Protein AF-A0A958L3L6-F1 (afdb_monomer)

Radius of gyration: 25.31 Å; Cα contacts (8 Å, |Δi|>4): 907; chains: 1; bounding box: 76×55×63 Å

Structure (mmCIF, N/CA/C/O backbone):
data_AF-A0A958L3L6-F1
#
_entry.id   AF-A0A958L3L6-F1
#
loop_
_atom_site.group_PDB
_atom_site.id
_atom_site.type_symbol
_atom_site.label_atom_id
_atom_site.label_alt_id
_atom_site.label_comp_id
_atom_site.label_asym_id
_atom_site.label_entity_id
_atom_site.label_seq_id
_atom_site.pdbx_PDB_ins_code
_atom_site.Cartn_x
_atom_site.Cartn_y
_atom_site.Cartn_z
_atom_site.occupancy
_atom_site.B_iso_or_equiv
_atom_site.auth_seq_id
_atom_site.auth_comp_id
_atom_site.auth_asym_id
_atom_site.auth_atom_id
_atom_site.pdbx_PDB_model_num
ATOM 1 N N . VAL A 1 1 ? 16.102 -9.884 -28.215 1.00 82.19 1 VAL A N 1
ATOM 2 C CA . VAL A 1 1 ? 17.280 -10.538 -28.840 1.00 82.19 1 VAL A CA 1
ATOM 3 C C . VAL A 1 1 ? 16.905 -11.319 -30.091 1.00 82.19 1 VAL A C 1
ATOM 5 O O . VAL A 1 1 ? 17.291 -10.869 -31.154 1.00 82.19 1 VAL A O 1
ATOM 8 N N . GLY A 1 2 ? 16.102 -12.393 -30.016 1.00 84.69 2 GLY A N 1
ATOM 9 C CA . GLY A 1 2 ? 15.784 -13.228 -31.193 1.00 84.69 2 GLY A CA 1
ATOM 10 C C . GLY A 1 2 ? 15.264 -12.464 -32.420 1.00 84.69 2 GLY A C 1
ATOM 11 O O . GLY A 1 2 ? 15.743 -12.695 -33.524 1.00 84.69 2 GLY A O 1
ATOM 12 N N . PHE A 1 3 ? 14.370 -11.487 -32.224 1.00 86.62 3 PHE A N 1
ATOM 13 C CA . PHE A 1 3 ? 13.906 -10.594 -33.296 1.00 86.62 3 PHE A CA 1
ATOM 14 C C . PHE A 1 3 ? 15.046 -9.792 -33.952 1.00 86.62 3 PHE A C 1
ATOM 16 O O . PHE A 1 3 ? 15.143 -9.749 -35.174 1.00 86.62 3 PHE A O 1
ATOM 23 N N . LEU A 1 4 ? 15.934 -9.192 -33.153 1.00 89.88 4 LEU A N 1
ATOM 24 C CA . LEU A 1 4 ? 17.064 -8.395 -33.651 1.00 89.88 4 LEU A CA 1
ATOM 25 C C . LEU A 1 4 ? 18.091 -9.275 -34.371 1.00 89.88 4 LEU A C 1
ATOM 27 O O . LEU A 1 4 ? 18.570 -8.910 -35.440 1.00 89.88 4 LEU A O 1
ATOM 31 N N . SER A 1 5 ? 18.367 -10.462 -33.821 1.00 84.44 5 SER A N 1
ATOM 32 C CA . SER A 1 5 ? 19.249 -11.456 -34.436 1.00 84.44 5 SER A CA 1
ATOM 33 C C . SER A 1 5 ? 18.706 -11.951 -35.778 1.00 84.44 5 SER A C 1
ATOM 35 O O . SER A 1 5 ? 19.467 -12.041 -36.733 1.00 84.44 5 SER A O 1
ATOM 37 N N . LYS A 1 6 ? 17.395 -12.218 -35.879 1.00 89.50 6 LYS A N 1
ATOM 38 C CA . LYS A 1 6 ? 16.739 -12.646 -37.128 1.00 89.50 6 LYS A CA 1
ATOM 39 C C . LYS A 1 6 ? 16.847 -11.595 -38.240 1.00 89.50 6 LYS A C 1
ATOM 41 O O . LYS A 1 6 ? 16.903 -11.959 -39.407 1.00 89.50 6 LYS A O 1
ATOM 46 N N . ASN A 1 7 ? 16.888 -10.315 -37.875 1.00 91.56 7 ASN A N 1
ATOM 47 C CA . ASN A 1 7 ? 16.989 -9.193 -38.809 1.00 91.56 7 ASN A CA 1
ATOM 48 C C . ASN A 1 7 ? 18.430 -8.672 -38.980 1.00 91.56 7 ASN A C 1
ATOM 50 O O . ASN A 1 7 ? 18.622 -7.590 -39.525 1.00 91.56 7 ASN A O 1
ATOM 54 N N . SER A 1 8 ? 19.445 -9.405 -38.501 1.00 89.50 8 SER A N 1
ATOM 55 C CA . SER A 1 8 ? 20.867 -9.041 -38.633 1.00 89.50 8 SER A CA 1
ATOM 56 C C . SER A 1 8 ? 21.222 -7.635 -38.119 1.00 89.50 8 SER A C 1
ATOM 58 O O . SER A 1 8 ? 22.159 -6.998 -38.602 1.00 89.50 8 SER A O 1
ATOM 60 N N . VAL A 1 9 ? 20.493 -7.143 -37.114 1.00 93.88 9 VAL A N 1
ATOM 61 C CA . VAL A 1 9 ? 20.744 -5.833 -36.500 1.00 93.88 9 VAL A CA 1
ATOM 62 C C . VAL A 1 9 ? 21.887 -5.959 -35.492 1.00 93.88 9 VAL A C 1
ATOM 64 O O . VAL A 1 9 ? 21.896 -6.874 -34.669 1.00 93.88 9 VAL A O 1
ATOM 67 N N . ARG A 1 10 ? 22.851 -5.029 -35.515 1.00 90.12 10 ARG A N 1
ATOM 68 C CA . ARG A 1 10 ? 23.883 -4.937 -34.468 1.00 90.12 10 ARG A CA 1
ATOM 69 C C . ARG A 1 10 ? 23.272 -4.328 -33.209 1.00 90.12 10 ARG A C 1
ATOM 71 O O . ARG A 1 10 ? 22.704 -3.244 -33.270 1.00 90.12 10 ARG A O 1
ATOM 78 N N . PHE A 1 11 ? 23.411 -5.003 -32.073 1.00 93.00 11 PHE A N 1
ATOM 79 C CA . PHE A 1 11 ? 22.899 -4.524 -30.791 1.00 93.00 11 PHE A CA 1
ATOM 80 C C . PHE A 1 11 ? 23.859 -4.867 -29.647 1.00 93.00 11 PHE A C 1
ATOM 82 O O . PHE A 1 11 ? 24.677 -5.784 -29.750 1.00 93.00 11 PHE A O 1
ATOM 89 N N . ALA A 1 12 ? 23.712 -4.137 -28.547 1.00 93.12 12 ALA A N 1
ATOM 90 C CA . ALA A 1 12 ? 24.252 -4.478 -27.239 1.00 93.12 12 ALA A CA 1
ATOM 91 C C . ALA A 1 12 ? 23.092 -4.541 -26.239 1.00 93.12 12 ALA A C 1
ATOM 93 O O . ALA A 1 12 ? 22.041 -3.939 -26.467 1.00 93.12 12 ALA A O 1
ATOM 94 N N . LEU A 1 13 ? 23.261 -5.286 -25.151 1.00 94.62 13 LEU A N 1
ATOM 95 C CA . LEU A 1 13 ? 22.316 -5.258 -24.034 1.00 94.62 13 LEU A CA 1
ATOM 96 C C . LEU A 1 13 ? 22.862 -4.350 -22.942 1.00 94.62 13 LEU A C 1
ATOM 98 O O . LEU A 1 13 ? 24.042 -4.424 -22.634 1.00 94.62 13 LEU A O 1
ATOM 102 N N . MET A 1 14 ? 22.018 -3.532 -22.331 1.00 94.69 14 MET A N 1
ATOM 103 C CA . MET A 1 14 ? 22.397 -2.744 -21.161 1.00 94.69 14 MET A CA 1
ATOM 104 C C . MET A 1 14 ? 21.753 -3.392 -19.941 1.00 94.69 14 MET A C 1
ATOM 106 O O . MET A 1 14 ? 20.528 -3.478 -19.873 1.00 94.69 14 MET A O 1
ATOM 110 N N . HIS A 1 15 ? 22.567 -3.895 -19.008 1.00 94.19 15 HIS A N 1
ATOM 111 C CA . HIS A 1 15 ? 22.068 -4.208 -17.671 1.00 94.19 15 HIS A CA 1
ATOM 112 C C . HIS A 1 15 ? 21.703 -2.893 -17.003 1.00 94.19 15 HIS A C 1
ATOM 114 O O . HIS A 1 15 ? 22.513 -1.968 -16.971 1.00 94.19 15 HIS A O 1
ATOM 120 N N . CYS A 1 16 ? 20.479 -2.807 -16.522 1.00 90.25 16 CYS A N 1
ATOM 121 C CA . CYS A 1 16 ? 19.920 -1.589 -15.989 1.00 90.25 16 CYS A CA 1
ATOM 122 C C . CYS A 1 16 ? 18.905 -1.985 -14.930 1.00 90.25 16 CYS A C 1
ATOM 124 O O . CYS A 1 16 ? 18.010 -2.785 -15.205 1.00 90.25 16 CYS A O 1
ATOM 126 N N . VAL A 1 17 ? 19.064 -1.438 -13.731 1.00 84.88 17 VAL A N 1
ATOM 127 C CA . VAL A 1 17 ? 18.043 -1.520 -12.693 1.00 84.88 17 VAL A CA 1
ATOM 128 C C . VAL A 1 17 ? 17.290 -0.200 -12.753 1.00 84.88 17 VAL A C 1
ATOM 130 O O . VAL A 1 17 ? 17.857 0.862 -12.494 1.00 84.88 17 VAL A O 1
ATOM 133 N N . SER A 1 18 ? 16.025 -0.252 -13.167 1.00 81.56 18 SER A N 1
ATOM 134 C CA . SER A 1 18 ? 15.177 0.933 -13.333 1.00 81.56 18 SER A CA 1
ATOM 135 C C . SER A 1 18 ? 14.680 1.437 -11.971 1.00 81.56 18 SER A C 1
ATOM 137 O O . SER A 1 18 ? 13.478 1.462 -11.731 1.00 81.56 18 SER A O 1
ATOM 139 N N . CYS A 1 19 ? 15.602 1.795 -11.077 1.00 73.75 19 CYS A N 1
ATOM 140 C CA . CYS A 1 19 ? 15.379 2.368 -9.748 1.00 73.75 19 CYS A CA 1
ATOM 141 C C . CYS A 1 19 ? 16.264 3.615 -9.628 1.00 73.75 19 CYS A C 1
ATOM 143 O O . CYS A 1 19 ? 17.444 3.546 -9.956 1.00 73.75 19 CYS A O 1
ATOM 145 N N . TYR A 1 20 ? 15.719 4.757 -9.211 1.00 79.62 20 TYR A N 1
ATOM 146 C CA . TYR A 1 20 ? 16.422 6.046 -9.263 1.00 79.62 20 TYR A CA 1
ATOM 147 C C . TYR A 1 20 ? 16.414 6.707 -7.873 1.00 79.62 20 TYR A C 1
ATOM 149 O O . TYR A 1 20 ? 15.478 7.443 -7.564 1.00 79.62 20 TYR A O 1
ATOM 157 N N . PRO A 1 21 ? 17.435 6.493 -7.021 1.00 78.69 21 PRO A N 1
ATOM 158 C CA . PRO A 1 21 ? 18.674 5.753 -7.271 1.00 78.69 21 PRO A CA 1
ATOM 159 C C . PRO A 1 21 ? 18.591 4.249 -6.980 1.00 78.69 21 PRO A C 1
ATOM 161 O O . PRO A 1 21 ? 17.786 3.799 -6.171 1.00 78.69 21 PRO A O 1
ATOM 164 N N . VAL A 1 22 ? 19.485 3.474 -7.596 1.00 79.75 22 VAL A N 1
ATOM 165 C CA . VAL A 1 22 ? 19.734 2.066 -7.233 1.00 79.75 22 VAL A CA 1
ATOM 166 C C . VAL A 1 22 ? 20.637 2.020 -6.001 1.00 79.75 22 VAL A C 1
ATOM 168 O O . VAL A 1 22 ? 21.711 2.631 -6.024 1.00 79.75 22 VAL A O 1
ATOM 171 N N . ASP A 1 23 ? 20.253 1.274 -4.960 1.00 75.12 23 ASP A N 1
ATOM 172 C CA . ASP A 1 23 ? 21.186 0.957 -3.874 1.00 75.12 23 ASP A CA 1
ATOM 173 C C . ASP A 1 23 ? 22.253 -0.052 -4.329 1.00 75.12 23 ASP A C 1
ATOM 175 O O . ASP A 1 23 ? 22.015 -0.941 -5.147 1.00 75.12 23 ASP A O 1
ATOM 179 N N . THR A 1 24 ? 23.452 0.074 -3.770 1.00 76.62 24 THR A N 1
ATOM 180 C CA . THR A 1 24 ? 24.611 -0.756 -4.106 1.00 76.62 24 THR A CA 1
ATOM 181 C C . THR A 1 24 ? 24.358 -2.258 -3.977 1.00 76.62 24 THR A C 1
ATOM 183 O O . THR A 1 24 ? 24.882 -3.017 -4.797 1.00 76.62 24 THR A O 1
ATOM 186 N N . GLN A 1 25 ? 23.544 -2.693 -3.008 1.00 72.12 25 GLN A N 1
ATOM 187 C CA . GLN A 1 25 ? 23.227 -4.110 -2.799 1.00 72.12 25 GLN A CA 1
ATOM 188 C C . GLN A 1 25 ? 22.263 -4.649 -3.868 1.00 72.12 25 GLN A C 1
ATOM 190 O O . GLN A 1 25 ? 22.385 -5.800 -4.289 1.00 72.12 25 GLN A O 1
ATOM 195 N N . ASN A 1 26 ? 21.406 -3.774 -4.400 1.00 76.75 26 ASN A N 1
ATOM 196 C CA . ASN A 1 26 ? 20.335 -4.088 -5.349 1.00 76.75 26 ASN A CA 1
ATOM 197 C C . ASN A 1 26 ? 20.718 -3.798 -6.812 1.00 76.75 26 ASN A C 1
ATOM 199 O O . ASN A 1 26 ? 19.888 -3.827 -7.717 1.00 76.75 26 ASN A O 1
ATOM 203 N N . ALA A 1 27 ? 21.997 -3.532 -7.093 1.00 81.88 27 ALA A N 1
ATOM 204 C CA . ALA A 1 27 ? 22.466 -3.289 -8.458 1.00 81.88 27 ALA A CA 1
ATOM 205 C C . ALA A 1 27 ? 22.568 -4.559 -9.315 1.00 81.88 27 ALA A C 1
ATOM 207 O O . ALA A 1 27 ? 22.691 -4.465 -10.540 1.00 81.88 27 ALA A O 1
ATOM 208 N N . HIS A 1 28 ? 22.548 -5.741 -8.686 1.00 85.75 28 HIS A N 1
ATOM 209 C CA . HIS A 1 28 ? 22.609 -7.060 -9.328 1.00 85.75 28 HIS A CA 1
ATOM 210 C C . HIS A 1 28 ? 23.638 -7.143 -10.475 1.00 85.75 28 HIS A C 1
ATOM 212 O O . HIS A 1 28 ? 23.368 -7.697 -11.542 1.00 85.75 28 HIS A O 1
ATOM 218 N N . LEU A 1 29 ? 24.837 -6.569 -10.293 1.00 87.31 29 LEU A N 1
ATOM 219 C CA . LEU A 1 29 ? 25.811 -6.379 -11.383 1.00 87.31 29 LEU A CA 1
ATOM 220 C C . LEU A 1 29 ? 26.326 -7.689 -12.006 1.00 87.31 29 LEU A C 1
ATOM 222 O O . LEU A 1 29 ? 26.818 -7.690 -13.135 1.00 87.31 29 LEU A O 1
ATOM 226 N N . GLU A 1 30 ? 26.176 -8.824 -11.322 1.00 87.00 30 GLU A N 1
ATOM 227 C CA . GLU A 1 30 ? 26.451 -10.150 -11.892 1.00 87.00 30 GLU A CA 1
ATOM 228 C C . GLU A 1 30 ? 25.575 -10.460 -13.124 1.00 87.00 30 GLU A C 1
ATOM 230 O O . GLU A 1 30 ? 25.982 -11.241 -13.994 1.00 87.00 30 GLU A O 1
ATOM 235 N N . ASN A 1 31 ? 24.428 -9.786 -13.285 1.00 88.94 31 ASN A N 1
ATOM 236 C CA . ASN A 1 31 ? 23.593 -9.892 -14.481 1.00 88.94 31 ASN A CA 1
ATOM 237 C C . ASN A 1 31 ? 24.322 -9.459 -15.758 1.00 88.94 31 ASN A C 1
ATOM 239 O O . ASN A 1 31 ? 24.046 -10.014 -16.823 1.00 88.94 31 ASN A O 1
ATOM 243 N N . VAL A 1 32 ? 25.339 -8.595 -15.669 1.00 91.88 32 VAL A N 1
ATOM 244 C CA . VAL A 1 32 ? 26.228 -8.287 -16.802 1.00 91.88 32 VAL A CA 1
ATOM 245 C C . VAL A 1 32 ? 26.862 -9.570 -17.359 1.00 91.88 32 VAL A C 1
ATOM 247 O O . VAL A 1 32 ? 26.826 -9.813 -18.569 1.00 91.88 32 VAL A O 1
ATOM 250 N N . LYS A 1 33 ? 27.376 -10.451 -16.487 1.00 87.75 33 LYS A N 1
ATOM 251 C CA . LYS A 1 33 ? 27.947 -11.745 -16.899 1.00 87.75 33 LYS A CA 1
ATOM 252 C C . LYS A 1 33 ? 26.870 -12.697 -17.404 1.00 87.75 33 LYS A C 1
ATOM 254 O O . LYS A 1 33 ? 27.101 -13.410 -18.384 1.00 87.75 33 LYS A O 1
ATOM 259 N N . HIS A 1 34 ? 25.714 -12.734 -16.741 1.00 88.75 34 HIS A N 1
ATOM 260 C CA . HIS A 1 34 ? 24.626 -13.635 -17.115 1.00 88.75 34 HIS A CA 1
ATOM 261 C C . HIS A 1 34 ? 24.084 -13.323 -18.514 1.00 88.75 34 HIS A C 1
ATOM 263 O O . HIS A 1 34 ? 23.976 -14.223 -19.349 1.00 88.75 34 HIS A O 1
ATOM 269 N N . LEU A 1 35 ? 23.805 -12.049 -18.795 1.00 92.31 35 LEU A N 1
ATOM 270 C CA . LEU A 1 35 ? 23.336 -11.583 -20.096 1.00 92.31 35 LEU A CA 1
ATOM 271 C C . LEU A 1 35 ? 24.365 -11.878 -21.190 1.00 92.31 35 LEU A C 1
ATOM 273 O O . LEU A 1 35 ? 23.997 -12.399 -22.246 1.00 92.31 35 LEU A O 1
ATOM 277 N N . ALA A 1 36 ? 25.651 -11.638 -20.913 1.00 89.56 36 ALA A N 1
ATOM 278 C CA . ALA A 1 36 ? 26.727 -11.919 -21.858 1.00 89.56 36 ALA A CA 1
ATOM 279 C C . ALA A 1 36 ? 26.818 -13.421 -22.174 1.00 89.56 36 ALA A C 1
ATOM 281 O O . ALA A 1 36 ? 26.922 -13.808 -23.337 1.00 89.56 36 ALA A O 1
ATOM 282 N N . ALA A 1 37 ? 26.714 -14.285 -21.159 1.00 89.38 37 ALA A N 1
ATOM 283 C CA . ALA A 1 37 ? 26.746 -15.735 -21.338 1.00 89.38 37 ALA A CA 1
ATOM 284 C C . ALA A 1 37 ? 25.506 -16.268 -22.077 1.00 89.38 37 ALA A C 1
ATOM 286 O O . ALA A 1 37 ? 25.630 -17.126 -22.954 1.00 89.38 37 ALA A O 1
ATOM 287 N N . ARG A 1 38 ? 24.316 -15.760 -21.735 1.00 91.00 38 ARG A N 1
ATOM 288 C CA . ARG A 1 38 ? 23.034 -16.212 -22.288 1.00 91.00 38 ARG A CA 1
ATOM 289 C C . ARG A 1 38 ? 22.850 -15.798 -23.744 1.00 91.00 38 ARG A C 1
ATOM 291 O O . ARG A 1 38 ? 22.409 -16.612 -24.549 1.00 91.00 38 ARG A O 1
ATOM 298 N N . TYR A 1 39 ? 23.155 -14.545 -24.070 1.00 90.00 39 TYR A N 1
ATOM 299 C CA . TYR A 1 39 ? 22.851 -13.967 -25.381 1.00 90.00 39 TYR A CA 1
ATOM 300 C C . TYR A 1 39 ? 24.071 -13.827 -26.292 1.00 90.00 39 TYR A C 1
ATOM 302 O O . TYR A 1 39 ? 23.899 -13.519 -27.469 1.00 90.00 39 TYR A O 1
ATOM 310 N N . ARG A 1 40 ? 25.282 -14.095 -25.777 1.00 88.12 40 ARG A N 1
ATOM 311 C CA . ARG A 1 40 ? 26.550 -14.064 -26.529 1.00 88.12 40 ARG A CA 1
ATOM 312 C C . ARG A 1 40 ? 26.743 -12.765 -27.323 1.00 88.12 40 ARG A C 1
ATOM 314 O O . ARG A 1 40 ? 27.243 -12.784 -28.444 1.00 88.12 40 ARG A O 1
ATOM 321 N N . CYS A 1 41 ? 26.339 -11.640 -26.741 1.00 89.25 41 CYS A N 1
ATOM 322 C CA . CYS A 1 41 ? 26.445 -10.309 -27.333 1.00 89.25 41 CYS A CA 1
ATOM 323 C C . CYS A 1 41 ? 27.169 -9.348 -26.375 1.00 89.25 41 CYS A C 1
ATOM 325 O O . CYS A 1 41 ? 27.294 -9.662 -25.188 1.00 89.25 41 CYS A O 1
ATOM 327 N N . PRO A 1 42 ? 27.630 -8.177 -26.857 1.00 92.81 42 PRO A N 1
ATOM 328 C CA . PRO A 1 42 ? 28.144 -7.125 -25.989 1.00 92.81 42 PRO A CA 1
ATOM 329 C C . PRO A 1 42 ? 27.105 -6.735 -24.934 1.00 92.81 42 PRO A C 1
ATOM 331 O O . PRO A 1 42 ? 25.917 -6.592 -25.249 1.00 92.81 42 PRO A O 1
ATOM 334 N N . VAL A 1 43 ? 27.555 -6.579 -23.691 1.00 95.06 43 VAL A N 1
ATOM 335 C CA . VAL A 1 43 ? 26.716 -6.142 -22.575 1.00 95.06 43 VAL A CA 1
ATOM 336 C C . VAL A 1 43 ? 27.359 -4.936 -21.913 1.00 95.06 43 VAL A C 1
ATOM 338 O O . VAL A 1 43 ? 28.552 -4.955 -21.624 1.00 95.06 43 VAL A O 1
ATOM 341 N N . GLY A 1 44 ? 26.584 -3.884 -21.698 1.00 94.00 44 GLY A N 1
ATOM 342 C CA . GLY A 1 44 ? 26.957 -2.717 -20.919 1.00 94.00 44 GLY A CA 1
ATOM 343 C C . GLY A 1 44 ? 26.177 -2.611 -19.618 1.00 94.00 44 GLY A C 1
ATOM 344 O O . GLY A 1 44 ? 25.367 -3.476 -19.284 1.00 94.00 44 GLY A O 1
ATOM 345 N N . TYR A 1 45 ? 26.426 -1.530 -18.897 1.00 94.88 45 TYR A N 1
ATOM 346 C CA . TYR A 1 45 ? 25.713 -1.150 -17.689 1.00 94.88 45 TYR A CA 1
ATOM 347 C C . TYR A 1 45 ? 25.193 0.276 -17.844 1.00 94.88 45 TYR A C 1
ATOM 349 O O . TYR A 1 45 ? 25.969 1.181 -18.154 1.00 94.88 45 TYR A O 1
ATOM 357 N N . SER A 1 46 ? 23.887 0.450 -17.663 1.00 93.31 46 SER A N 1
ATOM 358 C CA . SER A 1 46 ? 23.253 1.758 -17.523 1.00 93.31 46 SER A CA 1
ATOM 359 C C . SER A 1 46 ? 22.888 1.942 -16.057 1.00 93.31 46 SER A C 1
ATOM 361 O O . SER A 1 46 ? 22.043 1.225 -15.517 1.00 93.31 46 SER A O 1
ATOM 363 N N . GLY A 1 47 ? 23.640 2.818 -15.392 1.00 87.88 47 GLY A N 1
ATOM 364 C CA . GLY A 1 47 ? 23.613 2.943 -13.943 1.00 87.88 47 GLY A CA 1
ATOM 365 C C . GLY A 1 47 ? 22.799 4.135 -13.475 1.00 87.88 47 GLY A C 1
ATOM 366 O O . GLY A 1 47 ? 23.135 5.277 -13.784 1.00 87.88 47 GLY A O 1
ATOM 367 N N . HIS A 1 48 ? 21.835 3.891 -12.597 1.00 87.75 48 HIS A N 1
ATOM 368 C CA . HIS A 1 48 ? 21.073 4.939 -11.907 1.00 87.75 48 HIS A CA 1
ATOM 369 C C . HIS A 1 48 ? 21.486 5.092 -10.434 1.00 87.75 48 HIS A C 1
ATOM 371 O O . HIS A 1 48 ? 20.833 5.772 -9.656 1.00 87.75 48 HIS A O 1
ATOM 377 N N . ASP A 1 49 ? 22.588 4.457 -10.036 1.00 87.12 49 ASP A N 1
ATOM 378 C CA . ASP A 1 49 ? 23.213 4.604 -8.721 1.00 87.12 49 ASP A CA 1
ATOM 379 C C . ASP A 1 49 ? 23.858 5.984 -8.508 1.00 87.12 49 ASP A C 1
ATOM 381 O O . ASP A 1 49 ? 24.246 6.662 -9.463 1.00 87.12 49 ASP A O 1
ATOM 385 N N . ILE A 1 50 ? 24.031 6.385 -7.249 1.00 83.94 50 ILE A N 1
ATOM 386 C CA . ILE A 1 50 ? 24.776 7.602 -6.911 1.00 83.94 50 ILE A CA 1
ATOM 387 C C . ILE A 1 50 ? 26.281 7.324 -7.008 1.00 83.94 50 ILE A C 1
ATOM 389 O O . ILE A 1 50 ? 26.808 6.407 -6.380 1.00 83.94 50 ILE A O 1
ATOM 393 N N . GLY A 1 51 ? 26.993 8.182 -7.741 1.00 84.81 51 GLY A N 1
ATOM 394 C CA . GLY A 1 51 ? 28.447 8.114 -7.863 1.00 84.81 51 GLY A CA 1
ATOM 395 C C . GLY A 1 51 ? 28.927 7.174 -8.973 1.00 84.81 51 GLY A C 1
ATOM 396 O O . GLY A 1 51 ? 28.263 6.979 -9.989 1.00 84.81 51 GLY A O 1
ATOM 397 N N . THR A 1 52 ? 30.157 6.674 -8.835 1.00 86.31 52 THR A N 1
ATOM 398 C CA . THR A 1 52 ? 30.906 6.038 -9.939 1.00 86.31 52 THR A CA 1
ATOM 399 C C . THR A 1 52 ? 31.284 4.580 -9.679 1.00 86.31 52 THR A C 1
ATOM 401 O O . THR A 1 52 ? 31.700 3.874 -10.600 1.00 86.31 52 THR A O 1
ATOM 404 N N . SER A 1 53 ? 31.142 4.118 -8.437 1.00 85.06 53 SER A N 1
ATOM 405 C CA . SER A 1 53 ? 31.652 2.829 -7.970 1.00 85.06 53 SER A CA 1
ATOM 406 C C . SER A 1 53 ? 31.047 1.647 -8.723 1.00 85.06 53 SER A C 1
ATOM 408 O O . SER A 1 53 ? 31.787 0.778 -9.183 1.00 85.06 53 SER A O 1
ATOM 410 N N . LEU A 1 54 ? 29.725 1.626 -8.919 1.00 89.38 54 LEU A N 1
ATOM 411 C CA . LEU A 1 54 ? 29.064 0.502 -9.586 1.00 89.38 54 LEU A CA 1
ATOM 412 C C . LEU A 1 54 ? 29.413 0.431 -11.070 1.00 89.38 54 LEU A C 1
ATOM 414 O O . LEU A 1 54 ? 29.617 -0.664 -11.585 1.00 89.38 54 LEU A O 1
ATOM 418 N N . SER A 1 55 ? 29.610 1.571 -11.735 1.00 90.50 55 SER A N 1
ATOM 419 C CA . SER A 1 55 ? 30.127 1.604 -13.107 1.00 90.50 55 SER A CA 1
ATOM 420 C C . SER A 1 55 ? 31.505 0.946 -13.221 1.00 90.50 55 SER A C 1
ATOM 422 O O . SER A 1 55 ? 31.756 0.192 -14.160 1.00 90.50 55 SER A O 1
ATOM 424 N N . LEU A 1 56 ? 32.399 1.178 -12.254 1.00 83.69 56 LEU A N 1
ATOM 425 C CA . LEU A 1 56 ? 33.725 0.550 -12.230 1.00 83.69 56 LEU A CA 1
ATOM 426 C C . LEU A 1 56 ? 33.638 -0.957 -11.967 1.00 83.69 56 LEU A C 1
ATOM 428 O O . LEU A 1 56 ? 34.304 -1.746 -12.644 1.00 83.69 56 LEU A O 1
ATOM 432 N N . VAL A 1 57 ? 32.782 -1.366 -11.026 1.00 84.94 57 VAL A N 1
ATOM 433 C CA . VAL A 1 57 ? 32.522 -2.784 -10.752 1.00 84.94 57 VAL A CA 1
ATOM 434 C C . VAL A 1 57 ? 31.933 -3.463 -11.991 1.00 84.94 57 VAL A C 1
ATOM 436 O O . VAL A 1 57 ? 32.436 -4.509 -12.397 1.00 84.94 57 VAL A O 1
ATOM 439 N N . ALA A 1 58 ? 30.957 -2.855 -12.664 1.00 89.50 58 ALA A N 1
ATOM 440 C CA . ALA A 1 58 ? 30.344 -3.394 -13.874 1.00 89.50 58 ALA A CA 1
ATOM 441 C C . ALA A 1 58 ? 31.375 -3.654 -14.983 1.00 89.50 58 ALA A C 1
ATOM 443 O O . ALA A 1 58 ? 31.370 -4.730 -15.589 1.00 89.50 58 ALA A O 1
ATOM 444 N N . VAL A 1 59 ? 32.310 -2.722 -15.211 1.00 85.12 59 VAL A N 1
ATOM 445 C CA . VAL A 1 59 ? 33.405 -2.934 -16.174 1.00 85.12 59 VAL A CA 1
ATOM 446 C C . VAL A 1 59 ? 34.295 -4.103 -15.756 1.00 85.12 59 VAL A C 1
ATOM 448 O O . VAL A 1 59 ? 34.606 -4.950 -16.595 1.00 85.12 59 VAL A O 1
ATOM 451 N N . SER A 1 60 ? 34.631 -4.232 -14.468 1.00 76.81 60 SER A N 1
ATOM 452 C CA . SER A 1 60 ? 35.419 -5.376 -13.976 1.00 76.81 60 SER A CA 1
ATOM 453 C C . SER A 1 60 ? 34.729 -6.732 -14.217 1.00 76.81 60 SER A C 1
ATOM 455 O O . SER A 1 60 ? 35.392 -7.742 -14.471 1.00 76.81 60 SER A O 1
ATOM 457 N N . LEU A 1 61 ? 33.391 -6.746 -14.231 1.00 84.19 61 LEU A N 1
ATOM 458 C CA . LEU A 1 61 ? 32.564 -7.922 -14.509 1.00 84.19 61 LEU A CA 1
ATOM 459 C C . LEU A 1 61 ? 32.393 -8.195 -16.015 1.00 84.19 61 LEU A C 1
ATOM 461 O O . LEU A 1 61 ? 31.919 -9.268 -16.391 1.00 84.19 61 LEU A O 1
ATOM 465 N N . GLY A 1 62 ? 32.855 -7.285 -16.876 1.00 83.75 62 GLY A N 1
ATOM 466 C CA . GLY A 1 62 ? 32.867 -7.431 -18.330 1.00 83.75 62 GLY A CA 1
ATOM 467 C C . GLY A 1 62 ? 31.934 -6.487 -19.084 1.00 83.75 62 GLY A C 1
ATOM 468 O O . GLY A 1 62 ? 31.740 -6.706 -20.279 1.00 83.75 62 GLY A O 1
ATOM 469 N N . ALA A 1 63 ? 31.368 -5.464 -18.431 1.00 90.06 63 ALA A N 1
ATOM 470 C CA . ALA A 1 63 ? 30.598 -4.441 -19.131 1.00 90.06 63 ALA A CA 1
ATOM 471 C C . ALA A 1 63 ? 31.496 -3.689 -20.125 1.00 90.06 63 ALA A C 1
ATOM 473 O O . ALA A 1 63 ? 32.557 -3.182 -19.760 1.00 90.06 63 ALA A O 1
ATOM 474 N N . CYS A 1 64 ? 31.074 -3.607 -21.386 1.00 88.00 64 CYS A N 1
ATOM 475 C CA . CYS A 1 64 ? 31.825 -2.937 -22.451 1.00 88.00 64 CYS A CA 1
ATOM 476 C C . CYS A 1 64 ? 31.293 -1.540 -22.800 1.00 88.00 64 CYS A C 1
ATOM 478 O O . CYS A 1 64 ? 31.934 -0.816 -23.558 1.00 88.00 64 CYS A O 1
ATOM 480 N N . ILE A 1 65 ? 30.126 -1.172 -22.268 1.00 93.25 65 ILE A N 1
ATOM 481 C CA . ILE A 1 65 ? 29.490 0.141 -22.423 1.00 93.25 65 ILE A CA 1
ATOM 482 C C . ILE A 1 65 ? 29.057 0.586 -21.027 1.00 93.25 65 ILE A C 1
ATOM 484 O O . ILE A 1 65 ? 28.487 -0.217 -20.292 1.00 93.25 65 ILE A O 1
ATOM 488 N N . ILE A 1 66 ? 29.335 1.836 -20.664 1.00 93.31 66 ILE A N 1
ATOM 489 C CA . ILE A 1 66 ? 28.833 2.461 -19.438 1.00 93.31 66 ILE A CA 1
ATOM 490 C C . ILE A 1 66 ? 27.983 3.656 -19.843 1.00 93.31 66 ILE A C 1
ATOM 492 O O . ILE A 1 66 ? 28.459 4.533 -20.563 1.00 93.31 66 ILE A O 1
ATOM 496 N N . GLU A 1 67 ? 26.748 3.677 -19.366 1.00 94.06 67 GLU A N 1
ATOM 497 C CA . GLU A 1 67 ? 25.815 4.788 -19.500 1.00 94.06 67 GLU A CA 1
ATOM 498 C C . GLU A 1 67 ? 25.515 5.350 -18.107 1.00 94.06 67 GLU A C 1
ATOM 500 O O . GLU A 1 67 ? 25.337 4.602 -17.140 1.00 94.06 67 GLU A O 1
ATOM 505 N N . LYS A 1 68 ? 25.545 6.680 -17.992 1.00 92.38 68 LYS A N 1
ATOM 506 C CA . LYS A 1 68 ? 25.377 7.388 -16.726 1.00 92.38 68 LYS A CA 1
ATOM 507 C C . LYS A 1 68 ? 24.730 8.742 -16.972 1.00 92.38 68 LYS A C 1
ATOM 509 O O . LYS A 1 68 ? 25.118 9.434 -17.913 1.00 92.38 68 LYS A O 1
ATOM 514 N N . HIS A 1 69 ? 23.794 9.124 -16.110 1.00 90.81 69 HIS A N 1
ATOM 515 C CA . HIS A 1 69 ? 23.193 10.451 -16.173 1.00 90.81 69 HIS A CA 1
ATOM 516 C C . HIS A 1 69 ? 24.218 11.522 -15.777 1.00 90.81 69 HIS A C 1
ATOM 518 O O . HIS A 1 69 ? 25.047 11.320 -14.882 1.00 90.81 69 HIS A O 1
ATOM 524 N N . PHE A 1 70 ? 24.162 12.657 -16.466 1.00 91.06 70 PHE A N 1
ATOM 525 C CA . PHE A 1 70 ? 25.070 13.788 -16.317 1.00 91.06 70 PHE A CA 1
ATOM 526 C C . PHE A 1 70 ? 24.254 15.060 -16.118 1.00 91.06 70 PHE A C 1
ATOM 528 O O . PHE A 1 70 ? 23.295 15.297 -16.850 1.00 91.06 70 PHE A O 1
ATOM 535 N N . THR A 1 71 ? 24.658 15.894 -15.166 1.00 92.69 71 THR A N 1
ATOM 536 C CA . THR A 1 71 ? 24.032 17.193 -14.920 1.00 92.69 71 THR A CA 1
ATOM 537 C C . THR A 1 71 ? 25.080 18.265 -14.653 1.00 92.69 71 THR A C 1
ATOM 539 O O . THR A 1 71 ? 26.170 17.970 -14.171 1.00 92.69 71 THR A O 1
ATOM 542 N N . LEU A 1 72 ? 24.741 19.521 -14.943 1.00 90.94 72 LEU A N 1
ATOM 543 C CA . LEU A 1 72 ? 25.539 20.682 -14.538 1.00 90.94 72 LEU A CA 1
ATOM 544 C C . LEU A 1 72 ? 25.227 21.107 -13.099 1.00 90.94 72 LEU A C 1
ATOM 546 O O . LEU A 1 72 ? 26.104 21.615 -12.408 1.00 90.94 72 LEU A O 1
ATOM 550 N N . ASP A 1 73 ? 24.000 20.852 -12.648 1.00 86.69 73 ASP A N 1
ATOM 551 C CA . ASP A 1 73 ? 23.533 21.139 -11.299 1.00 86.69 73 ASP A CA 1
ATOM 552 C C . ASP A 1 73 ? 22.475 20.098 -10.887 1.00 86.69 73 ASP A C 1
ATOM 554 O O . ASP A 1 73 ? 21.595 19.730 -11.666 1.00 86.69 73 ASP A O 1
ATOM 558 N N . ARG A 1 74 ? 22.585 19.567 -9.667 1.00 83.25 74 ARG A N 1
ATOM 559 C CA . ARG A 1 74 ? 21.655 18.567 -9.118 1.00 83.25 74 ARG A CA 1
ATOM 560 C C . ARG A 1 74 ? 20.348 19.178 -8.605 1.00 83.25 74 ARG A C 1
ATOM 562 O O . ARG A 1 74 ? 19.423 18.428 -8.308 1.00 83.25 74 ARG A O 1
ATOM 569 N N . SER A 1 75 ? 20.294 20.504 -8.465 1.00 84.69 75 SER A N 1
ATOM 570 C CA . SER A 1 75 ? 19.114 21.253 -8.021 1.00 84.69 75 SER A CA 1
ATOM 571 C C . SER A 1 75 ? 18.121 21.564 -9.147 1.00 84.69 75 SER A C 1
ATOM 573 O O . SER A 1 75 ? 17.023 22.045 -8.876 1.00 84.69 75 SER A O 1
ATOM 575 N N . MET A 1 76 ? 18.493 21.277 -10.398 1.00 81.31 76 MET A N 1
ATOM 576 C CA . MET A 1 76 ? 17.645 21.494 -11.568 1.00 81.31 76 MET A CA 1
ATOM 577 C C . MET A 1 76 ? 16.392 20.610 -11.546 1.00 81.31 76 MET A C 1
ATOM 579 O O . MET A 1 76 ? 16.373 19.531 -10.951 1.00 81.31 76 MET A O 1
ATOM 583 N N . GLU A 1 77 ? 15.348 21.089 -12.218 1.00 73.00 77 GLU A N 1
ATOM 584 C CA . GLU A 1 77 ? 14.055 20.416 -12.313 1.00 73.00 77 GLU A CA 1
ATOM 585 C C . GLU A 1 77 ? 14.173 19.063 -13.025 1.00 73.00 77 GLU A C 1
ATOM 587 O O . GLU A 1 77 ? 14.701 18.974 -14.130 1.00 73.00 77 GLU A O 1
ATOM 592 N N . GLY A 1 78 ? 13.650 18.012 -12.392 1.00 70.94 78 GLY A N 1
ATOM 593 C CA . GLY A 1 78 ? 13.617 16.655 -12.933 1.00 70.94 78 GLY A CA 1
ATOM 594 C C . GLY A 1 78 ? 14.270 15.622 -12.002 1.00 70.94 78 GLY A C 1
ATOM 595 O O . GLY A 1 78 ? 15.279 15.903 -11.348 1.00 70.94 78 GLY A O 1
ATOM 596 N N . PRO A 1 79 ? 13.714 14.399 -11.916 1.00 65.38 79 PRO A N 1
ATOM 597 C CA . PRO A 1 79 ? 14.173 13.377 -10.970 1.00 65.38 79 PRO A CA 1
ATOM 598 C C . PRO A 1 79 ? 15.620 12.926 -11.234 1.00 65.38 79 PRO A C 1
ATOM 600 O O . PRO A 1 79 ? 16.373 12.675 -10.290 1.00 65.38 79 PRO A O 1
ATOM 603 N N . ASP A 1 80 ? 16.036 12.922 -12.500 1.00 77.44 80 ASP A N 1
ATOM 604 C CA . ASP A 1 80 ? 17.344 12.436 -12.943 1.00 77.44 80 ASP A CA 1
ATOM 605 C C . ASP A 1 80 ? 18.505 13.325 -12.481 1.00 77.44 80 ASP A C 1
ATOM 607 O O . ASP A 1 80 ? 19.615 12.832 -12.256 1.00 77.44 80 ASP A O 1
ATOM 611 N N . HIS A 1 81 ? 18.278 14.629 -12.282 1.00 83.44 81 HIS A N 1
ATOM 612 C CA . HIS A 1 81 ? 19.336 15.563 -11.882 1.00 83.44 81 HIS A CA 1
ATOM 613 C C . HIS A 1 81 ? 19.918 15.210 -10.510 1.00 83.44 81 HIS A C 1
ATOM 615 O O . HIS A 1 81 ? 21.129 15.305 -10.310 1.00 83.44 81 HIS A O 1
ATOM 621 N N . ARG A 1 82 ? 19.091 14.709 -9.585 1.00 78.62 82 ARG A N 1
ATOM 622 C CA . ARG A 1 82 ? 19.517 14.356 -8.220 1.00 78.62 82 ARG A CA 1
ATOM 623 C C . ARG A 1 82 ? 20.466 13.155 -8.171 1.00 78.62 82 ARG A C 1
ATOM 625 O O . ARG A 1 82 ? 21.314 13.096 -7.280 1.00 78.62 82 ARG A O 1
ATOM 632 N N . VAL A 1 83 ? 20.346 12.229 -9.124 1.00 79.69 83 VAL A N 1
ATOM 633 C CA . VAL A 1 83 ? 21.156 10.996 -9.212 1.00 79.69 83 VAL A CA 1
ATOM 634 C C . VAL A 1 83 ? 22.282 11.085 -10.250 1.00 79.69 83 VAL A C 1
ATOM 636 O O . VAL A 1 83 ? 23.145 10.211 -10.318 1.00 79.69 83 VAL A O 1
ATOM 639 N N . SER A 1 84 ? 22.307 12.162 -11.035 1.00 88.69 84 SER A N 1
ATOM 640 C CA . SER A 1 84 ? 23.307 12.419 -12.070 1.00 88.69 84 SER A CA 1
ATOM 641 C C . SER A 1 84 ? 24.697 12.737 -11.514 1.00 88.69 84 SER A C 1
ATOM 643 O O . SER A 1 84 ? 24.860 13.258 -10.403 1.00 88.69 84 SER A O 1
ATOM 645 N N . LEU A 1 85 ? 25.718 12.476 -12.331 1.00 91.31 85 LEU A N 1
ATOM 646 C CA . LEU A 1 85 ? 27.086 12.928 -12.093 1.00 91.31 85 LEU A CA 1
ATOM 647 C C . LEU A 1 85 ? 27.271 14.385 -12.517 1.00 91.31 85 LEU A C 1
ATOM 649 O O . LEU A 1 85 ? 26.799 14.795 -13.575 1.00 91.31 85 LEU A O 1
ATOM 653 N N . LEU A 1 86 ? 28.024 15.131 -11.716 1.00 91.94 86 LEU A N 1
ATOM 654 C CA . LEU A 1 86 ? 28.537 16.454 -12.055 1.00 91.94 86 LEU A CA 1
ATOM 655 C C . LEU A 1 86 ? 29.766 16.349 -12.979 1.00 91.94 86 LEU A C 1
ATOM 657 O O . LEU A 1 86 ? 30.398 15.285 -13.040 1.00 91.94 86 LEU A O 1
ATOM 661 N N . PRO A 1 87 ? 30.176 17.443 -13.656 1.00 90.44 87 PRO A N 1
ATOM 662 C CA . PRO A 1 87 ? 31.296 17.428 -14.599 1.00 90.44 87 PRO A CA 1
ATOM 663 C C . PRO A 1 87 ? 32.584 16.803 -14.055 1.00 90.44 87 PRO A C 1
ATOM 665 O O . PRO A 1 87 ? 33.181 15.943 -14.705 1.00 90.44 87 PRO A O 1
ATOM 668 N N . GLU A 1 88 ? 32.980 17.159 -12.834 1.00 84.69 88 GLU A N 1
ATOM 669 C CA . GLU A 1 88 ? 34.191 16.625 -12.203 1.00 84.69 88 GLU A CA 1
ATOM 670 C C . GLU A 1 88 ? 34.082 15.138 -11.841 1.00 84.69 88 GLU A C 1
ATOM 672 O O . GLU A 1 88 ? 35.065 14.399 -11.901 1.00 84.69 88 GLU A O 1
ATOM 677 N N . GLU A 1 89 ? 32.897 14.681 -11.436 1.00 86.69 89 GLU A N 1
ATOM 678 C CA . GLU A 1 89 ? 32.653 13.279 -11.085 1.00 86.69 89 GLU A CA 1
ATOM 679 C C . GLU A 1 89 ? 32.627 12.410 -12.346 1.00 86.69 89 GLU A C 1
ATOM 681 O O . GLU A 1 89 ? 33.182 11.309 -12.359 1.00 86.69 89 GLU A O 1
ATOM 686 N N . PHE A 1 90 ? 32.054 12.927 -13.436 1.00 90.06 90 PHE A N 1
ATOM 687 C CA . PHE A 1 90 ? 32.079 12.274 -14.740 1.00 90.06 90 PHE A CA 1
ATOM 688 C C . PHE A 1 90 ? 33.501 12.224 -15.315 1.00 90.06 90 PHE A C 1
ATOM 690 O O . PHE A 1 90 ? 33.924 11.189 -15.834 1.00 90.06 90 PHE A O 1
ATOM 697 N N . GLN A 1 91 ? 34.286 13.298 -15.162 1.00 82.19 91 GLN A N 1
ATOM 698 C CA . GLN A 1 91 ? 35.705 13.310 -15.528 1.00 82.19 91 GLN A CA 1
ATOM 699 C C . GLN A 1 91 ? 36.493 12.260 -14.734 1.00 82.19 91 GLN A C 1
ATOM 701 O O . GLN A 1 91 ? 37.287 11.519 -15.321 1.00 82.19 91 GLN A O 1
ATOM 706 N N . ARG A 1 92 ? 36.244 12.147 -13.422 1.00 81.00 92 ARG A N 1
ATOM 707 C CA . ARG A 1 92 ? 36.830 11.104 -12.568 1.00 81.00 92 ARG A CA 1
ATOM 708 C C . ARG A 1 92 ? 36.449 9.705 -13.049 1.00 81.00 92 ARG A C 1
ATOM 710 O O . ARG A 1 92 ? 37.341 8.881 -13.233 1.00 81.00 92 ARG A O 1
ATOM 717 N N . LEU A 1 93 ? 35.169 9.450 -13.336 1.00 85.94 93 LEU A N 1
ATOM 718 C CA . LEU A 1 93 ? 34.715 8.175 -13.902 1.00 85.94 93 LEU A CA 1
ATOM 719 C C . LEU A 1 93 ? 35.448 7.856 -15.211 1.00 85.94 93 LEU A C 1
ATOM 721 O O . LEU A 1 93 ? 36.009 6.771 -15.356 1.00 85.94 93 LEU A O 1
ATOM 725 N N . ALA A 1 94 ? 35.498 8.805 -16.147 1.00 82.62 94 ALA A N 1
ATOM 726 C CA . ALA A 1 94 ? 36.167 8.623 -17.430 1.00 82.62 94 ALA A CA 1
ATOM 727 C C . ALA A 1 94 ? 37.669 8.328 -17.268 1.00 82.62 94 ALA A C 1
ATOM 729 O O . ALA A 1 94 ? 38.196 7.444 -17.949 1.00 82.62 94 ALA A O 1
ATOM 730 N N . ALA A 1 95 ? 38.357 9.022 -16.356 1.00 73.00 95 ALA A N 1
ATOM 731 C CA . ALA A 1 95 ? 39.759 8.763 -16.039 1.00 73.00 95 ALA A CA 1
ATOM 732 C C . ALA A 1 95 ? 39.953 7.356 -15.451 1.00 73.00 95 ALA A C 1
ATOM 734 O O . ALA A 1 95 ? 40.780 6.592 -15.950 1.00 73.00 95 ALA A O 1
ATOM 735 N N . SER A 1 96 ? 39.141 6.968 -14.462 1.00 75.44 96 SER A N 1
ATOM 736 C CA . SER A 1 96 ? 39.187 5.638 -13.844 1.00 75.44 96 SER A CA 1
ATOM 737 C C . SER A 1 96 ? 38.924 4.512 -14.852 1.00 75.44 96 SER A C 1
ATOM 739 O O . SER A 1 96 ? 39.629 3.503 -14.839 1.00 75.44 96 SER A O 1
ATOM 741 N N . LEU A 1 97 ? 37.977 4.694 -15.778 1.00 77.94 97 LEU A N 1
ATOM 742 C CA . LEU A 1 97 ? 37.687 3.731 -16.847 1.00 77.94 97 LEU A CA 1
ATOM 743 C C . LEU A 1 97 ? 38.850 3.589 -17.845 1.00 77.94 97 LEU A C 1
ATOM 745 O O . LEU A 1 97 ? 39.162 2.476 -18.278 1.00 77.94 97 LEU A O 1
ATOM 749 N N . ARG A 1 98 ? 39.534 4.690 -18.190 1.00 71.00 98 ARG A N 1
ATOM 750 C CA . ARG A 1 98 ? 40.725 4.662 -19.062 1.00 71.00 98 ARG A CA 1
ATOM 751 C C . ARG A 1 98 ? 41.902 3.952 -18.394 1.00 71.00 98 ARG A C 1
ATOM 753 O O . ARG A 1 98 ? 42.546 3.125 -19.037 1.00 71.00 98 ARG A O 1
ATOM 760 N N . THR A 1 99 ? 42.131 4.205 -17.107 1.00 60.62 99 THR A N 1
ATOM 761 C CA . THR A 1 99 ? 43.154 3.509 -16.312 1.00 60.62 99 THR A CA 1
ATOM 762 C C . THR A 1 99 ? 42.850 2.014 -16.195 1.00 60.62 99 THR A C 1
ATOM 764 O O . THR A 1 99 ? 43.744 1.186 -16.359 1.00 60.62 99 THR A O 1
ATOM 767 N N . HIS A 1 100 ? 41.581 1.639 -15.995 1.00 61.19 100 HIS A N 1
ATOM 768 C CA . HIS A 1 100 ? 41.167 0.234 -15.966 1.00 61.19 100 HIS A CA 1
ATOM 769 C C . HIS A 1 100 ? 41.445 -0.485 -17.297 1.00 61.19 100 HIS A C 1
ATOM 771 O O . HIS A 1 100 ? 41.949 -1.608 -17.299 1.00 61.19 100 HIS A O 1
ATOM 777 N N . LYS A 1 101 ? 41.193 0.178 -18.436 1.00 56.38 101 LYS A N 1
ATOM 778 C CA . LYS A 1 101 ? 41.492 -0.357 -19.776 1.00 56.38 101 LYS A CA 1
ATOM 779 C C . LYS A 1 101 ? 42.995 -0.586 -20.008 1.00 56.38 101 LYS A C 1
ATOM 781 O O . LYS A 1 101 ? 43.349 -1.515 -20.729 1.00 56.38 101 LYS A O 1
ATOM 786 N N . ALA A 1 102 ? 43.865 0.224 -19.401 1.00 49.31 102 ALA A N 1
ATOM 787 C CA . ALA A 1 102 ? 45.322 0.095 -19.515 1.00 49.31 102 ALA A CA 1
ATOM 788 C C . ALA A 1 102 ? 45.908 -1.044 -18.655 1.00 49.31 102 ALA A C 1
ATOM 790 O O . ALA A 1 102 ? 46.883 -1.674 -19.053 1.00 49.31 102 ALA A O 1
ATOM 791 N N . ASN A 1 103 ? 45.288 -1.356 -17.512 1.00 48.44 103 ASN A N 1
ATOM 792 C CA . ASN A 1 103 ? 45.820 -2.289 -16.505 1.00 48.44 103 ASN A CA 1
ATOM 793 C C . ASN A 1 103 ? 45.218 -3.705 -16.581 1.00 48.44 103 ASN A C 1
ATOM 795 O O . ASN A 1 103 ? 45.217 -4.433 -15.589 1.00 48.44 103 ASN A O 1
ATOM 799 N N . GLY A 1 104 ? 44.671 -4.083 -17.740 1.00 49.66 104 GLY A N 1
ATOM 800 C CA . GLY A 1 104 ? 43.776 -5.225 -17.937 1.00 49.66 104 GLY A CA 1
ATOM 801 C C . GLY A 1 104 ? 44.142 -6.508 -17.184 1.00 49.66 104 GLY A C 1
ATOM 802 O O . GLY A 1 104 ? 44.915 -7.322 -17.677 1.00 49.66 104 GLY A O 1
ATOM 803 N N . LYS A 1 105 ? 43.490 -6.737 -16.038 1.00 40.25 105 LYS A N 1
ATOM 804 C CA . LYS A 1 105 ? 43.282 -8.052 -15.418 1.00 40.25 105 LYS A CA 1
ATOM 805 C C . LYS A 1 105 ? 41.983 -8.021 -14.611 1.00 40.25 105 LYS A C 1
ATOM 807 O O . LYS A 1 105 ? 41.795 -7.182 -13.736 1.00 40.25 105 LYS A O 1
ATOM 812 N N . ARG A 1 106 ? 41.084 -8.956 -14.938 1.00 43.16 106 ARG A N 1
ATOM 813 C CA . ARG A 1 106 ? 39.831 -9.239 -14.223 1.00 43.16 106 ARG A CA 1
ATOM 814 C C . ARG A 1 106 ? 40.118 -9.474 -12.737 1.00 43.16 106 ARG A C 1
ATOM 816 O O . ARG A 1 106 ? 40.727 -10.485 -12.392 1.00 43.16 106 ARG A O 1
ATOM 823 N N . LEU A 1 107 ? 39.646 -8.571 -11.882 1.00 37.22 107 LEU A N 1
ATOM 824 C CA . LEU A 1 107 ? 39.405 -8.869 -10.475 1.00 37.22 107 LEU A CA 1
ATOM 825 C C . LEU A 1 107 ? 38.074 -9.633 -10.380 1.00 37.22 107 LEU A C 1
ATOM 827 O O . LEU A 1 107 ? 37.143 -9.331 -11.117 1.00 37.22 107 LEU A O 1
ATOM 831 N N . PHE A 1 108 ? 38.000 -10.602 -9.471 1.00 36.41 108 PHE A N 1
ATOM 832 C CA . PHE A 1 108 ? 36.823 -11.401 -9.086 1.00 36.41 108 PHE A CA 1
ATOM 833 C C . PHE A 1 108 ? 36.614 -12.746 -9.810 1.00 36.41 108 PHE A C 1
ATOM 835 O O . PHE A 1 108 ? 36.280 -12.855 -10.994 1.00 36.41 108 PHE A O 1
ATOM 842 N N . SER A 1 109 ? 36.820 -13.803 -9.016 1.00 29.95 109 SER A N 1
ATOM 843 C CA . SER A 1 109 ? 36.589 -15.212 -9.316 1.00 29.95 109 SER A CA 1
ATOM 844 C C . SER A 1 109 ? 35.106 -15.582 -9.189 1.00 29.95 109 SER A C 1
ATOM 846 O O . SER A 1 109 ? 34.328 -14.958 -8.474 1.00 29.95 109 SER A O 1
ATOM 848 N N . LYS A 1 110 ? 34.709 -16.609 -9.945 1.00 30.62 110 LYS A N 1
ATOM 849 C CA . LYS A 1 110 ? 33.330 -17.085 -10.104 1.00 30.62 110 LYS A CA 1
ATOM 850 C C . LYS A 1 110 ? 32.818 -17.833 -8.862 1.00 30.62 110 LYS A C 1
ATOM 852 O O . LYS A 1 110 ? 33.457 -18.791 -8.433 1.00 30.62 110 LYS A O 1
ATOM 857 N N . LYS A 1 111 ? 31.584 -17.540 -8.439 1.00 28.73 111 LYS A N 1
ATOM 858 C CA . LYS A 1 111 ? 30.638 -18.531 -7.886 1.00 28.73 111 LYS A CA 1
ATOM 859 C C . LYS A 1 111 ? 29.264 -18.359 -8.562 1.00 28.73 111 LYS A C 1
ATOM 861 O O . LYS A 1 111 ? 28.927 -17.230 -8.904 1.00 28.73 111 LYS A O 1
ATOM 866 N N . PRO A 1 112 ? 28.490 -19.433 -8.820 1.00 35.66 112 PRO A N 1
ATOM 867 C CA . PRO A 1 112 ? 27.191 -19.330 -9.488 1.00 35.66 112 PRO A 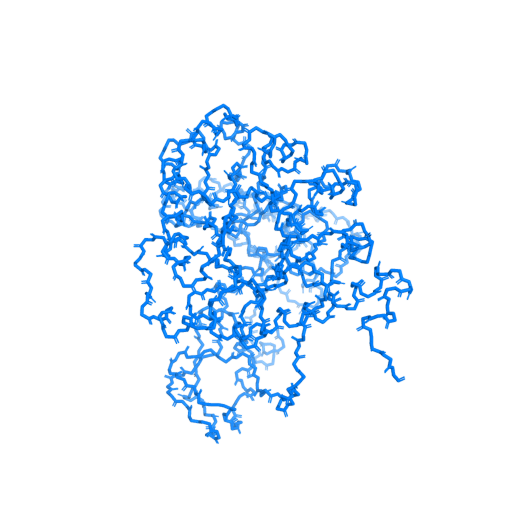CA 1
ATOM 868 C C . PRO A 1 112 ? 25.998 -19.371 -8.511 1.00 35.66 112 PRO A C 1
ATOM 870 O O . PRO A 1 112 ? 26.110 -20.011 -7.465 1.00 35.66 112 PRO A O 1
ATOM 873 N N . ARG A 1 113 ? 24.846 -18.835 -8.981 1.00 33.53 113 ARG A N 1
ATOM 874 C CA . ARG A 1 113 ? 23.412 -18.965 -8.551 1.00 33.53 113 ARG A CA 1
ATOM 875 C C . ARG A 1 113 ? 22.817 -17.614 -8.089 1.00 33.53 113 ARG A C 1
ATOM 877 O O . ARG A 1 113 ? 23.554 -16.854 -7.493 1.00 33.53 113 ARG A O 1
ATOM 884 N N . ARG A 1 114 ? 21.548 -17.230 -8.329 1.00 32.31 114 ARG A N 1
ATOM 885 C CA . ARG A 1 114 ? 20.258 -17.914 -8.637 1.00 32.31 114 ARG A CA 1
ATOM 886 C C . ARG A 1 114 ? 19.410 -17.049 -9.616 1.00 32.31 114 ARG A C 1
ATOM 888 O O . ARG A 1 114 ? 19.839 -15.982 -10.019 1.00 32.31 114 ARG A O 1
ATOM 895 N N . LYS A 1 115 ? 18.243 -17.544 -10.051 1.00 36.00 115 LYS A N 1
ATOM 896 C CA . LYS A 1 115 ? 17.303 -16.891 -10.992 1.00 36.00 115 LYS A CA 1
ATOM 897 C C . LYS A 1 115 ? 16.504 -15.810 -10.231 1.00 36.00 115 LYS A C 1
ATOM 899 O O . LYS A 1 115 ? 15.777 -16.186 -9.319 1.00 36.00 115 LYS A O 1
ATOM 904 N N . GLU A 1 116 ? 16.664 -14.527 -10.557 1.00 44.56 116 GLU A N 1
ATOM 905 C CA . GLU A 1 116 ? 16.035 -13.399 -9.833 1.00 44.56 116 GLU A CA 1
ATOM 906 C C . GLU A 1 116 ? 14.696 -12.962 -10.464 1.00 44.56 116 GLU A C 1
ATOM 908 O O . GLU A 1 116 ? 14.510 -13.063 -11.683 1.00 44.56 116 GLU A O 1
ATOM 913 N N . ALA A 1 117 ? 13.760 -12.519 -9.616 1.00 47.09 117 ALA A N 1
ATOM 914 C CA . ALA A 1 117 ? 12.510 -11.844 -9.979 1.00 47.09 117 ALA A CA 1
ATOM 915 C C . ALA A 1 117 ? 12.738 -10.320 -10.093 1.00 47.09 117 ALA A C 1
ATOM 917 O O . ALA A 1 117 ? 13.751 -9.820 -9.616 1.00 47.09 117 ALA A O 1
ATOM 918 N N . LEU A 1 118 ? 11.832 -9.590 -10.759 1.00 46.31 118 LEU A N 1
ATOM 919 C CA . LEU A 1 118 ? 11.925 -8.126 -10.908 1.00 46.31 118 LEU A CA 1
ATOM 920 C C . LEU A 1 118 ? 11.674 -7.438 -9.558 1.00 46.31 118 LEU A C 1
ATOM 922 O O . LEU A 1 118 ? 10.654 -7.741 -8.937 1.00 46.31 118 LEU A O 1
ATOM 926 N N . LEU A 1 119 ? 12.528 -6.482 -9.175 1.00 48.81 119 LEU A N 1
ATOM 927 C CA . LEU A 1 119 ? 12.348 -5.647 -7.977 1.00 48.81 119 LEU A CA 1
ATOM 928 C C . LEU A 1 119 ? 11.045 -4.838 -8.062 1.00 48.81 119 LEU A C 1
ATOM 930 O O . LEU A 1 119 ? 10.656 -4.392 -9.144 1.00 48.81 119 LEU A O 1
ATOM 934 N N . GLN A 1 120 ? 10.389 -4.584 -6.932 1.00 48.41 120 GLN A N 1
ATOM 935 C CA . GLN A 1 120 ? 9.109 -3.869 -6.891 1.00 48.41 120 GLN A CA 1
ATOM 936 C C . GLN A 1 120 ? 9.199 -2.438 -7.452 1.00 48.41 120 GLN A C 1
ATOM 938 O O . GLN A 1 120 ? 8.375 -2.049 -8.282 1.00 48.41 120 GLN A O 1
ATOM 943 N N . GLY A 1 121 ? 10.264 -1.691 -7.137 1.00 45.12 121 GLY A N 1
ATOM 944 C CA . GLY A 1 121 ? 10.545 -0.393 -7.768 1.00 45.12 121 GLY A CA 1
ATOM 945 C C . GLY A 1 121 ? 10.716 -0.474 -9.294 1.00 45.12 121 GLY A C 1
ATOM 946 O O . GLY A 1 121 ? 10.257 0.406 -10.028 1.00 45.12 121 GLY A O 1
ATOM 947 N N . GLU A 1 122 ? 11.294 -1.570 -9.802 1.00 48.22 122 GLU A N 1
ATOM 948 C CA . GLU A 1 122 ? 11.376 -1.832 -11.243 1.00 48.22 122 GLU A CA 1
ATOM 949 C C . GLU A 1 122 ? 9.986 -2.111 -11.827 1.00 48.22 122 GLU A C 1
ATOM 951 O O . GLU A 1 122 ? 9.705 -1.667 -12.936 1.00 48.22 122 GLU A O 1
ATOM 956 N N . GLN A 1 123 ? 9.092 -2.792 -11.099 1.00 57.56 123 GLN A N 1
ATOM 957 C CA . GLN A 1 123 ? 7.707 -3.027 -11.522 1.00 57.56 123 GLN A CA 1
ATOM 958 C C . GLN A 1 123 ? 6.885 -1.727 -11.578 1.00 57.56 123 GLN A C 1
ATOM 960 O O . GLN A 1 123 ? 6.182 -1.511 -12.568 1.00 57.56 123 GLN A O 1
ATOM 965 N N . LEU A 1 124 ? 7.035 -0.835 -10.590 1.00 55.09 124 LEU A N 1
ATOM 966 C CA . LEU A 1 124 ? 6.407 0.495 -10.563 1.00 55.09 124 LEU A CA 1
ATOM 967 C C . LEU A 1 124 ? 6.858 1.352 -11.757 1.00 55.09 124 LEU A C 1
ATOM 969 O O . LEU A 1 124 ? 6.041 1.833 -12.547 1.00 55.09 124 LEU A O 1
ATOM 973 N N . ASN A 1 125 ? 8.171 1.469 -11.966 1.00 50.22 125 ASN A N 1
ATOM 974 C CA . ASN A 1 125 ? 8.728 2.253 -13.071 1.00 50.22 125 ASN A CA 1
ATOM 975 C C . ASN A 1 125 ? 8.421 1.623 -14.433 1.00 50.22 125 ASN A C 1
ATOM 977 O O . ASN A 1 125 ? 8.093 2.308 -15.403 1.00 50.22 125 ASN A O 1
ATOM 981 N N . LYS A 1 126 ? 8.432 0.292 -14.512 1.00 55.81 126 LYS A N 1
ATOM 982 C CA . LYS A 1 126 ? 8.003 -0.448 -15.695 1.00 55.81 126 LYS A CA 1
ATOM 983 C C . LYS A 1 126 ? 6.582 -0.079 -16.111 1.00 55.81 126 LYS A C 1
ATOM 985 O O . LYS A 1 126 ? 6.333 0.004 -17.309 1.00 55.81 126 LYS A O 1
ATOM 990 N N . GLN A 1 127 ? 5.664 0.149 -15.180 1.00 56.62 127 GLN A N 1
ATOM 991 C CA . GLN A 1 127 ? 4.306 0.562 -15.522 1.00 56.62 127 GLN A CA 1
ATOM 992 C C . GLN A 1 127 ? 4.230 2.009 -15.983 1.00 56.62 127 GLN A C 1
ATOM 994 O O . GLN A 1 127 ? 3.515 2.289 -16.934 1.00 56.62 127 GLN A O 1
ATOM 999 N N . LEU A 1 128 ? 4.991 2.923 -15.392 1.00 52.72 128 LEU A N 1
ATOM 1000 C CA . LEU A 1 128 ? 5.000 4.316 -15.842 1.00 52.72 128 LEU A CA 1
ATOM 1001 C C . LEU A 1 128 ? 5.590 4.458 -17.256 1.00 52.72 128 LEU A C 1
ATOM 1003 O O . LEU A 1 128 ? 5.052 5.191 -18.086 1.00 52.72 128 LEU A O 1
ATOM 1007 N N . PHE A 1 129 ? 6.658 3.712 -17.557 1.00 47.94 129 PHE A N 1
ATOM 1008 C CA . PHE A 1 129 ? 7.446 3.915 -18.777 1.00 47.94 129 PHE A CA 1
ATOM 1009 C C . PHE A 1 129 ? 7.197 2.902 -19.900 1.00 47.94 129 PHE A C 1
ATOM 1011 O O . PHE A 1 129 ? 7.528 3.188 -21.056 1.00 47.94 129 PHE A O 1
ATOM 1018 N N . ARG A 1 130 ? 6.634 1.712 -19.629 1.00 63.62 130 ARG A N 1
ATOM 1019 C CA . ARG A 1 130 ? 6.269 0.792 -20.722 1.00 63.62 130 ARG A CA 1
ATOM 1020 C C . ARG A 1 130 ? 5.034 1.290 -21.458 1.00 63.62 130 ARG A C 1
ATOM 1022 O O . ARG A 1 130 ? 4.228 2.051 -20.942 1.00 63.62 130 ARG A O 1
ATOM 1029 N N . LYS A 1 131 ? 4.891 0.821 -22.694 1.00 70.19 131 LYS A N 1
ATOM 1030 C CA . LYS A 1 131 ? 3.732 1.108 -23.533 1.00 70.19 131 LYS A CA 1
ATOM 1031 C C . LYS A 1 131 ? 2.747 -0.058 -23.491 1.00 70.19 131 LYS A C 1
ATOM 1033 O O . LYS A 1 131 ? 3.156 -1.206 -23.706 1.00 70.19 131 LYS A O 1
ATOM 1038 N N . SER A 1 132 ? 1.482 0.259 -23.260 1.00 82.31 132 SER A N 1
ATOM 1039 C CA . SER A 1 132 ? 0.343 -0.638 -23.448 1.00 82.31 132 SER A CA 1
ATOM 1040 C C . SER A 1 132 ? -0.234 -0.481 -24.846 1.00 82.31 132 SER A C 1
ATOM 1042 O O . SER A 1 132 ? -0.102 0.578 -25.465 1.00 82.31 132 SER A O 1
ATOM 1044 N N . VAL A 1 133 ? -0.898 -1.528 -25.327 1.00 83.94 133 VAL A N 1
ATOM 1045 C CA . VAL A 1 133 ? -1.771 -1.439 -26.497 1.00 83.94 133 VAL A CA 1
ATOM 1046 C C . VAL A 1 133 ? -3.058 -0.714 -26.106 1.00 83.94 133 VAL A C 1
ATOM 1048 O O . VAL A 1 133 ? -3.734 -1.118 -25.161 1.00 83.94 133 VAL A O 1
ATOM 1051 N N . VAL A 1 134 ? -3.395 0.346 -26.833 1.00 88.81 134 VAL A N 1
ATOM 1052 C CA . VAL A 1 134 ? -4.634 1.115 -26.662 1.00 88.81 134 VAL A CA 1
ATOM 1053 C C . VAL A 1 134 ? -5.362 1.254 -27.995 1.00 88.81 134 VAL A C 1
ATOM 1055 O O . VAL A 1 134 ? -4.736 1.172 -29.056 1.00 88.81 134 VAL A O 1
ATOM 1058 N N . ALA A 1 135 ? -6.672 1.479 -27.951 1.00 88.69 135 ALA A N 1
ATOM 1059 C CA . ALA A 1 135 ? -7.470 1.719 -29.147 1.00 88.69 135 ALA A CA 1
ATOM 1060 C C . ALA A 1 135 ? -7.117 3.082 -29.767 1.00 88.69 135 ALA A C 1
ATOM 1062 O O . ALA A 1 135 ? -7.187 4.122 -29.111 1.00 88.69 135 ALA A O 1
ATOM 1063 N N . ALA A 1 136 ? -6.735 3.093 -31.042 1.00 88.94 136 ALA A N 1
ATOM 1064 C CA . ALA A 1 136 ? -6.440 4.320 -31.781 1.00 88.94 136 ALA A CA 1
ATOM 1065 C C . ALA A 1 136 ? -7.709 5.124 -32.119 1.00 88.94 136 ALA A C 1
ATOM 1067 O O . ALA A 1 136 ? -7.655 6.336 -32.315 1.00 88.94 136 ALA A O 1
ATOM 1068 N N . ARG A 1 137 ? -8.854 4.440 -32.176 1.00 87.25 137 ARG A N 1
ATOM 1069 C CA . ARG A 1 137 ? -10.193 4.963 -32.473 1.00 87.25 137 ARG A CA 1
ATOM 1070 C C . ARG A 1 137 ? -11.247 4.060 -31.819 1.00 87.25 137 ARG A C 1
ATOM 1072 O O . ARG A 1 137 ? -10.876 2.986 -31.349 1.00 87.25 137 ARG A O 1
ATOM 1079 N N . PRO A 1 138 ? -12.540 4.423 -31.820 1.00 91.25 138 PRO A N 1
ATOM 1080 C CA . PRO A 1 138 ? -13.575 3.540 -31.298 1.00 91.25 138 PRO A CA 1
ATOM 1081 C C . PRO A 1 138 ? -13.664 2.241 -32.112 1.00 91.25 138 PRO A C 1
ATOM 1083 O O . PRO A 1 138 ? -13.699 2.292 -33.344 1.00 91.25 138 PRO A O 1
ATOM 1086 N N . ILE A 1 139 ? -13.726 1.094 -31.432 1.00 90.19 139 ILE A N 1
ATOM 1087 C CA . ILE A 1 139 ? -13.840 -0.244 -32.038 1.00 90.19 139 ILE A CA 1
ATOM 1088 C C . ILE A 1 139 ? -15.107 -0.891 -31.491 1.00 90.19 139 ILE A C 1
ATOM 1090 O O . ILE A 1 139 ? -15.287 -0.950 -30.276 1.00 90.19 139 ILE A O 1
ATOM 1094 N N . ARG A 1 140 ? -15.991 -1.375 -32.365 1.00 88.31 140 ARG A N 1
ATOM 1095 C CA . ARG A 1 140 ? -17.238 -2.023 -31.930 1.00 88.31 140 ARG A CA 1
ATOM 1096 C C . ARG A 1 140 ? -17.022 -3.496 -31.607 1.00 88.31 140 ARG A C 1
ATOM 1098 O O . ARG A 1 140 ? -16.221 -4.158 -32.261 1.00 88.31 140 ARG A O 1
ATOM 1105 N N . MET A 1 141 ? -17.790 -4.034 -30.666 1.00 86.44 141 MET A N 1
ATOM 1106 C CA . MET A 1 141 ? -17.827 -5.461 -30.368 1.00 86.44 141 MET A CA 1
ATOM 1107 C C . MET A 1 141 ? -18.047 -6.272 -31.654 1.00 86.44 141 MET A C 1
ATOM 1109 O O . MET A 1 141 ? -18.909 -5.957 -32.475 1.00 86.44 141 MET A O 1
ATOM 1113 N N . GLY A 1 142 ? -17.244 -7.319 -31.840 1.00 81.69 142 GLY A N 1
ATOM 1114 C CA . GLY A 1 142 ? -17.257 -8.175 -33.025 1.00 81.69 142 GLY A CA 1
ATOM 1115 C C . GLY A 1 142 ? -16.526 -7.609 -34.248 1.00 81.69 142 GLY A C 1
ATOM 1116 O O . GLY A 1 142 ? -16.307 -8.356 -35.200 1.00 81.69 142 GLY A O 1
ATOM 1117 N N . GLN A 1 143 ? -16.104 -6.338 -34.245 1.00 88.00 143 GLN A N 1
ATOM 1118 C CA . GLN A 1 143 ? -15.291 -5.764 -35.322 1.00 88.00 143 GLN A CA 1
ATOM 1119 C C . GLN A 1 143 ? -13.916 -6.438 -35.367 1.00 88.00 143 GLN A C 1
ATOM 1121 O O . GLN A 1 143 ? -13.277 -6.619 -34.333 1.00 88.00 143 GLN A O 1
ATOM 1126 N N . ILE A 1 144 ? -13.442 -6.780 -36.566 1.00 89.19 144 ILE A N 1
ATOM 1127 C CA . ILE A 1 144 ? -12.090 -7.311 -36.753 1.00 89.19 144 ILE A CA 1
ATOM 1128 C C . ILE A 1 144 ? -11.071 -6.192 -36.535 1.00 89.19 144 ILE A C 1
ATOM 1130 O O . ILE A 1 144 ? -11.122 -5.170 -37.219 1.00 89.19 144 ILE A O 1
ATOM 1134 N N . ILE A 1 145 ? -10.151 -6.402 -35.596 1.00 87.94 145 ILE A N 1
ATOM 1135 C CA . ILE A 1 145 ? -9.138 -5.418 -35.213 1.00 87.94 145 ILE A CA 1
ATOM 1136 C C . ILE A 1 145 ? -8.037 -5.362 -36.283 1.00 87.94 145 ILE A C 1
ATOM 1138 O O . ILE A 1 145 ? -7.342 -6.352 -36.545 1.00 87.94 145 ILE A O 1
ATOM 1142 N N . GLY A 1 146 ? -7.877 -4.191 -36.902 1.00 86.31 146 GLY A N 1
ATOM 1143 C CA . GLY A 1 146 ? -6.825 -3.887 -37.870 1.00 86.31 146 GLY A CA 1
ATOM 1144 C C . GLY A 1 146 ? -5.589 -3.224 -37.251 1.00 86.31 146 GLY A C 1
ATOM 1145 O O . GLY A 1 146 ? -5.554 -2.888 -36.068 1.00 86.31 146 GLY A O 1
ATOM 1146 N N . GLN A 1 147 ? -4.555 -2.999 -38.070 1.00 86.31 147 GLN A N 1
ATOM 1147 C CA . GLN A 1 147 ? -3.341 -2.284 -37.639 1.00 86.31 147 GLN A CA 1
ATOM 1148 C C . GLN A 1 147 ? -3.626 -0.847 -37.211 1.00 86.31 147 GLN A C 1
ATOM 1150 O O . GLN A 1 147 ? -3.158 -0.415 -36.162 1.00 86.31 147 GLN A O 1
ATOM 1155 N N . ASP A 1 148 ? -4.452 -0.147 -37.983 1.00 88.56 148 ASP A N 1
ATOM 1156 C CA . ASP A 1 148 ? -4.793 1.254 -37.742 1.00 88.56 148 ASP A CA 1
ATOM 1157 C C . ASP A 1 148 ? -5.807 1.444 -36.599 1.00 88.56 148 ASP A C 1
ATOM 1159 O O . ASP A 1 148 ? -6.234 2.566 -36.332 1.00 88.56 148 ASP A O 1
ATOM 1163 N N . ASP A 1 149 ? -6.262 0.360 -35.969 1.00 87.50 149 ASP A N 1
ATOM 1164 C CA . ASP A 1 149 ? -7.169 0.403 -34.821 1.00 87.50 149 ASP A CA 1
ATOM 1165 C C . ASP A 1 149 ? -6.409 0.404 -33.490 1.00 87.50 149 ASP A C 1
ATOM 1167 O O . ASP A 1 149 ? -6.998 0.697 -32.451 1.00 87.50 149 ASP A O 1
ATOM 1171 N N . LEU A 1 150 ? -5.102 0.120 -33.505 1.00 89.69 150 LEU A N 1
ATOM 1172 C CA . LEU A 1 150 ? -4.272 -0.015 -32.311 1.00 89.69 150 LEU A CA 1
ATOM 1173 C C . LEU A 1 150 ? -3.111 0.981 -32.318 1.00 89.69 150 LEU A C 1
ATOM 1175 O O . LEU A 1 150 ? -2.466 1.218 -33.335 1.00 89.69 150 LEU A O 1
ATOM 1179 N N . MET A 1 151 ? -2.776 1.511 -31.146 1.00 88.38 151 MET A N 1
ATOM 1180 C CA . MET A 1 151 ? -1.557 2.291 -30.934 1.00 88.38 151 MET A CA 1
ATOM 1181 C C . MET A 1 151 ? -0.901 1.943 -29.594 1.00 88.38 151 MET A C 1
ATOM 1183 O O . MET A 1 151 ? -1.486 1.271 -28.748 1.00 88.38 151 MET A O 1
ATOM 1187 N N . LEU A 1 152 ? 0.348 2.376 -29.405 1.00 83.81 152 LEU A N 1
ATOM 1188 C CA . LEU A 1 152 ? 1.117 2.126 -28.186 1.00 83.81 152 LEU A CA 1
ATOM 1189 C C . LEU A 1 152 ? 1.270 3.410 -27.372 1.00 83.81 152 LEU A C 1
ATOM 1191 O O . LEU A 1 152 ? 1.970 4.328 -27.805 1.00 83.81 152 LEU A O 1
ATOM 1195 N N . ARG A 1 153 ? 0.691 3.450 -26.169 1.00 76.31 153 ARG A N 1
ATOM 1196 C CA . ARG A 1 153 ? 0.800 4.590 -25.241 1.00 76.31 153 ARG A CA 1
ATOM 1197 C C . ARG A 1 153 ? 1.241 4.147 -23.849 1.00 76.31 153 ARG A C 1
ATOM 1199 O O . ARG A 1 153 ? 1.021 3.007 -23.457 1.00 76.31 153 ARG A O 1
ATOM 1206 N N . CYS A 1 154 ? 1.888 5.050 -23.118 1.00 55.31 154 CYS A N 1
ATOM 1207 C CA . CYS A 1 154 ? 2.096 4.898 -21.678 1.00 55.31 154 CYS A CA 1
ATOM 1208 C C . CYS A 1 154 ? 0.801 5.275 -20.930 1.00 55.31 154 CYS A C 1
ATOM 1210 O O . CYS A 1 154 ? 0.060 6.120 -21.443 1.00 55.31 154 CYS A O 1
ATOM 1212 N N . PRO A 1 155 ? 0.537 4.716 -19.736 1.00 56.62 155 PRO A N 1
ATOM 1213 C CA . PRO A 1 155 ? 1.367 3.761 -18.995 1.00 56.62 155 PRO A CA 1
ATOM 1214 C C . PRO A 1 155 ? 1.234 2.313 -19.505 1.00 56.62 155 PRO A C 1
ATOM 1216 O O . PRO A 1 155 ? 0.306 1.955 -20.226 1.00 56.62 155 PRO A O 1
ATOM 1219 N N . GLY A 1 156 ? 2.182 1.466 -19.123 1.00 61.69 156 GLY A N 1
ATOM 1220 C CA . GLY A 1 156 ? 2.328 0.046 -19.439 1.00 61.69 156 GLY A CA 1
ATOM 1221 C C . GLY A 1 156 ? 1.505 -0.877 -18.540 1.00 61.69 156 GLY A C 1
ATOM 1222 O O . GLY A 1 156 ? 2.009 -1.925 -18.142 1.00 61.69 156 GLY A O 1
ATOM 1223 N N . THR A 1 157 ? 0.300 -0.454 -18.157 1.00 65.94 157 THR A N 1
ATOM 1224 C CA . THR A 1 157 ? -0.627 -1.173 -17.264 1.00 65.94 157 THR A CA 1
ATOM 1225 C C . THR A 1 157 ? -1.483 -2.224 -17.974 1.00 65.94 157 THR A C 1
ATOM 1227 O O . THR A 1 157 ? -2.097 -3.056 -17.315 1.00 65.94 157 THR A O 1
ATOM 1230 N N . GLY A 1 158 ? -1.530 -2.199 -19.305 1.00 66.81 158 GLY A N 1
ATOM 1231 C CA . GLY A 1 158 ? -2.263 -3.147 -20.134 1.00 66.81 158 GLY A CA 1
ATOM 1232 C C . GLY A 1 158 ? -1.367 -4.120 -20.889 1.00 66.81 158 GLY A C 1
ATOM 1233 O O . GLY A 1 158 ? -0.196 -4.349 -20.571 1.00 66.81 158 GLY A O 1
ATOM 1234 N N . LEU A 1 159 ? -1.936 -4.692 -21.942 1.00 78.69 159 LEU A N 1
ATOM 1235 C CA . LEU A 1 159 ? -1.296 -5.643 -22.824 1.00 78.69 159 LEU A CA 1
ATOM 1236 C C . LEU A 1 159 ? -0.010 -5.037 -23.391 1.00 78.69 159 LEU A C 1
ATOM 1238 O O . LEU A 1 159 ? -0.005 -3.952 -23.975 1.00 78.69 159 LEU A O 1
ATOM 1242 N N . SER A 1 160 ? 1.099 -5.759 -23.231 1.00 73.12 160 SER A N 1
ATOM 1243 C CA . SER A 1 160 ? 2.390 -5.320 -23.752 1.00 73.12 160 SER A CA 1
ATOM 1244 C C . SER A 1 160 ? 2.324 -5.131 -25.265 1.00 73.12 160 SER A C 1
ATOM 1246 O O . SER A 1 160 ? 1.804 -5.989 -25.976 1.00 73.12 160 SER A O 1
ATOM 1248 N N . GLY A 1 161 ? 2.983 -4.091 -25.782 1.00 67.69 161 GLY A N 1
ATOM 1249 C CA . GLY A 1 161 ? 3.148 -3.921 -27.229 1.00 67.69 161 GLY A CA 1
ATOM 1250 C C . GLY A 1 161 ? 3.808 -5.106 -27.954 1.00 67.69 161 GLY A C 1
ATOM 1251 O O . GLY A 1 161 ? 3.696 -5.212 -29.168 1.00 67.69 161 GLY A O 1
ATOM 1252 N N . GLN A 1 162 ? 4.442 -6.044 -27.239 1.00 73.62 162 GLN A N 1
ATOM 1253 C CA . GLN A 1 162 ? 4.929 -7.302 -27.824 1.00 73.62 162 GLN A CA 1
ATOM 1254 C C . GLN A 1 162 ? 3.799 -8.256 -28.250 1.00 73.62 162 GLN A C 1
ATOM 1256 O O . GLN A 1 162 ? 4.005 -9.089 -29.129 1.00 73.62 162 GLN A O 1
ATOM 1261 N N . ALA A 1 163 ? 2.618 -8.137 -27.644 1.00 67.56 163 ALA A N 1
ATOM 1262 C CA . ALA A 1 163 ? 1.430 -8.920 -27.969 1.00 67.56 163 ALA A CA 1
ATOM 1263 C C . ALA A 1 163 ? 0.496 -8.215 -28.970 1.00 67.56 163 ALA A C 1
ATOM 1265 O O . ALA A 1 163 ? -0.499 -8.799 -29.381 1.00 67.56 163 ALA A O 1
ATOM 1266 N N . LEU A 1 164 ? 0.847 -7.007 -29.429 1.00 77.69 164 LEU A N 1
ATOM 1267 C CA . LEU A 1 164 ? 0.085 -6.224 -30.410 1.00 77.69 164 LEU A CA 1
ATOM 1268 C C . LEU A 1 164 ? -0.221 -7.019 -31.692 1.00 77.69 164 LEU A C 1
ATOM 1270 O O . LEU A 1 164 ? -1.339 -6.981 -32.189 1.00 77.69 164 LEU A O 1
ATOM 1274 N N . GLY A 1 165 ? 0.734 -7.826 -32.169 1.00 73.38 165 GLY A N 1
ATOM 1275 C CA . GLY A 1 165 ? 0.540 -8.682 -33.344 1.00 73.38 165 GLY A CA 1
ATOM 1276 C C . GLY A 1 165 ? -0.508 -9.788 -33.175 1.00 73.38 165 GLY A C 1
ATOM 1277 O O . GLY A 1 165 ? -0.993 -10.306 -34.173 1.00 73.38 165 GLY A O 1
ATOM 1278 N N . GLN A 1 166 ? -0.855 -10.151 -31.938 1.00 78.88 166 GLN A N 1
ATOM 1279 C CA . GLN A 1 166 ? -1.831 -11.205 -31.639 1.00 78.88 166 GLN A CA 1
ATOM 1280 C C . GLN A 1 166 ? -3.276 -10.689 -31.657 1.00 78.88 166 GLN A C 1
ATOM 1282 O O . GLN A 1 166 ? -4.199 -11.492 -31.716 1.00 78.88 166 GLN A O 1
ATOM 1287 N N . LEU A 1 167 ? -3.471 -9.367 -31.609 1.00 79.81 167 LEU A N 1
ATOM 1288 C CA . LEU A 1 167 ? -4.785 -8.734 -31.730 1.00 79.81 167 LEU A CA 1
ATOM 1289 C C . LEU A 1 167 ? -5.199 -8.529 -33.193 1.00 79.81 167 LEU A C 1
ATOM 1291 O O . LEU A 1 167 ? -6.373 -8.344 -33.483 1.00 79.81 167 LEU A O 1
ATOM 1295 N N . PHE A 1 168 ? -4.257 -8.555 -34.137 1.00 83.38 168 PHE A N 1
ATOM 1296 C CA . PHE A 1 168 ? -4.597 -8.350 -35.540 1.00 83.38 168 PHE A CA 1
ATOM 1297 C C . PHE A 1 168 ? -5.413 -9.511 -36.090 1.00 83.38 168 PHE A C 1
ATOM 1299 O O . PHE A 1 168 ? -5.005 -10.669 -36.017 1.00 83.38 168 PHE A O 1
ATOM 1306 N N . GLY A 1 169 ? -6.557 -9.181 -36.686 1.00 78.69 169 GLY A N 1
ATOM 1307 C CA . GLY A 1 169 ? -7.463 -10.171 -37.252 1.00 78.69 169 GLY A CA 1
ATOM 1308 C C . GLY A 1 169 ? -8.369 -10.854 -36.225 1.00 78.69 169 GLY A C 1
ATOM 1309 O O . GLY A 1 169 ? -9.156 -11.712 -36.622 1.00 78.69 169 GLY A O 1
ATOM 1310 N N . THR A 1 170 ? -8.305 -10.490 -34.937 1.00 82.19 170 THR A N 1
ATOM 1311 C CA . THR A 1 170 ? -9.251 -10.996 -33.933 1.00 82.19 170 THR A CA 1
ATOM 1312 C C . THR A 1 170 ? -10.496 -10.102 -33.859 1.00 82.19 170 THR A C 1
ATOM 1314 O O . THR A 1 170 ? -10.399 -8.887 -34.063 1.00 82.19 170 THR A O 1
ATOM 1317 N N . PRO A 1 171 ? -11.692 -10.670 -33.610 1.00 82.12 171 PRO A N 1
ATOM 1318 C CA . PRO A 1 171 ? -12.884 -9.875 -33.343 1.00 82.12 171 PRO A CA 1
ATOM 1319 C C . PRO A 1 171 ? -12.792 -9.223 -31.958 1.00 82.12 171 PRO A C 1
ATOM 1321 O O . PRO A 1 171 ? -12.428 -9.871 -30.975 1.00 82.12 171 PRO A O 1
ATOM 1324 N N . ALA A 1 172 ? -13.161 -7.948 -31.864 1.00 82.19 172 ALA A N 1
ATOM 1325 C CA . ALA A 1 172 ? -13.181 -7.207 -30.612 1.00 82.19 172 ALA A CA 1
ATOM 1326 C C . ALA A 1 172 ? -14.167 -7.830 -29.611 1.00 82.19 172 ALA A C 1
ATOM 1328 O O . ALA A 1 172 ? -15.331 -8.081 -29.927 1.00 82.19 172 ALA A O 1
ATOM 1329 N N . ALA A 1 173 ? -13.711 -8.061 -28.380 1.00 77.25 173 ALA A N 1
ATOM 1330 C CA . ALA A 1 173 ? -14.500 -8.756 -27.363 1.00 77.25 173 ALA A CA 1
ATOM 1331 C C . ALA A 1 173 ? -15.591 -7.894 -26.704 1.00 77.25 173 ALA A C 1
ATOM 1333 O O . ALA A 1 173 ? -16.513 -8.422 -26.082 1.00 77.25 173 ALA A O 1
ATOM 1334 N N . LYS A 1 174 ? -15.469 -6.573 -26.824 1.00 81.25 174 LYS A N 1
ATOM 1335 C CA . LYS A 1 174 ? -16.419 -5.561 -26.362 1.00 81.25 174 LYS A CA 1
ATOM 1336 C C . LYS A 1 174 ? -16.249 -4.295 -27.202 1.00 81.25 174 LYS A C 1
ATOM 1338 O O . LYS A 1 174 ? -15.347 -4.234 -28.038 1.00 81.25 174 LYS A O 1
ATOM 1343 N N . ASP A 1 175 ? -17.093 -3.301 -26.959 1.00 82.31 175 ASP A N 1
ATOM 1344 C CA . ASP A 1 175 ? -16.856 -1.953 -27.466 1.00 82.31 175 ASP A CA 1
ATOM 1345 C C . ASP A 1 175 ? -15.652 -1.332 -26.742 1.00 82.31 175 ASP A C 1
ATOM 1347 O O . ASP A 1 175 ? -15.543 -1.428 -25.516 1.00 82.31 175 ASP A O 1
ATOM 1351 N N . TYR A 1 176 ? -14.759 -0.707 -27.505 1.00 84.75 176 TYR A N 1
ATOM 1352 C CA . TYR A 1 176 ? -13.620 0.055 -27.001 1.00 84.75 176 TYR A CA 1
ATOM 1353 C C . TYR A 1 176 ? -13.758 1.516 -27.415 1.00 84.75 176 TYR A C 1
ATOM 1355 O O . TYR A 1 176 ? -14.008 1.819 -28.585 1.00 84.75 176 TYR A O 1
ATOM 1363 N N . SER A 1 177 ? -13.557 2.421 -26.465 1.00 85.00 177 SER A N 1
ATOM 1364 C CA . SER A 1 177 ? -13.440 3.857 -26.721 1.00 85.00 177 SER A CA 1
ATOM 1365 C C . SER A 1 177 ? -12.025 4.218 -27.177 1.00 85.00 177 SER A C 1
ATOM 1367 O O . SER A 1 177 ? -11.071 3.488 -26.917 1.00 85.00 177 SER A O 1
ATOM 1369 N N . THR A 1 178 ? -11.861 5.362 -27.843 1.00 86.44 178 THR A N 1
ATOM 1370 C CA . THR A 1 178 ? -10.530 5.889 -28.188 1.00 86.44 178 THR A CA 1
ATOM 1371 C C . THR A 1 178 ? -9.657 6.002 -26.934 1.00 86.44 178 THR A C 1
ATOM 1373 O O . THR A 1 178 ? -10.129 6.466 -25.901 1.00 86.44 178 THR A O 1
ATOM 1376 N N . GLU A 1 179 ? -8.394 5.583 -27.031 1.00 83.06 179 GLU A N 1
ATOM 1377 C CA . GLU A 1 179 ? -7.411 5.500 -25.935 1.00 83.06 179 GLU A CA 1
ATOM 1378 C C . GLU A 1 179 ? -7.712 4.474 -24.835 1.00 83.06 179 GLU A C 1
ATOM 1380 O O . GLU A 1 179 ? -6.939 4.353 -23.882 1.00 83.06 179 GLU A O 1
ATOM 1385 N N . GLU A 1 180 ? -8.768 3.673 -24.976 1.00 82.06 180 GLU A N 1
ATOM 1386 C CA . GLU A 1 180 ? -9.044 2.597 -24.034 1.00 82.06 180 GLU A CA 1
ATOM 1387 C C . GLU A 1 180 ? -7.967 1.503 -24.114 1.00 82.06 180 GLU A C 1
ATOM 1389 O O . GLU A 1 180 ? -7.552 1.078 -25.197 1.00 82.06 180 GLU A O 1
ATOM 1394 N N . ILE A 1 181 ? -7.495 1.058 -22.947 1.00 82.88 181 ILE A N 1
ATOM 1395 C CA . ILE A 1 181 ? -6.398 0.097 -22.812 1.00 82.88 181 ILE A CA 1
ATOM 1396 C C . ILE A 1 181 ? -6.907 -1.330 -23.051 1.00 82.88 181 ILE A C 1
ATOM 1398 O O . ILE A 1 181 ? -7.883 -1.773 -22.444 1.00 82.88 181 ILE A O 1
ATOM 1402 N N . PHE A 1 182 ? -6.199 -2.089 -23.890 1.00 80.00 182 PHE A N 1
ATOM 1403 C CA . PHE A 1 182 ? -6.396 -3.532 -24.007 1.00 80.00 182 PHE A CA 1
ATOM 1404 C C . PHE A 1 182 ? -5.665 -4.230 -22.867 1.00 80.00 182 PHE A C 1
ATOM 1406 O O . PHE A 1 182 ? -4.462 -4.045 -22.727 1.00 80.00 182 PHE A O 1
ATOM 1413 N N . PHE A 1 183 ? -6.352 -5.054 -22.077 1.00 76.44 183 PHE A N 1
ATOM 1414 C CA . PHE A 1 183 ? -5.727 -5.827 -20.993 1.00 76.44 183 PHE A CA 1
ATOM 1415 C C . PHE A 1 183 ? -5.421 -7.279 -21.395 1.00 76.44 183 PHE A C 1
ATOM 1417 O O . PHE A 1 183 ? -4.435 -7.846 -20.931 1.00 76.44 183 PHE A O 1
ATOM 1424 N N . GLU A 1 184 ? -6.206 -7.861 -22.308 1.00 71.25 184 GLU A N 1
ATOM 1425 C CA . GLU A 1 184 ? -6.106 -9.265 -22.728 1.00 71.25 184 GLU A CA 1
ATOM 1426 C C . GLU A 1 184 ? -6.332 -9.421 -24.242 1.00 71.25 184 GLU A C 1
ATOM 1428 O O . GLU A 1 184 ? -6.924 -8.556 -24.886 1.00 71.25 184 GLU A O 1
ATOM 1433 N N . ILE A 1 185 ? -5.844 -10.530 -24.811 1.00 59.75 185 ILE A N 1
ATOM 1434 C CA . ILE A 1 185 ? -5.869 -10.819 -26.262 1.00 59.75 185 ILE A CA 1
ATOM 1435 C C . ILE A 1 185 ? -7.224 -11.400 -26.700 1.00 59.75 185 ILE A C 1
ATOM 1437 O O . ILE A 1 185 ? -7.640 -11.238 -27.843 1.00 59.75 185 ILE A O 1
ATOM 1441 N N . ALA A 1 186 ? -7.935 -12.021 -25.764 1.00 55.25 186 ALA A N 1
ATOM 1442 C CA . ALA A 1 186 ? -9.348 -12.354 -25.826 1.00 55.25 186 ALA A CA 1
ATOM 1443 C C . ALA A 1 186 ? -9.768 -12.702 -24.391 1.00 55.25 186 ALA A C 1
ATOM 1445 O O . ALA A 1 186 ? -9.106 -13.550 -23.786 1.00 55.25 186 ALA A O 1
ATOM 1446 N N . PRO A 1 187 ? -10.831 -12.108 -23.825 1.00 43.28 187 PRO A N 1
ATOM 1447 C CA . PRO A 1 187 ? -11.378 -12.638 -22.595 1.00 43.28 187 PRO A CA 1
ATOM 1448 C C . PRO A 1 187 ? -11.872 -14.038 -22.930 1.00 43.28 187 PRO A C 1
ATOM 1450 O O . PRO A 1 187 ? -12.690 -14.233 -23.835 1.00 43.28 187 PRO A O 1
ATOM 1453 N N . THR A 1 188 ? -11.361 -15.035 -22.219 1.00 35.91 188 THR A N 1
ATOM 1454 C CA . THR A 1 188 ? -12.038 -16.325 -22.209 1.00 35.91 188 THR A CA 1
ATOM 1455 C C . THR A 1 188 ? -13.407 -16.033 -21.605 1.00 35.91 188 THR A C 1
ATOM 1457 O O . THR A 1 188 ? -13.518 -15.728 -20.420 1.00 35.91 188 THR A O 1
ATOM 1460 N N . LEU A 1 189 ? -14.447 -16.018 -22.441 1.00 37.00 189 LEU A N 1
ATOM 1461 C CA . LEU A 1 189 ? -15.843 -15.929 -22.027 1.00 37.00 189 LEU A CA 1
ATOM 1462 C C . LEU A 1 189 ? -16.220 -17.248 -21.342 1.00 37.00 189 LEU A C 1
ATOM 1464 O O . LEU A 1 189 ? -16.988 -18.053 -21.848 1.00 37.00 189 LEU A O 1
ATOM 1468 N N . ALA A 1 190 ? -15.658 -17.449 -20.160 1.00 31.27 190 ALA A N 1
ATOM 1469 C CA . ALA A 1 190 ? -16.278 -18.182 -19.083 1.00 31.27 190 ALA A CA 1
ATOM 1470 C C . ALA A 1 190 ? -16.498 -17.153 -17.971 1.00 31.27 190 ALA A C 1
ATOM 1472 O O . ALA A 1 190 ? -15.805 -17.125 -16.960 1.00 31.27 190 ALA A O 1
ATOM 1473 N N . ARG A 1 191 ? -17.469 -16.254 -18.183 1.00 38.91 191 ARG A N 1
ATOM 1474 C CA . ARG A 1 191 ? -18.172 -15.644 -17.053 1.00 38.91 191 ARG A CA 1
ATOM 1475 C C . ARG A 1 191 ? -18.958 -16.777 -16.395 1.00 38.91 191 ARG A C 1
ATOM 1477 O O . ARG A 1 191 ? -20.144 -16.934 -16.673 1.00 38.91 191 ARG A O 1
ATOM 1484 N N . SER A 1 192 ? -18.311 -17.577 -15.550 1.00 34.19 192 SER A N 1
ATOM 1485 C CA . SER A 1 192 ? -19.061 -18.158 -14.449 1.00 34.19 192 SER A CA 1
ATOM 1486 C C . SER A 1 192 ? -19.493 -16.965 -13.599 1.00 34.19 192 SER A C 1
ATOM 1488 O O . SER A 1 192 ? -18.675 -16.245 -13.030 1.00 34.19 192 SER A O 1
ATOM 1490 N N . ARG A 1 193 ? -20.798 -16.684 -13.594 1.00 40.28 193 ARG A N 1
ATOM 1491 C CA . ARG A 1 193 ? -21.435 -15.918 -12.520 1.00 40.28 193 ARG A CA 1
ATOM 1492 C C . ARG A 1 193 ? -21.455 -16.806 -11.273 1.00 40.28 193 ARG A C 1
ATOM 1494 O O . ARG A 1 193 ? -22.521 -17.163 -10.792 1.00 40.28 193 ARG A O 1
ATOM 1501 N N . GLU A 1 194 ? -20.293 -17.246 -10.813 1.00 44.62 194 GLU A N 1
ATOM 1502 C CA . GLU A 1 194 ? -20.195 -17.612 -9.410 1.00 44.62 194 GLU A CA 1
ATOM 1503 C C . GLU A 1 194 ? -20.174 -16.272 -8.685 1.00 44.62 194 GLU A C 1
ATOM 1505 O O . GLU A 1 194 ? -19.292 -15.443 -8.919 1.00 44.62 194 GLU A O 1
ATOM 1510 N N . GLU A 1 195 ? -21.235 -15.999 -7.930 1.00 48.62 195 GLU A N 1
ATOM 1511 C CA . GLU A 1 195 ? -21.227 -14.916 -6.958 1.00 48.62 195 GLU A CA 1
ATOM 1512 C C . GLU A 1 195 ? -20.052 -15.204 -6.021 1.00 48.62 195 GLU A C 1
ATOM 1514 O O . GLU A 1 195 ? -20.092 -16.140 -5.227 1.00 48.62 195 GLU A O 1
ATOM 1519 N N . GLU A 1 196 ? -18.948 -14.477 -6.185 1.00 55.62 196 GLU A N 1
ATOM 1520 C CA . GLU A 1 196 ? -17.812 -14.591 -5.279 1.00 55.62 196 GLU A CA 1
ATOM 1521 C C . GLU A 1 196 ? -18.214 -13.931 -3.967 1.00 55.62 196 GLU A C 1
ATOM 1523 O O . GLU A 1 196 ? -18.198 -12.710 -3.819 1.00 55.62 196 GLU A O 1
ATOM 1528 N N . THR A 1 197 ? -18.663 -14.764 -3.036 1.00 59.25 197 THR A N 1
ATOM 1529 C CA . THR A 1 197 ? -19.149 -14.337 -1.732 1.00 59.25 197 THR A CA 1
ATOM 1530 C C . THR A 1 197 ? -17.987 -14.097 -0.781 1.00 59.25 197 THR A C 1
ATOM 1532 O O . THR A 1 197 ? -17.070 -14.913 -0.674 1.00 59.25 197 THR A O 1
ATOM 1535 N N . PHE A 1 198 ? -18.058 -13.003 -0.028 1.00 70.69 198 PHE A N 1
ATOM 1536 C CA . PHE A 1 198 ? -17.207 -12.798 1.139 1.00 70.69 198 PHE A CA 1
ATOM 1537 C C . PHE A 1 198 ? -17.446 -13.909 2.169 1.00 70.69 198 PHE A C 1
ATOM 1539 O O . PHE A 1 198 ? -18.592 -14.237 2.474 1.00 70.69 198 PHE A O 1
ATOM 1546 N N . PHE A 1 199 ? -16.372 -14.465 2.729 1.00 74.50 199 PHE A N 1
ATOM 1547 C CA . PHE A 1 199 ? -16.466 -15.400 3.849 1.00 74.50 199 PHE A CA 1
ATOM 1548 C C . PHE A 1 199 ? -16.859 -14.664 5.140 1.00 74.50 199 PHE A C 1
ATOM 1550 O O . PHE A 1 199 ? -16.563 -13.478 5.312 1.00 74.50 199 PHE A O 1
ATOM 1557 N N . GLU A 1 200 ? -17.539 -15.361 6.056 1.00 78.38 200 GLU A N 1
ATOM 1558 C CA . GLU A 1 200 ? -18.046 -14.778 7.304 1.00 78.38 200 GLU A CA 1
ATOM 1559 C C . GLU A 1 200 ? -16.940 -14.560 8.349 1.00 78.38 200 GLU A C 1
ATOM 1561 O O . GLU A 1 200 ? -16.825 -15.262 9.349 1.00 78.38 200 GLU A O 1
ATOM 1566 N N . TRP A 1 201 ? -16.125 -13.536 8.127 1.00 82.62 201 TRP A N 1
ATOM 1567 C CA . TRP A 1 201 ? -15.145 -13.017 9.076 1.00 82.62 201 TRP A CA 1
ATOM 1568 C C . TRP A 1 201 ? -15.288 -11.499 9.090 1.00 82.62 201 TRP A C 1
ATOM 1570 O O . TRP A 1 201 ? -15.234 -10.899 8.027 1.00 82.62 201 TRP A O 1
ATOM 1580 N N . GLY A 1 202 ? -15.530 -10.866 10.242 1.00 81.94 202 GLY A N 1
ATOM 1581 C CA . GLY A 1 202 ? -15.727 -9.410 10.339 1.00 81.94 202 GLY A CA 1
ATOM 1582 C C . GLY A 1 202 ? -16.646 -8.784 9.265 1.00 81.94 202 GLY A C 1
ATOM 1583 O O . GLY A 1 202 ? -17.625 -9.375 8.792 1.00 81.94 202 GLY A O 1
ATOM 1584 N N . HIS A 1 203 ? -16.315 -7.554 8.871 1.00 86.88 203 HIS A N 1
ATOM 1585 C CA . HIS A 1 203 ? -16.941 -6.850 7.751 1.00 86.88 203 HIS A CA 1
ATOM 1586 C C . HIS A 1 203 ? -15.970 -6.770 6.566 1.00 86.88 203 HIS A C 1
ATOM 1588 O O . HIS A 1 203 ? -15.082 -5.919 6.553 1.00 86.88 2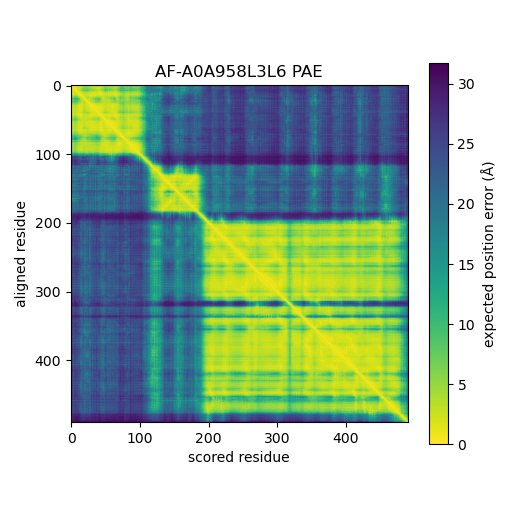03 HIS A O 1
ATOM 1594 N N . GLY A 1 204 ? -16.151 -7.651 5.581 1.00 90.31 204 GLY A N 1
ATOM 1595 C CA . GLY A 1 204 ? -15.340 -7.675 4.362 1.00 90.31 204 GLY A CA 1
ATOM 1596 C C . GLY A 1 204 ? -15.760 -6.641 3.323 1.00 90.31 204 GLY A C 1
ATOM 1597 O O . GLY A 1 204 ? -16.948 -6.334 3.169 1.00 90.31 204 GLY A O 1
ATOM 1598 N N . GLY A 1 205 ? -14.779 -6.109 2.601 1.00 92.19 205 GLY A N 1
ATOM 1599 C CA . GLY A 1 205 ? -14.994 -5.086 1.588 1.00 92.19 205 GLY A CA 1
ATOM 1600 C C . GLY A 1 205 ? -13.954 -5.053 0.481 1.00 92.19 205 GLY A C 1
ATOM 1601 O O . GLY A 1 205 ? -13.176 -5.988 0.308 1.00 92.19 205 GLY A O 1
ATOM 1602 N N . LEU A 1 206 ? -13.949 -3.949 -0.266 1.00 91.12 206 LEU A N 1
ATOM 1603 C CA . LEU A 1 206 ? -13.016 -3.707 -1.365 1.00 91.12 206 LEU A CA 1
ATOM 1604 C C . LEU A 1 206 ? -12.445 -2.293 -1.318 1.00 91.12 206 LEU A C 1
ATOM 1606 O O . LEU A 1 206 ? -13.134 -1.338 -0.949 1.00 91.12 206 LEU A O 1
ATOM 1610 N N . VAL A 1 207 ? -11.207 -2.183 -1.795 1.00 90.88 207 VAL A N 1
ATOM 1611 C CA . VAL A 1 207 ? -10.593 -0.909 -2.165 1.00 90.88 207 VAL A CA 1
ATOM 1612 C C . VAL A 1 207 ? -11.227 -0.397 -3.452 1.00 90.88 207 VAL A C 1
ATOM 1614 O O . VAL A 1 207 ? -11.390 -1.138 -4.430 1.00 90.88 207 VAL A O 1
ATOM 1617 N N . VAL A 1 208 ? -11.577 0.884 -3.451 1.00 92.31 208 VAL A N 1
ATOM 1618 C CA . VAL A 1 208 ? -12.228 1.568 -4.565 1.00 92.31 208 VAL A CA 1
ATOM 1619 C C . VAL A 1 208 ? -11.696 2.983 -4.751 1.00 92.31 208 VAL A C 1
ATOM 1621 O O . VAL A 1 208 ? -11.103 3.598 -3.866 1.00 92.31 208 VAL A O 1
ATOM 1624 N N . ARG A 1 209 ? -11.960 3.526 -5.932 1.00 91.12 209 ARG A N 1
ATOM 1625 C CA . ARG A 1 209 ? -11.813 4.931 -6.299 1.00 91.12 209 ARG A CA 1
ATOM 1626 C C . ARG A 1 209 ? -13.165 5.473 -6.762 1.00 91.12 209 ARG A C 1
ATOM 1628 O O . ARG A 1 209 ? -14.098 4.733 -7.077 1.00 91.12 209 ARG A O 1
ATOM 1635 N N . TYR A 1 210 ? -13.280 6.794 -6.891 1.00 89.44 210 TYR A N 1
ATOM 1636 C CA . TYR A 1 210 ? -14.527 7.433 -7.342 1.00 89.44 210 TYR A CA 1
ATOM 1637 C C . TYR A 1 210 ? -15.026 6.942 -8.709 1.00 89.44 210 TYR A C 1
ATOM 1639 O O . TYR A 1 210 ? -16.229 6.963 -8.982 1.00 89.44 210 TYR A O 1
ATOM 1647 N N . HIS A 1 211 ? -14.130 6.490 -9.586 1.00 83.75 211 HIS A N 1
ATOM 1648 C CA . HIS A 1 211 ? -14.512 6.023 -10.914 1.00 83.75 211 HIS A CA 1
ATOM 1649 C C . HIS A 1 211 ? -14.948 4.551 -10.958 1.00 83.75 211 HIS A C 1
ATOM 1651 O O . HIS A 1 211 ? -15.704 4.222 -11.864 1.00 83.75 211 HIS A O 1
ATOM 1657 N N . ASP A 1 212 ? -14.560 3.701 -9.998 1.00 85.56 212 ASP A N 1
ATOM 1658 C CA . ASP A 1 212 ? -14.760 2.241 -10.077 1.00 85.56 212 ASP A CA 1
ATOM 1659 C C . ASP A 1 212 ? -15.606 1.622 -8.942 1.00 85.56 212 ASP A C 1
ATOM 1661 O O . ASP A 1 212 ? -15.928 0.433 -9.009 1.00 85.56 212 ASP A O 1
ATOM 1665 N N . PHE A 1 213 ? -16.036 2.401 -7.937 1.00 90.00 213 PHE A N 1
ATOM 1666 C CA . PHE A 1 213 ? -16.795 1.860 -6.797 1.00 90.00 213 PHE A CA 1
ATOM 1667 C C . PHE A 1 213 ? -18.111 1.166 -7.193 1.00 90.00 213 PHE A C 1
ATOM 1669 O O . PHE A 1 213 ? -18.552 0.231 -6.532 1.00 90.00 213 PHE A O 1
ATOM 1676 N N . GLU A 1 214 ? -18.739 1.581 -8.295 1.00 89.25 214 GLU A N 1
ATOM 1677 C CA . GLU A 1 214 ? -19.965 0.966 -8.820 1.00 89.25 214 GLU A CA 1
ATOM 1678 C C . GLU A 1 214 ? -19.771 -0.497 -9.242 1.00 89.25 214 GLU A C 1
ATOM 1680 O O . GLU A 1 214 ? -20.678 -1.317 -9.066 1.00 89.25 214 GLU A O 1
ATOM 1685 N N . THR A 1 215 ? -18.578 -0.832 -9.741 1.00 84.75 215 THR A N 1
ATOM 1686 C CA . THR A 1 215 ? -18.180 -2.203 -10.073 1.00 84.75 215 THR A CA 1
ATOM 1687 C C . THR A 1 215 ? -17.997 -3.014 -8.796 1.00 84.75 215 THR A C 1
ATOM 1689 O O . THR A 1 215 ? -18.476 -4.145 -8.718 1.00 84.75 215 THR A O 1
ATOM 1692 N N . ALA A 1 216 ? -17.400 -2.422 -7.758 1.00 85.19 216 ALA A N 1
ATOM 1693 C CA . ALA A 1 216 ? -17.219 -3.076 -6.463 1.00 85.19 216 ALA A CA 1
ATOM 1694 C C . ALA A 1 216 ? -18.555 -3.439 -5.791 1.00 85.19 216 ALA A C 1
ATOM 1696 O O . ALA A 1 216 ? -18.667 -4.491 -5.169 1.00 85.19 216 ALA A O 1
ATOM 1697 N N . LEU A 1 217 ? -19.609 -2.640 -5.988 1.00 86.75 217 LEU A N 1
ATOM 1698 C CA . LEU A 1 217 ? -20.945 -2.954 -5.469 1.00 86.75 217 LEU A CA 1
ATOM 1699 C C . LEU A 1 217 ? -21.555 -4.240 -6.061 1.00 86.75 217 LEU A C 1
ATOM 1701 O O . LEU A 1 217 ? -22.556 -4.726 -5.539 1.00 86.75 217 LEU A O 1
ATOM 1705 N N . SER A 1 218 ? -21.018 -4.777 -7.164 1.00 82.38 218 SER A N 1
ATOM 1706 C CA . SER A 1 218 ? -21.462 -6.071 -7.711 1.00 82.38 218 SER A CA 1
ATOM 1707 C C . SER A 1 218 ? -20.993 -7.276 -6.887 1.00 82.38 218 SER A C 1
ATOM 1709 O O . SER A 1 218 ? -21.570 -8.349 -7.021 1.00 82.38 218 SER A O 1
ATOM 1711 N N . PHE A 1 219 ? -20.012 -7.082 -6.000 1.00 78.69 219 PHE A N 1
ATOM 1712 C CA . PHE A 1 219 ? -19.505 -8.104 -5.080 1.00 78.69 219 PHE A CA 1
ATOM 1713 C C . PHE A 1 219 ? -20.285 -8.158 -3.758 1.00 78.69 219 PHE A C 1
ATOM 1715 O O . PHE A 1 219 ? -19.929 -8.922 -2.869 1.00 78.69 219 PHE A O 1
ATOM 1722 N N . SER A 1 220 ? -21.326 -7.332 -3.599 1.00 85.50 220 SER A N 1
ATOM 1723 C CA . SER A 1 220 ? -22.082 -7.192 -2.344 1.00 85.50 220 SER A CA 1
ATOM 1724 C C . SER A 1 220 ? -21.187 -6.974 -1.102 1.00 85.50 220 SER A C 1
ATOM 1726 O O . SER A 1 220 ? -21.345 -7.678 -0.101 1.00 85.50 220 SER A O 1
ATOM 1728 N N . PRO A 1 221 ? -20.222 -6.030 -1.144 1.00 90.00 221 PRO A N 1
ATOM 1729 C CA . PRO A 1 221 ? -19.316 -5.787 -0.025 1.00 90.00 221 PRO A CA 1
ATOM 1730 C C . PRO A 1 221 ? -20.071 -5.208 1.176 1.00 90.00 221 PRO A C 1
ATOM 1732 O O . PRO A 1 221 ? -21.065 -4.510 1.001 1.00 90.00 221 PRO A O 1
ATOM 1735 N N . ARG A 1 222 ? -19.569 -5.432 2.397 1.00 92.56 222 ARG A N 1
ATOM 1736 C CA . ARG A 1 222 ? -20.054 -4.746 3.614 1.00 92.56 222 ARG A CA 1
ATOM 1737 C C . ARG A 1 222 ? -19.323 -3.426 3.864 1.00 92.56 222 ARG A C 1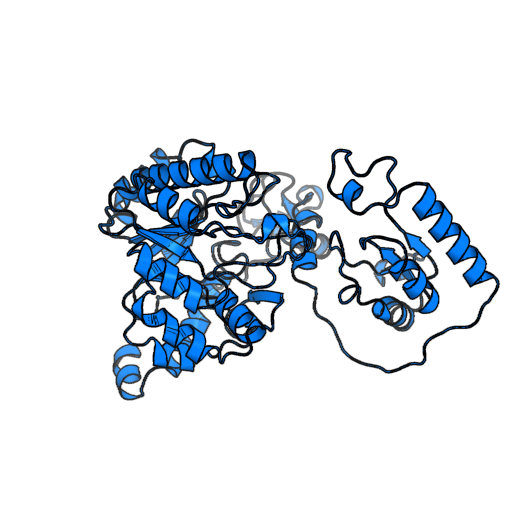
ATOM 1739 O O . ARG A 1 222 ? -19.818 -2.584 4.609 1.00 92.56 222 ARG A O 1
ATOM 1746 N N . VAL A 1 223 ? -18.141 -3.266 3.270 1.00 95.19 223 VAL A N 1
ATOM 1747 C CA . VAL A 1 223 ? -17.249 -2.116 3.453 1.00 95.19 223 VAL A CA 1
ATOM 1748 C C . VAL A 1 223 ? -16.755 -1.632 2.094 1.00 95.19 223 VAL A C 1
ATOM 1750 O O . VAL A 1 223 ? -16.397 -2.442 1.238 1.00 95.19 223 VAL A O 1
ATOM 1753 N N . LEU A 1 224 ? -16.694 -0.319 1.901 1.00 96.38 224 LEU A N 1
ATOM 1754 C CA . LEU A 1 224 ? -15.951 0.284 0.798 1.00 96.38 224 LEU A CA 1
ATOM 1755 C C . LEU A 1 224 ? -14.871 1.192 1.367 1.00 96.38 224 LEU A C 1
ATOM 1757 O O . LEU A 1 224 ? -15.170 2.073 2.177 1.00 96.38 224 LEU A O 1
ATOM 1761 N N . GLU A 1 225 ? -13.635 0.979 0.922 1.00 97.44 225 GLU A N 1
ATOM 1762 C CA . GLU A 1 225 ? -12.515 1.844 1.266 1.00 97.44 225 GLU A CA 1
ATOM 1763 C C . GLU A 1 225 ? -12.098 2.705 0.077 1.00 97.44 225 GLU A C 1
ATOM 1765 O O . GLU A 1 225 ? -11.622 2.194 -0.938 1.00 97.44 225 GLU A O 1
ATOM 1770 N N . PHE A 1 226 ? -12.273 4.022 0.196 1.00 96.19 226 PHE A N 1
ATOM 1771 C CA . PHE A 1 226 ? -11.879 4.966 -0.847 1.00 96.19 226 PHE A CA 1
ATOM 1772 C C . PHE A 1 226 ? -10.416 5.354 -0.703 1.00 96.19 226 PHE A C 1
ATOM 1774 O O . PHE A 1 226 ? -10.050 6.070 0.227 1.00 96.19 226 PHE A O 1
ATOM 1781 N N . HIS A 1 227 ? -9.596 4.934 -1.663 1.00 94.31 227 HIS A N 1
ATOM 1782 C CA . HIS A 1 227 ? -8.196 5.343 -1.755 1.00 94.31 227 HIS A CA 1
ATOM 1783 C C . HIS A 1 227 ? -8.085 6.682 -2.463 1.00 94.31 227 HIS A C 1
ATOM 1785 O O . HIS A 1 227 ? -8.228 6.766 -3.688 1.00 94.31 227 HIS A O 1
ATOM 1791 N N . LEU A 1 228 ? -7.851 7.739 -1.686 1.00 93.06 228 LEU A N 1
ATOM 1792 C CA . LEU A 1 228 ? -7.761 9.087 -2.224 1.00 93.06 228 LEU A CA 1
ATOM 1793 C C . LEU A 1 228 ? -6.391 9.331 -2.844 1.00 93.06 228 LEU A C 1
ATOM 1795 O O . LEU A 1 228 ? -5.345 9.025 -2.274 1.00 93.06 228 LEU A O 1
ATOM 1799 N N . THR A 1 229 ? -6.390 9.951 -4.017 1.00 90.31 229 THR A N 1
ATOM 1800 C CA . THR A 1 229 ? -5.194 10.587 -4.562 1.00 90.31 229 THR A CA 1
ATOM 1801 C C . THR A 1 229 ? -5.101 12.026 -4.075 1.00 90.31 229 THR A C 1
ATOM 1803 O O . THR A 1 229 ? -6.099 12.627 -3.677 1.00 90.31 229 THR A O 1
ATOM 1806 N N . TYR A 1 230 ? -3.918 12.631 -4.184 1.00 88.00 230 TYR A N 1
ATOM 1807 C CA . TYR A 1 230 ? -3.772 14.057 -3.896 1.00 88.00 230 TYR A CA 1
ATOM 1808 C C . TYR A 1 230 ? -4.761 14.917 -4.695 1.00 88.00 230 TYR A C 1
ATOM 1810 O O . TYR A 1 230 ? -5.393 15.820 -4.153 1.00 88.00 230 TYR A O 1
ATOM 1818 N N . ALA A 1 231 ? -4.969 14.578 -5.970 1.00 87.56 231 ALA A N 1
ATOM 1819 C CA . ALA A 1 231 ? -5.894 15.294 -6.839 1.00 87.56 231 ALA A CA 1
ATOM 1820 C C . ALA A 1 231 ? -7.347 15.218 -6.344 1.00 87.56 231 ALA A C 1
ATOM 1822 O O . ALA A 1 231 ? -8.101 16.162 -6.556 1.00 87.56 231 ALA A O 1
ATOM 1823 N N . ASP A 1 232 ? -7.738 14.133 -5.670 1.00 90.50 232 ASP A N 1
ATOM 1824 C CA . ASP A 1 232 ? -9.076 13.995 -5.084 1.00 90.50 232 ASP A CA 1
ATOM 1825 C C . ASP A 1 232 ? -9.265 14.921 -3.876 1.00 90.50 232 ASP A C 1
ATOM 1827 O O . ASP A 1 232 ? -10.378 15.373 -3.618 1.00 90.50 232 ASP A O 1
ATOM 1831 N N . THR A 1 233 ? -8.182 15.256 -3.167 1.00 89.44 233 THR A N 1
ATOM 1832 C CA . THR A 1 233 ? -8.218 16.231 -2.065 1.00 89.44 233 THR A CA 1
ATOM 1833 C C . THR A 1 233 ? -8.315 17.675 -2.566 1.00 89.44 233 THR A C 1
ATOM 1835 O O . THR A 1 233 ? -8.936 18.513 -1.912 1.00 89.44 233 THR A O 1
ATOM 1838 N N . GLU A 1 234 ? -7.783 17.958 -3.759 1.00 87.44 234 GLU A N 1
ATOM 1839 C CA . GLU A 1 234 ? -7.794 19.291 -4.379 1.00 87.44 234 GLU A CA 1
ATOM 1840 C C . GLU A 1 234 ? -9.044 19.576 -5.228 1.00 87.44 234 GLU A C 1
ATOM 1842 O O . GLU A 1 234 ? -9.267 20.716 -5.638 1.00 87.44 234 GLU A O 1
ATOM 1847 N N . ARG A 1 235 ? -9.860 18.557 -5.517 1.00 88.69 235 ARG A N 1
ATOM 1848 C CA . ARG A 1 235 ? -11.050 18.663 -6.373 1.00 88.69 235 ARG A CA 1
ATOM 1849 C C . ARG A 1 235 ? -12.343 18.540 -5.572 1.00 88.69 235 ARG A C 1
ATOM 1851 O O . ARG A 1 235 ? -12.370 18.112 -4.417 1.00 88.69 235 ARG A O 1
ATOM 1858 N N . GLU A 1 236 ? -13.440 18.930 -6.210 1.00 87.94 236 GLU A N 1
ATOM 1859 C CA . GLU A 1 236 ? -14.778 18.649 -5.699 1.00 87.94 236 GLU A CA 1
ATOM 1860 C C . GLU A 1 236 ? -15.147 17.178 -5.914 1.00 87.94 236 GLU A C 1
ATOM 1862 O O . GLU A 1 236 ? -14.803 16.564 -6.927 1.00 87.94 236 GLU A O 1
ATOM 1867 N N . ILE A 1 237 ? -15.870 16.615 -4.946 1.00 90.62 237 ILE A N 1
ATOM 1868 C CA . ILE A 1 237 ? -16.363 15.240 -5.013 1.00 90.62 237 ILE A CA 1
ATOM 1869 C C . ILE A 1 237 ? -17.498 15.180 -6.045 1.00 90.62 237 ILE A C 1
ATOM 1871 O O . ILE A 1 237 ? -18.380 16.042 -6.016 1.00 90.62 237 ILE A O 1
ATOM 1875 N N . PRO A 1 238 ? -17.560 14.153 -6.913 1.00 89.75 238 PRO A N 1
ATOM 1876 C CA . PRO A 1 238 ? -18.660 13.980 -7.859 1.00 89.75 238 PRO A CA 1
ATOM 1877 C C . PRO A 1 238 ? -19.947 13.504 -7.152 1.00 89.75 238 PRO A C 1
ATOM 1879 O O . PRO A 1 238 ? -20.397 12.378 -7.355 1.00 89.75 238 PRO A O 1
ATOM 1882 N N . LEU A 1 239 ? -20.550 14.350 -6.308 1.00 89.50 239 LEU A N 1
ATOM 1883 C CA . LEU A 1 239 ? -21.689 14.011 -5.440 1.00 89.50 239 LEU A CA 1
ATOM 1884 C C . LEU A 1 239 ? -22.905 13.478 -6.209 1.00 89.50 239 LEU A C 1
ATOM 1886 O O . LEU A 1 239 ? -23.571 12.563 -5.734 1.00 89.50 239 LEU A O 1
ATOM 1890 N N . GLU A 1 240 ? -23.158 13.975 -7.423 1.00 90.94 240 GLU A N 1
ATOM 1891 C CA . GLU A 1 240 ? -24.237 13.469 -8.285 1.00 90.94 240 GLU A CA 1
ATOM 1892 C C . GLU A 1 240 ? -24.090 11.975 -8.595 1.00 90.94 240 GLU A C 1
ATOM 1894 O O . GLU A 1 240 ? -25.081 11.260 -8.740 1.00 90.94 240 GLU A O 1
ATOM 1899 N N . LYS A 1 241 ? -22.849 11.485 -8.690 1.00 91.31 241 LYS A N 1
ATOM 1900 C CA . LYS A 1 241 ? -22.577 10.068 -8.914 1.00 91.31 241 LYS A CA 1
ATOM 1901 C C . LYS A 1 241 ? -22.962 9.247 -7.685 1.00 91.31 241 LYS A C 1
ATOM 1903 O O . LYS A 1 241 ? -23.612 8.220 -7.833 1.00 91.31 241 LYS A O 1
ATOM 1908 N N . PHE A 1 242 ? -22.609 9.711 -6.489 1.00 93.50 242 PHE A N 1
ATOM 1909 C CA . PHE A 1 242 ? -22.970 9.048 -5.233 1.00 93.50 242 PHE A CA 1
ATOM 1910 C C . PHE A 1 242 ? -24.483 9.045 -4.998 1.00 93.50 242 PHE A C 1
ATOM 1912 O O . PHE A 1 242 ? -25.028 8.031 -4.572 1.00 93.50 242 PHE A O 1
ATOM 1919 N N . GLU A 1 243 ? -25.174 10.125 -5.371 1.00 93.62 243 GLU A N 1
ATOM 1920 C CA . GLU A 1 243 ? -26.635 10.219 -5.299 1.00 93.62 243 GLU A CA 1
ATOM 1921 C C . GLU A 1 243 ? -27.326 9.098 -6.090 1.00 93.62 243 GLU A C 1
ATOM 1923 O O . GLU A 1 243 ? -28.234 8.447 -5.580 1.00 93.62 243 GLU A O 1
ATOM 1928 N N . ARG A 1 244 ? -26.845 8.796 -7.305 1.00 93.19 244 ARG A N 1
ATOM 1929 C CA . ARG A 1 244 ? -27.402 7.722 -8.153 1.00 93.19 244 ARG A CA 1
ATOM 1930 C C . ARG A 1 244 ? -27.297 6.330 -7.530 1.00 93.19 244 ARG A C 1
ATOM 1932 O O . ARG A 1 244 ? -28.071 5.451 -7.895 1.00 93.19 244 ARG A O 1
ATOM 1939 N N . PHE A 1 245 ? -26.339 6.119 -6.631 1.00 93.31 245 PHE A N 1
ATOM 1940 C CA . PHE A 1 245 ? -26.103 4.837 -5.965 1.00 93.31 245 PHE A CA 1
A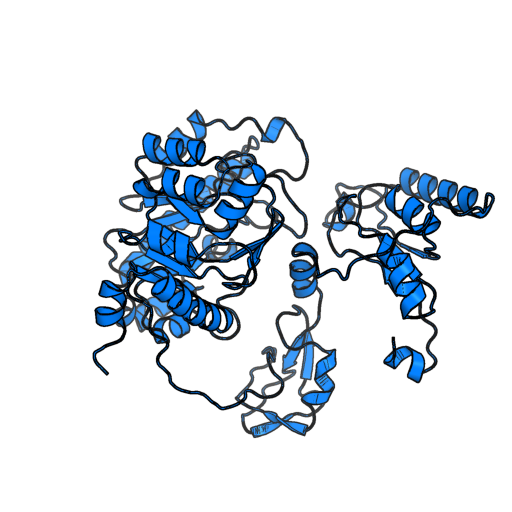TOM 1941 C C . PHE A 1 245 ? -26.480 4.859 -4.479 1.00 93.31 245 PHE A C 1
ATOM 1943 O O . PHE A 1 245 ? -26.197 3.883 -3.788 1.00 93.31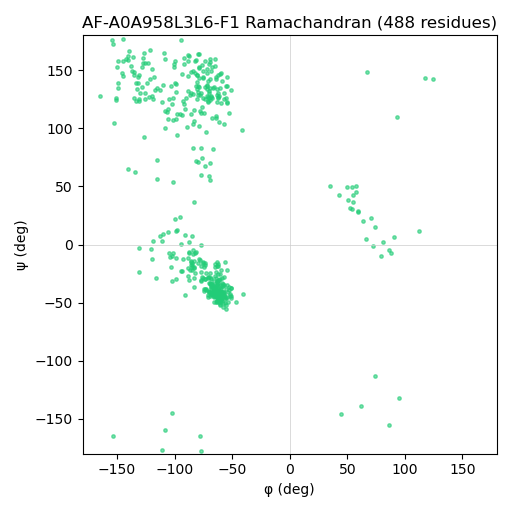 245 PHE A O 1
ATOM 1950 N N . ARG A 1 246 ? -27.140 5.921 -3.990 1.00 92.81 246 ARG A N 1
ATOM 1951 C CA . ARG A 1 246 ? -27.475 6.127 -2.571 1.00 92.81 246 ARG A CA 1
ATOM 1952 C C . ARG A 1 246 ? -28.071 4.881 -1.917 1.00 92.81 246 ARG A C 1
ATOM 1954 O O . ARG A 1 246 ? -27.568 4.450 -0.888 1.00 92.81 246 ARG A O 1
ATOM 1961 N N . ASP A 1 247 ? -29.072 4.265 -2.540 1.00 92.06 247 ASP A N 1
ATOM 1962 C CA . ASP A 1 247 ? -29.758 3.095 -1.973 1.00 92.06 247 ASP A CA 1
ATOM 1963 C C . ASP A 1 247 ? -28.846 1.870 -1.824 1.00 92.06 247 ASP A C 1
ATOM 1965 O O . ASP A 1 247 ? -29.050 1.055 -0.932 1.00 92.06 247 ASP A O 1
ATOM 1969 N N . ARG A 1 248 ? -27.824 1.741 -2.681 1.00 92.19 248 ARG A N 1
ATOM 1970 C CA . ARG A 1 248 ? -26.839 0.647 -2.621 1.00 92.19 248 ARG A CA 1
ATOM 1971 C C . ARG A 1 248 ? -25.673 0.942 -1.680 1.00 92.19 248 ARG A C 1
ATOM 1973 O O . ARG A 1 248 ? -24.981 0.012 -1.286 1.00 92.19 248 ARG A O 1
ATOM 1980 N N . LEU A 1 249 ? -25.418 2.217 -1.387 1.00 94.44 249 LEU A N 1
ATOM 1981 C CA . LEU A 1 249 ? -24.373 2.656 -0.460 1.00 94.44 249 LEU A CA 1
ATOM 1982 C C . LEU A 1 249 ? -24.878 2.696 0.984 1.00 94.44 249 LEU A C 1
ATOM 1984 O O . LEU A 1 249 ? -24.101 2.471 1.909 1.00 94.44 249 LEU A O 1
ATOM 1988 N N . ASN A 1 250 ? -26.171 2.959 1.170 1.00 94.25 250 ASN A N 1
ATOM 1989 C CA . ASN A 1 250 ? -26.807 3.021 2.475 1.00 94.25 250 ASN A CA 1
ATOM 1990 C C . ASN A 1 250 ? -26.621 1.704 3.249 1.00 94.25 250 ASN A C 1
ATOM 1992 O O . ASN A 1 250 ? -26.959 0.627 2.757 1.00 94.25 250 ASN A O 1
ATOM 1996 N N . GLY A 1 251 ? -26.084 1.803 4.466 1.00 90.44 251 GLY A N 1
ATOM 1997 C CA . GLY A 1 251 ? -25.829 0.668 5.351 1.00 90.44 251 GLY A CA 1
ATOM 1998 C C . GLY A 1 251 ? -24.466 -0.000 5.150 1.00 90.44 251 GLY A C 1
ATOM 1999 O O . GLY A 1 251 ? -24.087 -0.845 5.964 1.00 90.44 251 GLY A O 1
ATOM 2000 N N . LEU A 1 252 ? -23.704 0.383 4.119 1.00 95.00 252 LEU A N 1
ATOM 2001 C CA . LEU A 1 252 ? -22.307 -0.025 3.989 1.00 95.00 252 LEU A CA 1
ATOM 2002 C C . LEU A 1 252 ? -21.425 0.759 4.964 1.00 95.00 252 LEU A C 1
ATOM 2004 O O . LEU A 1 252 ? -21.682 1.923 5.271 1.00 95.00 252 LEU A O 1
ATOM 2008 N N . LYS A 1 253 ? -20.340 0.135 5.422 1.00 96.31 253 LYS A N 1
ATOM 2009 C CA . LYS A 1 253 ? -19.311 0.816 6.214 1.00 96.31 253 LYS A CA 1
ATOM 2010 C C . LYS A 1 253 ? -18.389 1.628 5.309 1.00 96.31 253 LYS A C 1
ATOM 2012 O O . LYS A 1 253 ? -17.931 1.127 4.279 1.00 96.31 253 LYS A O 1
ATOM 2017 N N . LEU A 1 254 ? -18.095 2.861 5.717 1.00 97.38 254 LEU A N 1
ATOM 2018 C CA . LEU A 1 254 ? -17.256 3.791 4.964 1.00 97.38 254 LEU A CA 1
ATOM 2019 C C . LEU A 1 254 ? -15.854 3.850 5.562 1.00 97.38 254 LEU A C 1
ATOM 2021 O O . LEU A 1 254 ? -15.672 4.242 6.717 1.00 97.38 254 LEU A O 1
ATOM 2025 N N . ARG A 1 255 ? -14.853 3.510 4.758 1.00 97.62 255 ARG A N 1
ATOM 2026 C CA . ARG A 1 255 ? -13.444 3.737 5.077 1.00 97.62 255 ARG A CA 1
ATOM 2027 C C . ARG A 1 255 ? -12.848 4.677 4.039 1.00 97.62 255 ARG A C 1
ATOM 2029 O O . ARG A 1 255 ? -13.236 4.653 2.870 1.00 97.62 255 ARG A O 1
ATOM 2036 N N . VAL A 1 256 ? -11.938 5.538 4.468 1.00 97.50 256 VAL A N 1
ATOM 2037 C CA . VAL A 1 256 ? -11.240 6.461 3.571 1.00 97.50 256 VAL A CA 1
ATOM 2038 C C . VAL A 1 256 ? -9.754 6.370 3.857 1.00 97.50 256 VAL A C 1
ATOM 2040 O O . VAL A 1 256 ? -9.324 6.592 4.982 1.00 97.50 256 VAL A O 1
ATOM 2043 N N . HIS A 1 257 ? -8.970 6.058 2.837 1.00 96.69 257 HIS A N 1
ATOM 2044 C CA . HIS A 1 257 ? -7.523 6.048 2.934 1.00 96.69 257 HIS A CA 1
ATOM 2045 C C . HIS A 1 257 ? -6.984 7.416 2.526 1.00 96.69 257 HIS A C 1
ATOM 2047 O O . HIS A 1 257 ? -7.224 7.893 1.410 1.00 96.69 257 HIS A O 1
ATOM 2053 N N . CYS A 1 258 ? -6.265 8.062 3.440 1.00 94.88 258 CYS A N 1
ATOM 2054 C CA . CYS A 1 258 ? -5.593 9.327 3.184 1.00 94.88 258 CYS A CA 1
ATOM 2055 C C . CYS A 1 258 ? -4.536 9.146 2.087 1.00 94.88 258 CYS A C 1
ATOM 2057 O O . CYS A 1 258 ? -3.893 8.099 1.989 1.00 94.88 258 CYS A O 1
ATOM 2059 N N . CYS A 1 259 ? -4.340 10.168 1.255 1.00 90.50 259 CYS A N 1
ATOM 2060 C CA . CYS A 1 259 ? -3.337 10.108 0.204 1.00 90.50 259 CYS A CA 1
ATOM 2061 C C . CYS A 1 259 ? -1.917 10.143 0.791 1.00 90.50 259 CYS A C 1
ATOM 2063 O O . CYS A 1 259 ? -1.566 11.041 1.555 1.00 90.50 259 CYS A O 1
ATOM 2065 N N . GLU A 1 260 ? -1.073 9.208 0.365 1.00 87.31 260 GLU A N 1
ATOM 2066 C CA . GLU A 1 260 ? 0.338 9.147 0.778 1.00 87.31 260 GLU A CA 1
ATOM 2067 C C . GLU A 1 260 ? 1.207 10.190 0.066 1.00 87.31 260 GLU A C 1
ATOM 2069 O O . GLU A 1 260 ? 2.221 10.652 0.589 1.00 87.31 260 GLU A O 1
ATOM 2074 N N . TYR A 1 261 ? 0.804 10.569 -1.146 1.00 85.88 261 TYR A N 1
ATOM 2075 C CA . TYR A 1 261 ? 1.512 11.517 -1.997 1.00 85.88 261 TYR A CA 1
ATOM 2076 C C . TYR A 1 261 ? 0.815 12.873 -1.963 1.00 85.88 261 TYR A C 1
ATOM 2078 O O . TYR A 1 261 ? -0.400 12.945 -2.107 1.00 85.88 261 TYR A O 1
ATOM 2086 N N . LEU A 1 262 ? 1.593 13.949 -1.853 1.00 85.31 262 LEU A N 1
ATOM 2087 C CA . LEU A 1 262 ? 1.173 15.352 -1.917 1.00 85.31 262 LEU A CA 1
ATOM 2088 C C . LEU A 1 262 ? 1.796 16.033 -3.146 1.00 85.31 262 LEU A C 1
ATOM 2090 O O . LEU A 1 262 ? 2.556 17.002 -3.046 1.00 85.31 262 LEU A O 1
ATOM 2094 N N . GLY A 1 263 ? 1.541 15.469 -4.326 1.00 81.56 263 GLY A N 1
ATOM 2095 C CA . GLY A 1 263 ? 2.268 15.804 -5.552 1.00 81.56 263 GLY A CA 1
ATOM 2096 C C . GLY A 1 263 ? 3.670 15.190 -5.536 1.00 81.56 263 GLY A C 1
ATOM 2097 O O . GLY A 1 263 ? 3.806 13.973 -5.563 1.00 81.56 263 GLY A O 1
ATOM 2098 N N . GLU A 1 264 ? 4.711 16.021 -5.469 1.00 78.12 264 GLU A N 1
ATOM 2099 C CA . GLU A 1 264 ? 6.121 15.579 -5.461 1.00 78.12 264 GLU A CA 1
ATOM 2100 C C . GLU A 1 264 ? 6.700 15.340 -4.054 1.00 78.12 264 GLU A C 1
ATOM 2102 O O . GLU A 1 264 ? 7.909 15.174 -3.881 1.00 78.12 264 GLU A O 1
ATOM 2107 N N . GLN A 1 265 ? 5.854 15.377 -3.025 1.00 84.38 265 GLN A N 1
ATOM 2108 C CA . GLN A 1 265 ? 6.239 15.204 -1.624 1.00 84.38 265 GLN A CA 1
ATOM 2109 C C . GLN A 1 265 ? 5.418 14.089 -0.987 1.00 84.38 265 GLN A C 1
ATOM 2111 O O . GLN A 1 265 ? 4.317 13.800 -1.448 1.00 84.38 265 GLN A O 1
ATOM 2116 N N . LEU A 1 266 ? 5.942 13.481 0.075 1.00 88.00 266 LEU A N 1
ATOM 2117 C CA . LEU A 1 266 ? 5.163 12.561 0.898 1.00 88.00 266 LEU A CA 1
ATOM 2118 C C . LEU A 1 266 ? 4.320 13.332 1.904 1.00 88.00 266 LEU A C 1
ATOM 2120 O O . LEU A 1 266 ? 4.728 14.385 2.405 1.00 88.00 266 LEU A O 1
ATOM 2124 N N . PHE A 1 267 ? 3.157 12.770 2.199 1.00 90.69 267 PHE A N 1
ATOM 2125 C CA . PHE A 1 267 ? 2.414 13.088 3.398 1.00 90.69 267 PHE A CA 1
ATOM 2126 C C . PHE A 1 267 ? 3.283 12.751 4.612 1.00 90.69 267 PHE A C 1
ATOM 2128 O O . PHE A 1 267 ? 3.751 11.623 4.767 1.00 90.69 267 PHE A O 1
ATOM 2135 N N . ASP A 1 268 ? 3.538 13.747 5.456 1.00 90.94 268 ASP A N 1
ATOM 2136 C CA . ASP A 1 268 ? 4.396 13.584 6.620 1.00 90.94 268 ASP A CA 1
ATOM 2137 C C . ASP A 1 268 ? 4.018 14.559 7.742 1.00 90.94 268 ASP A C 1
ATOM 2139 O O . ASP A 1 268 ? 4.324 15.754 7.691 1.00 90.94 268 ASP A O 1
ATOM 2143 N N . LEU A 1 269 ? 3.349 14.040 8.776 1.00 90.00 269 LEU A N 1
ATOM 2144 C CA . LEU A 1 269 ? 3.006 14.793 9.990 1.00 90.00 269 LEU A CA 1
ATOM 2145 C C . LEU A 1 269 ? 4.169 14.829 10.995 1.00 90.00 269 LEU A C 1
ATOM 2147 O O . LEU A 1 269 ? 4.240 15.709 11.861 1.00 90.00 269 LEU A O 1
ATOM 2151 N N . CYS A 1 270 ? 5.110 13.897 10.869 1.00 88.75 270 CYS A N 1
ATOM 2152 C CA . CYS A 1 270 ? 6.271 13.773 11.744 1.00 88.75 270 CYS A CA 1
ATOM 2153 C C . CYS A 1 270 ? 7.442 14.661 11.300 1.00 88.75 270 CYS A C 1
ATOM 2155 O O . CYS A 1 270 ? 8.358 14.914 12.081 1.00 88.75 270 CYS A O 1
ATOM 2157 N N . THR A 1 271 ? 7.397 15.184 10.076 1.00 85.50 271 THR A N 1
ATOM 2158 C CA . THR A 1 271 ? 8.460 15.998 9.486 1.00 85.50 271 THR A CA 1
ATOM 2159 C C . THR A 1 271 ? 8.866 17.220 10.323 1.00 85.50 271 THR A C 1
ATOM 2161 O O . THR A 1 271 ? 8.041 17.908 10.931 1.00 85.50 271 THR A O 1
ATOM 2164 N N . GLY A 1 272 ? 10.159 17.555 10.311 1.00 81.94 272 GLY A N 1
ATOM 2165 C CA . GLY A 1 272 ? 10.670 18.829 10.835 1.00 81.94 272 GLY A CA 1
ATOM 2166 C C . GLY A 1 272 ? 10.454 20.014 9.882 1.00 81.94 272 GLY A C 1
ATOM 2167 O O . GLY A 1 272 ? 10.602 21.172 10.278 1.00 81.94 272 GLY A O 1
ATOM 2168 N N . TYR A 1 273 ? 10.097 19.754 8.620 1.00 82.75 273 TYR A N 1
ATOM 2169 C CA . TYR A 1 273 ? 9.913 20.791 7.607 1.00 82.75 273 TYR A CA 1
ATOM 2170 C C . TYR A 1 273 ? 8.516 21.406 7.703 1.00 82.75 273 TYR A C 1
ATOM 2172 O O . TYR A 1 273 ? 7.526 20.819 7.272 1.00 82.75 273 TYR A O 1
ATOM 2180 N N . ARG A 1 274 ? 8.444 22.638 8.221 1.00 84.31 274 ARG A N 1
ATOM 2181 C CA . ARG A 1 274 ? 7.183 23.341 8.514 1.00 84.31 274 ARG A CA 1
ATOM 2182 C C . ARG A 1 274 ? 6.184 23.364 7.352 1.00 84.31 274 ARG A C 1
ATOM 2184 O O . ARG A 1 274 ? 4.986 23.262 7.597 1.00 84.31 274 ARG A O 1
ATOM 2191 N N . GLU A 1 275 ? 6.650 23.504 6.114 1.00 86.56 275 GLU A N 1
ATOM 2192 C CA . GLU A 1 275 ? 5.758 23.572 4.950 1.00 86.56 275 GLU A CA 1
ATOM 2193 C C . GLU A 1 275 ? 5.164 22.211 4.564 1.00 86.56 275 GLU A C 1
ATOM 2195 O O . GLU A 1 275 ? 3.966 22.136 4.292 1.00 86.56 275 GLU A O 1
ATOM 2200 N N . VAL A 1 276 ? 5.953 21.131 4.631 1.00 87.69 276 VAL A N 1
ATOM 2201 C CA . VAL A 1 276 ? 5.464 19.755 4.405 1.00 87.69 276 VAL A CA 1
ATOM 2202 C C . VAL A 1 276 ? 4.466 19.373 5.494 1.00 87.69 276 VAL A C 1
ATOM 2204 O O . VAL A 1 276 ? 3.376 18.886 5.199 1.00 87.69 276 VAL A O 1
ATOM 2207 N N . TYR A 1 277 ? 4.793 19.698 6.744 1.00 88.31 277 TYR A N 1
ATOM 2208 C CA . TYR A 1 277 ? 3.923 19.479 7.891 1.00 88.31 277 TYR A CA 1
ATOM 2209 C C . TYR A 1 277 ? 2.568 20.190 7.728 1.00 88.31 277 TYR A C 1
ATOM 2211 O O . TYR A 1 277 ? 1.521 19.548 7.770 1.00 88.31 277 TYR A O 1
ATOM 2219 N N . LYS A 1 278 ? 2.564 21.507 7.458 1.00 90.25 278 LYS A N 1
AT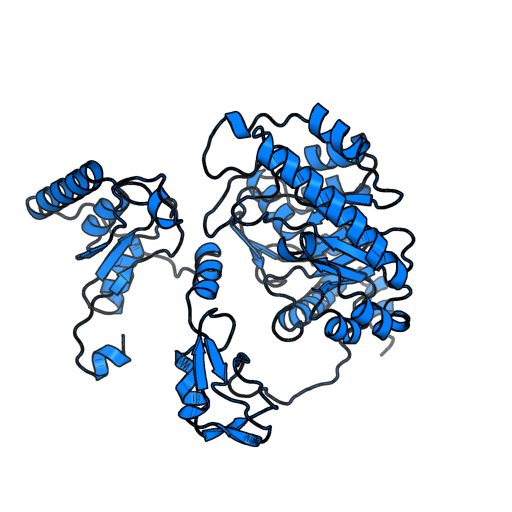OM 2220 C CA . LYS A 1 278 ? 1.321 22.277 7.263 1.00 90.25 278 LYS A CA 1
ATOM 2221 C C . LYS A 1 278 ? 0.483 21.740 6.106 1.00 90.25 278 LYS A C 1
ATOM 2223 O O . LYS A 1 278 ? -0.742 21.770 6.175 1.00 90.25 278 LYS A O 1
ATOM 2228 N N . ARG A 1 279 ? 1.129 21.310 5.019 1.00 91.94 279 ARG A N 1
ATOM 2229 C CA . ARG A 1 279 ? 0.437 20.742 3.858 1.00 91.94 279 ARG A CA 1
ATOM 2230 C C . ARG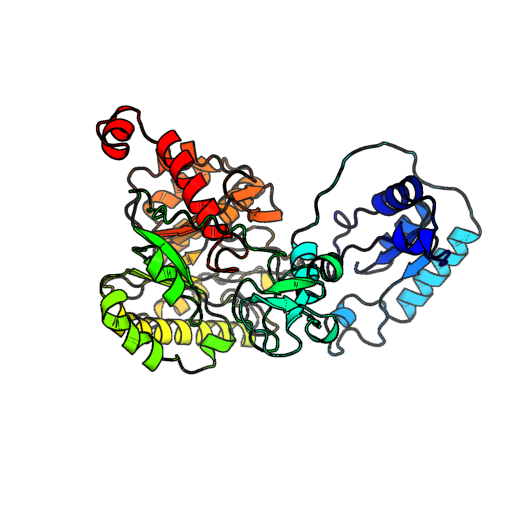 A 1 279 ? -0.199 19.396 4.198 1.00 91.94 279 ARG A C 1
ATOM 2232 O O . ARG A 1 279 ? -1.352 19.186 3.837 1.00 91.94 279 ARG A O 1
ATOM 2239 N N . SER A 1 280 ? 0.514 18.537 4.923 1.00 93.12 280 SER A N 1
ATOM 2240 C CA . SER A 1 280 ? 0.009 17.238 5.383 1.00 93.12 280 SER A CA 1
ATOM 2241 C C . SER A 1 280 ? -1.179 17.414 6.327 1.00 93.12 280 SER A C 1
ATOM 2243 O O . SER A 1 280 ? -2.217 16.796 6.116 1.00 93.12 280 SER A O 1
ATOM 2245 N N . LEU A 1 281 ? -1.090 18.346 7.281 1.00 91.94 281 LEU A N 1
ATOM 2246 C CA . LEU A 1 281 ? -2.191 18.645 8.198 1.00 91.94 281 LEU A CA 1
ATOM 2247 C C . LEU A 1 281 ? -3.446 19.129 7.454 1.00 91.94 281 LEU A C 1
ATOM 2249 O O . LEU A 1 281 ? -4.511 18.546 7.626 1.00 91.94 281 LEU A O 1
ATOM 2253 N N . ARG A 1 282 ? -3.306 20.109 6.546 1.00 92.50 282 ARG A N 1
ATOM 2254 C CA . ARG A 1 282 ? -4.425 20.578 5.705 1.00 92.50 282 ARG A CA 1
ATOM 2255 C C . ARG A 1 282 ? -5.025 19.472 4.845 1.00 92.50 282 ARG A C 1
ATOM 2257 O O . ARG A 1 282 ? -6.225 19.459 4.597 1.00 92.50 282 ARG A O 1
ATOM 2264 N N . THR A 1 283 ? -4.187 18.562 4.358 1.00 94.06 283 THR A N 1
ATOM 2265 C CA . THR A 1 283 ? -4.658 17.429 3.561 1.00 94.06 283 THR A CA 1
ATOM 2266 C C . THR A 1 283 ? -5.495 16.493 4.423 1.00 94.06 283 THR A C 1
ATOM 2268 O O . THR A 1 283 ? -6.582 16.111 4.011 1.00 94.06 283 THR A O 1
ATOM 2271 N N . LEU A 1 284 ? -5.053 16.182 5.643 1.00 94.06 284 LEU A N 1
ATOM 2272 C CA . LEU A 1 284 ? -5.821 15.348 6.565 1.00 94.06 284 LEU A CA 1
ATOM 2273 C C . LEU A 1 284 ? -7.149 16.008 6.977 1.00 94.06 284 LEU A C 1
ATOM 2275 O O . LEU A 1 284 ? -8.180 15.341 6.965 1.00 94.06 284 LEU A O 1
ATOM 2279 N N . GLU A 1 285 ? -7.158 17.318 7.250 1.00 93.69 285 GLU A N 1
ATOM 2280 C CA . GLU A 1 285 ? -8.391 18.098 7.473 1.00 93.69 285 GLU A CA 1
ATOM 2281 C C . GLU A 1 285 ? -9.349 17.977 6.282 1.00 93.69 285 GLU A C 1
ATOM 2283 O O . GLU A 1 285 ? -10.539 17.702 6.443 1.00 93.69 285 GLU A O 1
ATOM 2288 N N . ARG A 1 286 ? -8.819 18.093 5.063 1.00 94.50 286 ARG A N 1
ATOM 2289 C CA . ARG A 1 286 ? -9.606 17.936 3.842 1.00 94.50 286 ARG A CA 1
ATOM 2290 C C . ARG A 1 286 ? -10.157 16.518 3.676 1.00 94.50 286 ARG A C 1
ATOM 2292 O O . ARG A 1 286 ? -11.289 16.352 3.230 1.00 94.50 286 ARG A O 1
ATOM 2299 N N . VAL A 1 287 ? -9.395 15.491 4.044 1.00 95.50 287 VAL A N 1
ATOM 2300 C CA . VAL A 1 287 ? -9.859 14.094 4.023 1.00 95.50 287 VAL A CA 1
ATOM 2301 C C . VAL A 1 287 ? -10.970 13.864 5.055 1.00 95.50 287 VAL A C 1
ATOM 2303 O O . VAL A 1 287 ? -11.934 13.158 4.754 1.00 95.50 287 VAL A O 1
ATOM 2306 N N . ILE A 1 288 ? -10.906 14.507 6.224 1.00 95.12 288 ILE A N 1
ATOM 2307 C CA . ILE A 1 288 ? -11.989 14.509 7.224 1.00 95.12 288 ILE A CA 1
ATOM 2308 C C . ILE A 1 288 ? -13.270 15.111 6.631 1.00 95.12 288 ILE A C 1
ATOM 2310 O O . ILE A 1 288 ? -14.334 14.492 6.695 1.00 95.12 288 ILE A O 1
ATOM 2314 N N . GLU A 1 289 ? -13.174 16.267 5.970 1.00 94.38 289 GLU A N 1
ATOM 2315 C CA . GLU A 1 289 ? -14.317 16.881 5.281 1.00 94.38 289 GLU A CA 1
ATOM 2316 C C . GLU A 1 289 ? -14.901 15.968 4.197 1.00 94.38 289 GLU A C 1
ATOM 2318 O O . GLU A 1 289 ? -16.118 15.782 4.130 1.00 94.38 289 GLU A O 1
ATOM 2323 N N . ILE A 1 290 ? -14.042 15.380 3.358 1.00 95.56 290 ILE A N 1
ATOM 2324 C CA . ILE A 1 290 ? -14.445 14.438 2.308 1.00 95.56 290 ILE A CA 1
ATOM 2325 C C . ILE A 1 290 ? -15.188 13.253 2.921 1.00 95.56 290 ILE A C 1
ATOM 2327 O O . ILE A 1 290 ? -16.260 12.882 2.447 1.00 95.56 290 ILE A O 1
ATOM 2331 N N . THR A 1 291 ? -14.663 12.700 4.012 1.00 96.12 291 THR A N 1
ATOM 2332 C CA . THR A 1 291 ? -15.266 11.564 4.712 1.00 96.12 291 THR A CA 1
ATOM 2333 C C . THR A 1 291 ? -16.658 11.917 5.227 1.00 96.12 291 THR A C 1
ATOM 2335 O O . THR A 1 291 ? -17.597 11.155 5.005 1.00 96.12 291 THR A O 1
ATOM 2338 N N . HIS A 1 292 ? -16.850 13.102 5.814 1.00 94.94 292 HIS A N 1
ATOM 2339 C CA . HIS A 1 292 ? -18.183 13.570 6.202 1.00 94.94 292 HIS A CA 1
ATOM 2340 C C . HIS A 1 292 ? -19.131 13.728 5.007 1.00 94.94 292 HIS A C 1
ATOM 2342 O O . HIS A 1 292 ? -20.300 13.349 5.097 1.00 94.94 292 HIS A O 1
ATOM 2348 N N . GLN A 1 293 ? -18.652 14.269 3.883 1.00 94.81 293 GLN A N 1
ATOM 2349 C CA . GLN A 1 293 ? -19.468 14.437 2.679 1.00 94.81 293 GLN A CA 1
ATOM 2350 C C . GLN A 1 293 ? -19.913 13.090 2.102 1.00 94.81 293 GLN A C 1
ATOM 2352 O O . GLN A 1 293 ? -21.090 12.932 1.775 1.00 94.81 293 GLN A O 1
ATOM 2357 N N . LEU A 1 294 ? -19.004 12.115 2.032 1.00 95.31 294 LEU A N 1
ATOM 2358 C CA . LEU A 1 294 ? -19.308 10.755 1.593 1.00 95.31 294 LEU A CA 1
ATOM 2359 C C . LEU A 1 294 ? -20.249 10.047 2.573 1.00 95.31 294 LEU A C 1
ATOM 2361 O O . LEU A 1 294 ? -21.200 9.395 2.142 1.00 95.31 294 LEU A O 1
ATOM 2365 N N . ASN A 1 295 ? -20.068 10.228 3.885 1.00 95.75 295 ASN A N 1
ATOM 2366 C CA . ASN A 1 295 ? -20.874 9.529 4.887 1.00 95.75 295 ASN A CA 1
ATOM 2367 C C . ASN A 1 295 ? -22.375 9.875 4.825 1.00 95.75 295 ASN A C 1
ATOM 2369 O O . ASN A 1 295 ? -23.206 9.112 5.306 1.00 95.75 295 ASN A O 1
ATOM 2373 N N . ARG A 1 296 ? -22.764 10.969 4.156 1.00 94.75 296 ARG A N 1
ATOM 2374 C CA . ARG A 1 296 ? -24.177 11.309 3.883 1.00 94.75 296 ARG A CA 1
ATOM 2375 C C . ARG A 1 296 ? -24.908 10.282 3.008 1.00 94.75 296 ARG A C 1
ATOM 2377 O O . ARG A 1 296 ? -26.139 10.307 2.959 1.00 94.75 296 ARG A O 1
ATOM 2384 N N . PHE A 1 297 ? -24.167 9.441 2.288 1.00 95.56 297 PHE A N 1
ATOM 2385 C CA . PHE A 1 297 ? -24.704 8.374 1.438 1.00 95.56 297 PHE A CA 1
ATOM 2386 C C . PHE A 1 297 ? -24.601 6.995 2.093 1.00 95.56 297 PHE A C 1
ATOM 2388 O O . PHE A 1 297 ? -25.454 6.151 1.845 1.00 95.56 297 PHE A O 1
ATOM 2395 N N . PHE A 1 298 ? -23.577 6.782 2.923 1.00 96.00 298 PHE A N 1
ATOM 2396 C CA . PHE A 1 298 ? -23.341 5.517 3.624 1.00 96.00 298 PHE A CA 1
ATOM 2397 C C . PHE A 1 298 ? -24.169 5.403 4.904 1.00 96.00 298 PHE A C 1
ATOM 2399 O O . PHE A 1 298 ? -24.669 4.324 5.214 1.00 96.00 298 PHE A O 1
ATOM 2406 N N . LEU A 1 299 ? -24.349 6.528 5.611 1.00 92.88 299 LEU A N 1
ATOM 2407 C CA . LEU A 1 299 ? -24.953 6.594 6.943 1.00 92.88 299 LEU A CA 1
ATOM 2408 C C . LEU A 1 299 ? -24.239 5.667 7.941 1.00 92.88 299 LEU A C 1
ATOM 2410 O O . LEU A 1 299 ? -24.872 5.062 8.803 1.00 92.88 299 LEU A O 1
ATOM 2414 N N . ASP A 1 300 ? -22.913 5.551 7.817 1.00 93.56 300 ASP A N 1
ATOM 2415 C CA . ASP A 1 300 ? -22.102 4.794 8.762 1.00 93.56 300 ASP A CA 1
ATOM 2416 C C . ASP A 1 300 ? -22.022 5.564 10.086 1.00 93.56 300 ASP A C 1
ATOM 2418 O O . ASP A 1 300 ? -21.673 6.746 10.119 1.00 93.56 300 ASP A O 1
ATOM 2422 N N . GLU A 1 301 ? -22.340 4.888 11.185 1.00 91.12 301 GLU A N 1
ATOM 2423 C CA . GLU A 1 301 ? -22.213 5.423 12.543 1.00 91.12 301 GLU A CA 1
ATOM 2424 C C . GLU A 1 301 ? -20.751 5.485 13.009 1.00 91.12 301 GLU A C 1
ATOM 2426 O O . GLU A 1 301 ? -20.437 6.215 13.946 1.00 91.12 301 GLU A O 1
ATOM 2431 N N . SER A 1 302 ? -19.855 4.724 12.368 1.00 92.25 302 SER A N 1
ATOM 2432 C CA . SER A 1 302 ? -18.432 4.652 12.712 1.00 92.25 302 SER A CA 1
ATOM 2433 C C . SER A 1 302 ? -17.522 4.728 11.477 1.00 92.25 302 SER A C 1
ATOM 2435 O O . SER A 1 302 ? -16.792 3.771 11.181 1.00 92.25 302 SER A O 1
ATOM 2437 N N . PRO A 1 303 ? -17.551 5.852 10.732 1.00 95.56 303 PRO A N 1
ATOM 2438 C CA . PRO A 1 303 ? -16.621 6.087 9.635 1.00 95.56 303 PRO A CA 1
ATOM 2439 C C . PRO A 1 303 ? -15.189 6.190 10.170 1.00 95.56 303 PRO A C 1
ATOM 2441 O O . PRO A 1 303 ? -14.942 6.750 11.240 1.00 95.56 303 PRO A O 1
ATOM 2444 N N . MET A 1 304 ? -14.234 5.658 9.412 1.00 96.50 304 MET A N 1
ATOM 2445 C CA . MET A 1 304 ? -12.824 5.645 9.810 1.00 96.50 304 MET A CA 1
ATOM 2446 C C . MET A 1 304 ? -11.949 6.150 8.669 1.00 96.50 304 MET A C 1
ATOM 2448 O O . MET A 1 304 ? -12.239 5.889 7.497 1.00 96.50 304 MET A O 1
ATOM 2452 N N . ILE A 1 305 ? -10.866 6.836 9.023 1.00 97.44 305 ILE A N 1
ATOM 2453 C CA . ILE A 1 305 ? -9.828 7.254 8.081 1.00 97.44 305 ILE A CA 1
ATOM 2454 C C . ILE A 1 305 ? -8.562 6.468 8.379 1.00 97.44 305 ILE A C 1
ATOM 2456 O O . ILE A 1 305 ? -8.051 6.546 9.490 1.00 97.44 305 ILE A O 1
ATOM 2460 N N . VAL A 1 306 ? -8.039 5.753 7.390 1.00 97.06 306 VAL A N 1
ATOM 2461 C CA . VAL A 1 306 ? -6.710 5.138 7.456 1.00 97.06 306 VAL A CA 1
ATOM 2462 C C . VAL A 1 306 ? -5.689 6.155 6.961 1.00 97.06 306 VAL A C 1
ATOM 2464 O O . VAL A 1 306 ? -5.907 6.805 5.936 1.00 97.06 306 VAL A O 1
ATOM 2467 N N . PHE A 1 307 ? -4.591 6.348 7.689 1.00 94.56 307 PHE A N 1
ATOM 2468 C CA . PHE A 1 307 ? -3.525 7.244 7.248 1.00 94.56 307 PHE A CA 1
ATOM 2469 C C . PHE A 1 307 ? -2.136 6.755 7.656 1.00 94.56 307 PHE A C 1
ATOM 2471 O O . PHE A 1 307 ? -1.929 6.213 8.746 1.00 94.56 307 PHE A O 1
ATOM 2478 N N . ASN A 1 308 ? -1.166 7.065 6.797 1.00 90.25 308 ASN A N 1
ATOM 2479 C CA . ASN A 1 308 ? 0.254 6.922 7.089 1.00 90.25 308 ASN A CA 1
ATOM 2480 C C . ASN A 1 308 ? 0.726 8.182 7.810 1.00 90.25 308 ASN A C 1
ATOM 2482 O O . ASN A 1 308 ? 0.487 9.291 7.343 1.00 90.25 308 ASN A O 1
ATOM 2486 N N . CYS A 1 309 ? 1.422 8.052 8.937 1.00 86.69 309 CYS A N 1
ATOM 2487 C CA . CYS A 1 309 ? 1.866 9.216 9.716 1.00 86.69 309 CYS A CA 1
ATOM 2488 C C . CYS A 1 309 ? 3.060 9.970 9.096 1.00 86.69 309 CYS A C 1
ATOM 2490 O O . CYS A 1 309 ? 3.343 11.102 9.498 1.00 86.69 309 CYS A O 1
ATOM 2492 N N . GLY A 1 310 ? 3.754 9.356 8.132 1.00 85.81 310 GLY A N 1
ATOM 2493 C CA . GLY A 1 310 ? 4.994 9.864 7.549 1.00 85.81 310 GLY A CA 1
ATOM 2494 C C . GLY A 1 310 ? 6.235 9.278 8.211 1.00 85.81 310 GLY A C 1
ATOM 2495 O O . GLY A 1 310 ? 6.324 8.065 8.380 1.00 85.81 310 GLY A O 1
ATOM 2496 N N . ALA A 1 311 ? 7.194 10.139 8.570 1.00 87.31 311 ALA A N 1
ATOM 2497 C CA . ALA A 1 311 ? 8.509 9.757 9.097 1.00 87.31 311 ALA A CA 1
ATOM 2498 C C . ALA A 1 311 ? 9.308 8.844 8.146 1.00 87.31 311 ALA A C 1
ATOM 2500 O O . ALA A 1 311 ? 9.892 7.842 8.564 1.00 87.31 311 ALA A O 1
ATOM 2501 N N . MET A 1 312 ? 9.330 9.210 6.861 1.00 85.81 312 MET A N 1
ATOM 2502 C CA . MET A 1 312 ? 10.026 8.482 5.798 1.00 85.81 312 MET A CA 1
ATOM 2503 C C . MET A 1 312 ? 11.194 9.304 5.265 1.00 85.81 312 MET A C 1
ATOM 2505 O O . MET A 1 312 ? 11.034 10.484 4.946 1.00 85.81 312 MET A O 1
ATOM 2509 N N . THR A 1 313 ? 12.368 8.686 5.112 1.00 78.50 313 THR A N 1
ATOM 2510 C CA . THR A 1 313 ? 13.566 9.389 4.628 1.00 78.50 313 THR A CA 1
ATOM 2511 C C . THR A 1 313 ? 14.282 8.636 3.504 1.00 78.50 313 THR A C 1
ATOM 2513 O O . THR A 1 313 ? 14.448 7.421 3.551 1.00 78.50 313 THR A O 1
ATOM 2516 N N . LEU A 1 314 ? 14.744 9.370 2.483 1.00 71.56 314 LEU A N 1
ATOM 2517 C CA . LEU A 1 314 ? 15.597 8.842 1.397 1.00 71.56 314 LEU A CA 1
ATOM 2518 C C . LEU A 1 314 ? 17.061 8.655 1.819 1.00 71.56 314 LEU A C 1
ATOM 2520 O O . LEU A 1 314 ? 17.812 7.925 1.179 1.00 71.56 314 LEU A O 1
ATOM 2524 N N . LYS A 1 315 ? 17.506 9.392 2.840 1.00 61.34 315 LYS A N 1
ATOM 2525 C CA . LYS A 1 315 ? 18.871 9.375 3.382 1.00 61.34 315 LYS A CA 1
ATOM 2526 C C . LYS A 1 315 ? 18.800 9.371 4.905 1.00 61.34 315 LYS A C 1
ATOM 2528 O O . LYS A 1 315 ? 17.785 9.770 5.475 1.00 61.34 315 LYS A O 1
ATOM 2533 N N . GLU A 1 316 ? 19.886 8.985 5.566 1.00 55.59 316 GLU A N 1
ATOM 2534 C CA . GLU A 1 316 ? 20.075 9.170 7.012 1.00 55.59 316 GLU A CA 1
ATOM 2535 C C . GLU A 1 316 ? 20.265 10.665 7.362 1.00 55.59 316 GLU A C 1
ATOM 2537 O O . GLU A 1 316 ? 21.276 11.062 7.936 1.00 55.59 316 GLU A O 1
ATOM 2542 N N . ASP A 1 317 ? 19.329 11.541 6.974 1.00 50.88 317 ASP A N 1
ATOM 2543 C CA . ASP A 1 317 ? 19.307 12.908 7.496 1.00 50.88 317 ASP A CA 1
ATOM 2544 C C . ASP A 1 317 ? 18.684 12.878 8.893 1.00 50.88 317 ASP A C 1
ATOM 2546 O O . ASP A 1 317 ? 17.470 12.793 9.068 1.00 50.88 317 ASP A O 1
ATOM 2550 N N . VAL A 1 318 ? 19.551 12.949 9.901 1.00 49.59 318 VAL A N 1
ATOM 2551 C CA . VAL A 1 318 ? 19.225 12.892 11.334 1.00 49.59 318 VAL A CA 1
ATOM 2552 C C . VAL A 1 318 ? 18.175 13.945 11.738 1.00 49.59 318 VAL A C 1
ATOM 2554 O O . VAL A 1 318 ? 17.456 13.757 12.717 1.00 49.59 318 VAL A O 1
ATOM 2557 N N . ARG A 1 319 ? 18.013 15.034 10.967 1.00 50.44 319 ARG A N 1
ATOM 2558 C CA . ARG A 1 319 ? 16.992 16.069 11.223 1.00 50.44 319 ARG A CA 1
ATOM 2559 C C . ARG A 1 319 ? 15.559 15.641 10.887 1.00 50.44 319 ARG A C 1
ATOM 2561 O O . ARG A 1 319 ? 14.632 16.275 11.382 1.00 50.44 319 ARG A O 1
ATOM 2568 N N . GLN A 1 320 ? 15.365 14.586 10.093 1.00 53.91 320 GLN A N 1
ATOM 2569 C CA . GLN A 1 320 ? 14.050 13.975 9.843 1.00 53.91 320 GLN A CA 1
ATOM 2570 C C . GLN A 1 320 ? 13.678 12.896 10.883 1.00 53.91 320 GLN A C 1
ATOM 2572 O O . GLN A 1 320 ? 12.544 12.434 10.889 1.00 53.91 320 GLN A O 1
ATOM 2577 N N . VAL A 1 321 ? 14.602 12.516 11.777 1.00 55.72 321 VAL A N 1
ATOM 2578 C CA . VAL A 1 321 ? 14.455 11.348 12.674 1.00 55.72 321 VAL A CA 1
ATOM 2579 C C . VAL A 1 321 ? 13.983 11.730 14.090 1.00 55.72 321 VAL A C 1
ATOM 2581 O O . VAL A 1 321 ? 13.581 10.874 14.873 1.00 55.72 321 VAL A O 1
ATOM 2584 N N . ALA A 1 322 ? 13.974 13.019 14.445 1.00 64.62 322 ALA A N 1
ATOM 2585 C CA . ALA A 1 322 ? 13.467 13.476 15.741 1.00 64.62 322 ALA A CA 1
ATOM 2586 C C . ALA A 1 322 ? 11.938 13.653 15.702 1.00 64.62 322 ALA A C 1
ATOM 2588 O O . ALA A 1 322 ? 11.432 14.757 15.495 1.00 64.62 322 ALA A O 1
ATOM 2589 N N . ILE A 1 323 ? 11.205 12.554 15.885 1.00 80.06 323 ILE A N 1
ATOM 2590 C CA . ILE A 1 323 ? 9.737 12.549 15.914 1.00 80.06 323 ILE A CA 1
ATOM 2591 C C . ILE A 1 323 ? 9.254 13.293 17.165 1.00 80.06 323 ILE A C 1
ATOM 2593 O O . ILE A 1 323 ? 9.366 12.802 18.291 1.00 80.06 323 ILE A O 1
ATOM 2597 N N . ASP A 1 324 ? 8.682 14.480 16.969 1.00 86.25 324 ASP A N 1
ATOM 2598 C CA . ASP A 1 324 ? 8.029 15.241 18.034 1.00 86.25 324 ASP A CA 1
ATOM 2599 C C . ASP A 1 324 ? 6.649 14.639 18.336 1.00 86.25 324 ASP A C 1
ATOM 2601 O O . ASP A 1 324 ? 5.613 15.085 17.834 1.00 86.25 324 ASP A O 1
ATOM 2605 N N . ARG A 1 325 ? 6.648 13.585 19.159 1.00 88.56 325 ARG A N 1
ATOM 2606 C CA . ARG A 1 325 ? 5.437 12.867 19.579 1.00 88.56 325 ARG A CA 1
ATOM 2607 C C . ARG A 1 325 ? 4.427 13.780 20.281 1.00 88.56 325 ARG A C 1
ATOM 2609 O O . ARG A 1 325 ? 3.225 13.596 20.116 1.00 88.56 325 ARG A O 1
ATOM 2616 N N . ALA A 1 326 ? 4.898 14.782 21.027 1.00 86.88 326 ALA A N 1
ATOM 2617 C CA . ALA A 1 326 ? 4.028 15.713 21.737 1.00 86.88 326 ALA A CA 1
ATOM 2618 C C . ALA A 1 326 ? 3.297 16.651 20.770 1.00 86.88 326 ALA A C 1
ATOM 2620 O O . ALA A 1 326 ? 2.110 16.915 20.950 1.00 86.88 326 ALA A O 1
ATOM 2621 N N . ARG A 1 327 ? 3.984 17.153 19.736 1.00 88.38 327 ARG A N 1
ATOM 2622 C CA . ARG A 1 327 ? 3.343 17.904 18.650 1.00 88.38 327 ARG A CA 1
ATOM 2623 C C . ARG A 1 327 ? 2.357 17.024 17.889 1.00 88.38 327 ARG A C 1
ATOM 2625 O O . ARG A 1 327 ? 1.204 17.412 17.766 1.00 88.38 327 ARG A O 1
ATOM 2632 N N . PHE A 1 328 ? 2.781 15.828 17.482 1.00 88.69 328 PHE A N 1
ATOM 2633 C CA . PHE A 1 328 ? 1.940 14.882 16.749 1.00 88.69 328 PHE A CA 1
ATOM 2634 C C . PHE A 1 328 ? 0.611 14.592 17.468 1.00 88.69 328 PHE A C 1
ATOM 2636 O O . PHE A 1 328 ? -0.450 14.735 16.867 1.00 88.69 328 PHE A O 1
ATOM 2643 N N . LEU A 1 329 ? 0.643 14.267 18.768 1.00 88.12 329 LEU A N 1
ATOM 2644 C CA . LEU A 1 329 ? -0.578 14.031 19.551 1.00 88.12 329 LEU A CA 1
ATOM 2645 C C . LEU A 1 329 ? -1.461 15.277 19.656 1.00 88.12 329 LEU A C 1
ATOM 2647 O O . LEU A 1 329 ? -2.672 15.193 19.467 1.00 88.12 329 LEU A O 1
ATOM 2651 N N . ARG A 1 330 ? -0.855 16.434 19.943 1.00 87.88 330 ARG A N 1
ATOM 2652 C CA . ARG A 1 330 ? -1.577 17.703 20.083 1.00 87.88 330 ARG A CA 1
ATOM 2653 C C . ARG A 1 330 ? -2.333 18.052 18.804 1.00 87.88 330 ARG A C 1
ATOM 2655 O O . ARG A 1 330 ? -3.485 18.460 18.867 1.00 87.88 330 ARG A O 1
ATOM 2662 N N . ASP A 1 331 ? -1.697 17.864 17.654 1.00 84.75 331 ASP A N 1
ATOM 2663 C CA . ASP A 1 331 ? -2.298 18.173 16.360 1.00 84.75 331 ASP A CA 1
ATOM 2664 C C . ASP A 1 331 ? -3.485 17.260 16.074 1.00 84.75 331 ASP A C 1
ATOM 2666 O O . ASP A 1 331 ? -4.554 17.747 15.717 1.00 84.75 331 ASP A O 1
ATOM 2670 N N . LEU A 1 332 ? -3.337 15.954 16.312 1.00 86.62 332 LEU A N 1
ATOM 2671 C CA . LEU A 1 332 ? -4.435 15.005 16.143 1.00 86.62 332 LEU A CA 1
ATOM 2672 C C . LEU A 1 332 ? -5.613 15.289 17.083 1.00 86.62 332 LEU A C 1
ATOM 2674 O O . LEU A 1 332 ? -6.756 15.135 16.672 1.00 86.62 332 LEU A O 1
ATOM 2678 N N . GLN A 1 333 ? -5.354 15.745 18.312 1.00 82.75 333 GLN A N 1
ATOM 2679 C CA . GLN A 1 333 ? -6.402 16.163 19.253 1.00 82.75 333 GLN A CA 1
ATOM 2680 C C . GLN A 1 333 ? -7.102 17.464 18.833 1.00 82.75 333 GLN A C 1
ATOM 2682 O O . GLN A 1 333 ? -8.257 17.684 19.193 1.00 82.75 333 GLN A O 1
ATOM 2687 N N . HIS A 1 334 ? -6.412 18.342 18.102 1.00 80.62 334 HIS A N 1
ATOM 2688 C CA . HIS A 1 334 ? -6.985 19.586 17.586 1.00 80.62 334 HIS A CA 1
ATOM 2689 C C . HIS A 1 334 ? -7.754 19.403 16.275 1.00 80.62 334 HIS A C 1
ATOM 2691 O O . HIS A 1 334 ? -8.573 20.262 15.939 1.00 80.62 334 HIS A O 1
ATOM 2697 N N . LEU A 1 335 ? -7.524 18.306 15.545 1.00 83.19 335 LEU A N 1
ATOM 2698 C CA . LEU A 1 335 ? -8.301 17.980 14.357 1.00 83.19 335 LEU A CA 1
ATOM 2699 C C . LEU A 1 335 ? -9.763 17.757 14.734 1.00 83.19 335 LEU A C 1
ATOM 2701 O O . LEU A 1 335 ? -10.108 16.937 15.582 1.00 83.19 335 LEU A O 1
ATOM 2705 N N . SER A 1 336 ? -10.644 18.489 14.062 1.00 66.50 336 SER A N 1
ATOM 2706 C CA . SER A 1 336 ? -12.079 18.424 14.302 1.00 66.50 336 SER A CA 1
ATOM 2707 C C . SER A 1 336 ? -12.695 17.225 13.581 1.00 66.50 336 SER A C 1
ATOM 2709 O O . SER A 1 336 ? -13.370 17.361 12.564 1.00 66.50 336 SER A O 1
ATOM 2711 N N . ASN A 1 337 ? -12.422 16.027 14.091 1.00 71.12 337 ASN A N 1
ATOM 2712 C CA . ASN A 1 337 ? -12.809 14.765 13.462 1.00 71.12 337 ASN A CA 1
ATOM 2713 C C . ASN A 1 337 ? -14.269 14.344 13.728 1.00 71.12 337 ASN A C 1
ATOM 2715 O O . ASN A 1 337 ? -14.713 13.381 13.121 1.00 71.12 337 ASN A O 1
ATOM 2719 N N . HIS A 1 338 ? -15.019 15.050 14.590 1.00 70.94 338 HIS A N 1
ATOM 2720 C CA . HIS A 1 338 ? -16.480 14.938 14.796 1.00 70.94 338 HIS A CA 1
ATOM 2721 C C . HIS A 1 338 ? -17.074 13.516 14.659 1.00 70.94 338 HIS A C 1
ATOM 2723 O O . HIS A 1 338 ? -18.063 13.310 13.954 1.00 70.94 338 HIS A O 1
ATOM 2729 N N . GLY A 1 339 ? -16.485 12.527 15.339 1.00 81.00 339 GLY A N 1
ATOM 2730 C CA . GLY A 1 339 ? -16.972 11.139 15.326 1.00 81.00 339 GLY A CA 1
ATOM 2731 C C . GLY A 1 339 ? -16.386 10.239 14.230 1.00 81.00 339 GLY A C 1
ATOM 2732 O O . GLY A 1 339 ? -16.813 9.096 14.106 1.00 81.00 339 GLY A O 1
ATOM 2733 N N . ILE A 1 340 ? -15.408 10.719 13.460 1.00 92.19 340 ILE A N 1
ATOM 2734 C CA . ILE A 1 340 ? -14.555 9.910 12.585 1.00 92.19 340 ILE A CA 1
ATOM 2735 C C . ILE A 1 340 ? -13.322 9.463 13.374 1.00 92.19 340 ILE A C 1
ATOM 2737 O O . ILE A 1 340 ? -12.584 10.285 13.920 1.00 92.19 340 ILE A O 1
ATOM 2741 N N . GLU A 1 341 ? -13.070 8.159 13.388 1.00 93.38 341 GLU A N 1
ATOM 2742 C CA . GLU A 1 341 ? -11.884 7.581 14.021 1.00 93.38 341 GLU A CA 1
ATOM 2743 C C . GLU A 1 341 ? -10.684 7.637 13.058 1.00 93.38 341 GLU A C 1
ATOM 2745 O O . GLU A 1 341 ? -10.788 7.230 11.897 1.00 93.38 341 GLU A O 1
ATOM 2750 N N . LEU A 1 342 ? -9.541 8.152 13.523 1.00 95.25 342 LEU A N 1
ATOM 2751 C CA . LEU A 1 342 ? -8.305 8.201 12.735 1.00 95.25 342 LEU A CA 1
ATOM 2752 C C . LEU A 1 342 ? -7.467 6.963 13.049 1.00 95.25 342 LEU A C 1
ATOM 2754 O O . LEU A 1 342 ? -6.957 6.829 14.153 1.00 95.25 342 LEU A O 1
ATOM 2758 N N . LEU A 1 343 ? -7.321 6.060 12.089 1.00 96.19 343 LEU A N 1
ATOM 2759 C CA . LEU A 1 343 ? -6.554 4.833 12.232 1.00 96.19 343 LEU A CA 1
ATOM 2760 C C . LEU A 1 343 ? -5.146 5.037 11.689 1.00 96.19 343 LEU A C 1
ATOM 2762 O O . LEU A 1 343 ? -4.952 5.163 10.478 1.00 96.19 343 LEU A O 1
ATOM 2766 N N . ALA A 1 344 ? -4.155 5.020 12.576 1.00 95.44 344 ALA A N 1
ATOM 2767 C CA . ALA A 1 344 ? -2.774 4.933 12.132 1.00 95.44 344 ALA A CA 1
ATOM 2768 C C . ALA A 1 344 ? -2.518 3.547 11.526 1.00 95.44 344 ALA A C 1
ATOM 2770 O O . ALA A 1 344 ? -2.823 2.523 12.152 1.00 95.44 344 ALA A O 1
ATOM 2771 N N . GLN A 1 345 ? -1.986 3.517 10.306 1.00 95.81 345 GLN A N 1
ATOM 2772 C CA . GLN A 1 345 ? -1.600 2.275 9.643 1.00 95.81 345 GLN A CA 1
ATOM 2773 C C . GLN A 1 345 ? -0.241 1.795 10.148 1.00 95.81 345 GLN A C 1
ATOM 2775 O O . GLN A 1 345 ? 0.646 2.585 10.476 1.00 95.81 345 GLN A O 1
ATOM 2780 N N . THR A 1 346 ? -0.086 0.475 10.216 1.00 94.69 346 THR A N 1
ATOM 2781 C CA . THR A 1 346 ? 1.221 -0.146 10.449 1.00 94.69 346 THR A CA 1
ATOM 2782 C C . THR A 1 346 ? 2.162 0.218 9.304 1.00 94.69 346 THR A C 1
ATOM 2784 O O . THR A 1 346 ? 1.796 0.025 8.148 1.00 94.69 346 THR A O 1
ATOM 2787 N N . MET A 1 347 ? 3.356 0.734 9.608 1.00 92.56 347 MET A N 1
ATOM 2788 C CA . MET A 1 347 ? 4.293 1.212 8.587 1.00 92.56 347 MET A CA 1
ATOM 2789 C C . MET A 1 347 ? 5.387 0.173 8.302 1.00 92.56 347 MET A C 1
ATOM 2791 O O . MET A 1 347 ? 5.926 -0.420 9.242 1.00 92.56 347 MET A O 1
ATOM 2795 N N . PRO A 1 348 ? 5.775 -0.038 7.031 1.00 88.56 348 PRO A N 1
ATOM 2796 C CA . PRO A 1 348 ? 6.881 -0.921 6.700 1.00 88.56 348 PRO A CA 1
ATOM 2797 C C . PRO A 1 348 ? 8.229 -0.235 6.999 1.00 88.56 348 PRO A C 1
ATOM 2799 O O . PRO A 1 348 ? 8.341 0.996 6.964 1.00 88.56 348 PRO A O 1
ATOM 2802 N N . PRO A 1 349 ? 9.294 -1.012 7.256 1.00 84.69 349 PRO A N 1
ATOM 2803 C CA . PRO A 1 349 ? 10.627 -0.473 7.524 1.00 84.69 349 PRO A CA 1
ATOM 2804 C C . PRO A 1 349 ? 11.289 0.126 6.278 1.00 84.69 349 PRO A C 1
ATOM 2806 O O . PRO A 1 349 ? 12.136 1.018 6.392 1.00 84.69 349 PRO A O 1
ATOM 2809 N N . SER A 1 350 ? 10.953 -0.377 5.087 1.00 80.00 350 SER A N 1
ATOM 2810 C CA . SER A 1 350 ? 11.594 0.018 3.829 1.00 80.00 350 SER A CA 1
ATOM 2811 C C . SER A 1 350 ? 10.606 0.141 2.656 1.00 80.00 350 SER A C 1
ATOM 2813 O O . SER A 1 350 ? 10.696 -0.642 1.711 1.00 80.00 350 SER A O 1
ATOM 2815 N N . PRO A 1 351 ? 9.654 1.096 2.711 1.00 78.69 351 PRO A N 1
ATOM 2816 C CA . PRO A 1 351 ? 8.647 1.287 1.665 1.00 78.69 351 PRO A CA 1
ATOM 2817 C C . PRO A 1 351 ? 9.221 1.817 0.350 1.00 78.69 351 PRO A C 1
ATOM 2819 O O . PRO A 1 351 ? 10.267 2.478 0.310 1.00 78.69 351 PRO A O 1
ATOM 2822 N N . TRP A 1 352 ? 8.464 1.617 -0.727 1.00 71.00 352 TRP A N 1
ATOM 2823 C CA . TRP A 1 352 ? 8.788 2.123 -2.058 1.00 71.00 352 TRP A CA 1
ATOM 2824 C C . TRP A 1 352 ? 8.029 3.415 -2.377 1.00 71.00 352 TRP A C 1
ATOM 2826 O O . TRP A 1 352 ? 6.849 3.388 -2.714 1.00 71.00 352 TRP A O 1
ATOM 2836 N N . TYR A 1 353 ? 8.729 4.552 -2.390 1.00 75.44 353 TYR A N 1
ATOM 2837 C CA . TYR A 1 353 ? 8.155 5.836 -2.811 1.00 75.44 353 TYR A CA 1
ATOM 2838 C C . TYR A 1 353 ? 8.954 6.476 -3.949 1.00 75.44 353 TYR A C 1
ATOM 2840 O O . TYR A 1 353 ? 10.187 6.484 -3.957 1.00 75.44 353 TYR A O 1
ATOM 2848 N N . PHE A 1 354 ? 8.246 7.055 -4.925 1.00 68.62 354 PHE A N 1
ATOM 2849 C CA . PHE A 1 354 ? 8.831 7.720 -6.103 1.00 68.62 354 PHE A CA 1
ATOM 2850 C C . PHE A 1 354 ? 9.847 6.860 -6.882 1.00 68.62 354 PHE A C 1
ATOM 2852 O O . PHE A 1 354 ? 10.796 7.379 -7.467 1.00 68.62 354 PHE A O 1
ATOM 2859 N N . GLY A 1 355 ? 9.663 5.536 -6.886 1.00 60.44 355 GLY A N 1
ATOM 2860 C CA . GLY A 1 355 ? 10.551 4.610 -7.594 1.00 60.44 355 GLY A CA 1
ATOM 2861 C C . GLY A 1 355 ? 11.917 4.397 -6.929 1.00 60.44 355 GLY A C 1
ATOM 2862 O O . GLY A 1 355 ? 12.818 3.874 -7.588 1.00 60.44 355 GLY A O 1
ATOM 2863 N N . GLY A 1 356 ? 12.066 4.793 -5.659 1.00 64.56 356 GLY A N 1
ATOM 2864 C CA . GLY A 1 356 ? 13.204 4.487 -4.793 1.00 64.56 356 GLY A CA 1
ATOM 2865 C C . GLY A 1 356 ? 12.749 3.878 -3.463 1.00 64.56 356 GLY A C 1
ATOM 2866 O O . GLY A 1 356 ? 11.588 4.007 -3.077 1.00 64.56 356 GLY A O 1
ATOM 2867 N N . GLN A 1 357 ? 13.666 3.208 -2.769 1.00 72.69 357 GLN A N 1
ATOM 2868 C CA . GLN A 1 357 ? 13.419 2.645 -1.441 1.00 72.69 357 GLN A CA 1
ATOM 2869 C C . GLN A 1 357 ? 13.688 3.714 -0.375 1.00 72.69 357 GLN A C 1
ATOM 2871 O O . GLN A 1 357 ? 14.734 4.366 -0.384 1.00 72.69 357 GLN A O 1
ATOM 2876 N N . TRP A 1 358 ? 12.725 3.919 0.515 1.00 81.12 358 TRP A N 1
ATOM 2877 C CA . TRP A 1 358 ? 12.802 4.870 1.622 1.00 81.12 358 TRP A CA 1
ATOM 2878 C C . TRP A 1 358 ? 12.951 4.110 2.931 1.00 81.12 358 TRP A C 1
ATOM 2880 O O . TRP A 1 358 ? 12.613 2.937 3.007 1.00 81.12 358 TRP A O 1
ATOM 2890 N N . LYS A 1 359 ? 13.445 4.774 3.974 1.00 83.69 359 LYS A N 1
ATOM 2891 C CA . LYS A 1 359 ? 13.545 4.207 5.319 1.00 83.69 359 LYS A CA 1
ATOM 2892 C C . LYS A 1 359 ? 12.457 4.795 6.206 1.00 83.69 359 LYS A C 1
ATOM 2894 O O . LYS A 1 359 ? 12.366 6.021 6.313 1.00 83.69 359 LYS A O 1
ATOM 2899 N N . GLY A 1 360 ? 11.662 3.931 6.827 1.00 86.12 360 GLY A N 1
ATOM 2900 C CA . GLY A 1 360 ? 10.685 4.327 7.835 1.00 86.12 360 GLY A CA 1
ATOM 2901 C C . GLY A 1 360 ? 11.304 4.419 9.224 1.00 86.12 360 GLY A C 1
ATOM 2902 O O . GLY A 1 360 ? 12.232 3.678 9.553 1.00 86.12 360 GLY A O 1
ATOM 2903 N N . HIS A 1 361 ? 10.781 5.336 10.039 1.00 87.50 361 HIS A N 1
ATOM 2904 C CA . HIS A 1 361 ? 11.298 5.594 11.390 1.00 87.50 361 HIS A CA 1
ATOM 2905 C C . HIS A 1 361 ? 10.222 5.621 12.478 1.00 87.50 361 HIS A C 1
ATOM 2907 O O . HIS A 1 361 ? 10.566 5.799 13.642 1.00 87.50 361 HIS A O 1
ATOM 2913 N N . PHE A 1 362 ? 8.941 5.475 12.127 1.00 90.50 362 PHE A N 1
ATOM 2914 C CA . PHE A 1 362 ? 7.836 5.586 13.079 1.00 90.50 362 PHE A CA 1
ATOM 2915 C C . PHE A 1 362 ? 6.696 4.626 12.754 1.00 90.50 362 PHE A C 1
ATOM 2917 O O . PHE A 1 362 ? 6.411 4.392 11.582 1.00 90.50 362 PHE A O 1
ATOM 2924 N N . LEU A 1 363 ? 6.039 4.111 13.798 1.00 92.44 363 LEU A N 1
ATOM 2925 C CA . LEU A 1 363 ? 4.919 3.162 13.721 1.00 92.44 363 LEU A CA 1
ATOM 2926 C C . LEU A 1 363 ? 5.273 1.846 13.003 1.00 92.44 363 LEU A C 1
ATOM 2928 O O . LEU A 1 363 ? 4.409 1.186 12.426 1.00 92.44 363 LEU A O 1
ATOM 2932 N N . ILE A 1 364 ? 6.552 1.464 13.075 1.00 92.81 364 ILE A N 1
ATOM 2933 C CA . ILE A 1 364 ? 7.067 0.152 12.650 1.00 92.81 364 ILE A CA 1
ATOM 2934 C C . ILE A 1 364 ? 7.034 -0.813 13.837 1.00 92.81 364 ILE A C 1
ATOM 2936 O O . ILE A 1 364 ? 6.632 -1.968 13.702 1.00 92.81 364 ILE A O 1
ATOM 2940 N N . ASP A 1 365 ? 7.447 -0.344 15.018 1.00 93.56 365 ASP A N 1
ATOM 2941 C CA . ASP A 1 365 ? 7.408 -1.134 16.248 1.00 93.56 365 ASP A CA 1
ATOM 2942 C C . ASP A 1 365 ? 5.967 -1.192 16.785 1.00 93.56 365 ASP A C 1
ATOM 2944 O O . ASP A 1 365 ? 5.316 -0.150 16.944 1.00 93.56 365 ASP A O 1
ATOM 2948 N N . PRO A 1 366 ? 5.441 -2.385 17.117 1.00 95.62 366 PRO A N 1
ATOM 2949 C CA . PRO A 1 366 ? 4.075 -2.512 17.606 1.00 95.62 366 PRO A CA 1
ATOM 2950 C C . PRO A 1 366 ? 3.868 -1.825 18.967 1.00 95.62 366 PRO A C 1
ATOM 2952 O O . PRO A 1 366 ? 2.737 -1.575 19.375 1.00 95.62 366 PRO A O 1
ATOM 2955 N N . GLN A 1 367 ? 4.925 -1.509 19.719 1.00 95.38 367 GLN A N 1
ATOM 2956 C CA . GLN A 1 367 ? 4.845 -0.664 20.914 1.00 95.38 367 GLN A CA 1
ATOM 2957 C C . GLN A 1 367 ? 4.487 0.785 20.574 1.00 95.38 367 GLN A C 1
ATOM 2959 O O . GLN A 1 367 ? 3.762 1.416 21.338 1.00 95.38 367 GLN A O 1
ATOM 2964 N N . GLU A 1 368 ? 4.934 1.310 19.432 1.00 94.75 368 GLU A N 1
ATOM 2965 C CA . GLU A 1 368 ? 4.593 2.671 19.005 1.00 94.75 368 GLU A CA 1
ATOM 2966 C C . GLU A 1 368 ? 3.137 2.765 18.548 1.00 94.75 368 GLU A C 1
ATOM 2968 O O . GLU A 1 368 ? 2.444 3.716 18.894 1.00 94.75 368 GLU A O 1
ATOM 2973 N N . LEU A 1 369 ? 2.637 1.747 17.849 1.00 95.25 369 LEU A N 1
ATOM 2974 C CA . LEU A 1 369 ? 1.218 1.644 17.488 1.00 95.25 369 LEU A CA 1
ATOM 2975 C C . LEU A 1 369 ? 0.321 1.490 18.728 1.00 95.25 369 LEU A C 1
ATOM 2977 O O . LEU A 1 369 ? -0.739 2.109 18.809 1.00 95.25 369 LEU A O 1
ATOM 2981 N N . ARG A 1 370 ? 0.761 0.723 19.735 1.00 96.44 370 ARG A N 1
ATOM 2982 C CA . ARG A 1 370 ? 0.071 0.644 21.036 1.00 96.44 370 ARG A CA 1
ATOM 2983 C C . ARG A 1 370 ? 0.046 1.987 21.749 1.00 96.44 370 ARG A C 1
ATOM 2985 O O . ARG A 1 370 ? -1.011 2.400 22.213 1.00 96.44 370 ARG A O 1
ATOM 2992 N N . TRP A 1 371 ? 1.190 2.664 21.806 1.00 95.31 371 TRP A N 1
ATOM 2993 C CA . TRP A 1 371 ? 1.295 4.012 22.357 1.00 95.31 371 TRP A CA 1
ATOM 2994 C C . TRP A 1 371 ? 0.329 4.968 21.646 1.00 95.31 371 TRP A C 1
ATOM 2996 O O . TRP A 1 371 ? -0.441 5.654 22.310 1.00 95.31 371 TRP A O 1
ATOM 3006 N N . TYR A 1 372 ? 0.290 4.950 20.311 1.00 95.06 372 TYR A N 1
ATOM 3007 C CA . TYR A 1 372 ? -0.645 5.756 19.529 1.00 95.06 372 TYR A CA 1
ATOM 3008 C C . TYR A 1 372 ? -2.098 5.504 19.943 1.00 95.06 372 TYR A C 1
ATOM 3010 O O . TYR A 1 372 ? -2.829 6.448 20.251 1.00 95.06 372 TYR A O 1
ATOM 3018 N N . ALA A 1 373 ? -2.505 4.235 19.980 1.00 94.81 373 ALA A N 1
ATOM 3019 C CA . ALA A 1 373 ? -3.879 3.867 20.286 1.00 94.81 373 ALA A CA 1
ATOM 3020 C C . ALA A 1 373 ? -4.280 4.248 21.720 1.00 94.81 373 ALA A C 1
ATOM 3022 O O . ALA A 1 373 ? -5.395 4.700 21.966 1.00 94.81 373 ALA A O 1
ATOM 3023 N N . GLN A 1 374 ? -3.357 4.113 22.673 1.00 95.00 374 GLN A N 1
ATOM 3024 C CA . GLN A 1 374 ? -3.587 4.459 24.076 1.00 95.00 374 GLN A CA 1
ATOM 3025 C C . GLN A 1 374 ? -3.683 5.972 24.302 1.00 95.00 374 GLN A C 1
ATOM 3027 O O . GLN A 1 374 ? -4.572 6.419 25.022 1.00 95.00 374 GLN A O 1
ATOM 3032 N N . GLU A 1 375 ? -2.802 6.759 23.683 1.00 93.44 375 GLU A N 1
ATOM 3033 C CA . GLU A 1 375 ? -2.753 8.214 23.884 1.00 93.44 375 GLU A CA 1
ATOM 3034 C C . GLU A 1 375 ? -3.853 8.962 23.123 1.00 93.44 375 GLU A C 1
ATOM 3036 O O . GLU A 1 375 ? -4.318 10.013 23.565 1.00 93.44 375 GLU A O 1
ATOM 3041 N N . THR A 1 376 ? -4.267 8.444 21.964 1.00 91.19 376 THR A N 1
ATOM 3042 C CA . THR A 1 376 ? -5.317 9.074 21.148 1.00 91.19 376 THR A CA 1
ATOM 3043 C C . THR A 1 376 ? -6.709 8.522 21.435 1.00 91.19 376 THR A C 1
ATOM 3045 O O . THR A 1 376 ? -7.695 9.196 21.149 1.00 91.19 376 THR A O 1
ATOM 3048 N N . GLY A 1 377 ? -6.806 7.305 21.977 1.00 91.44 377 GLY A N 1
ATOM 3049 C CA . GLY A 1 377 ? -8.060 6.559 22.080 1.00 91.44 377 GLY A CA 1
ATOM 3050 C C . GLY A 1 377 ? -8.567 6.004 20.742 1.00 91.44 377 GLY A C 1
ATOM 3051 O O . GLY A 1 377 ? -9.601 5.338 20.733 1.00 91.44 377 GLY A O 1
ATOM 3052 N N . ASN A 1 378 ? -7.860 6.254 19.634 1.00 92.94 378 ASN A N 1
ATOM 3053 C CA . ASN A 1 378 ? -8.194 5.710 18.323 1.00 92.94 378 ASN A CA 1
ATOM 3054 C C . ASN A 1 378 ? -7.653 4.284 18.157 1.00 92.94 378 ASN A C 1
ATOM 3056 O O . ASN A 1 378 ? -6.682 3.875 18.793 1.00 92.94 378 ASN A O 1
ATOM 3060 N N . GLY A 1 379 ? -8.250 3.528 17.246 1.00 94.69 379 GLY A N 1
ATOM 3061 C CA . GLY A 1 379 ? -7.726 2.252 16.792 1.00 94.69 379 GLY A CA 1
ATOM 3062 C C . GLY A 1 379 ? -6.564 2.364 15.806 1.00 94.69 379 GLY A C 1
ATOM 3063 O O . GLY A 1 379 ? -6.118 3.443 15.419 1.00 94.69 379 GLY A O 1
ATOM 3064 N N . VAL A 1 380 ? -6.108 1.201 15.350 1.00 97.06 380 VAL A N 1
ATOM 3065 C CA . VAL A 1 380 ? -5.085 1.070 14.306 1.00 97.06 380 VAL A CA 1
ATOM 3066 C C . VAL A 1 380 ? -5.622 0.309 13.098 1.00 97.06 380 VAL A C 1
ATOM 3068 O O . VAL A 1 380 ? -6.502 -0.557 13.228 1.00 97.06 380 VAL A O 1
ATOM 3071 N N . CYS A 1 381 ? -5.067 0.626 11.929 1.00 97.69 381 CYS A N 1
ATOM 3072 C CA . CYS A 1 381 ? -5.185 -0.216 10.748 1.00 97.69 381 CYS A CA 1
ATOM 3073 C C . CYS A 1 381 ? -3.999 -1.186 10.722 1.00 97.69 381 CYS A C 1
ATOM 3075 O O . CYS A 1 381 ? -2.833 -0.777 10.660 1.00 97.69 381 CYS A O 1
ATOM 3077 N N . LEU A 1 382 ? -4.296 -2.481 10.820 1.00 97.50 382 LEU A N 1
ATOM 3078 C CA . LEU A 1 382 ? -3.286 -3.523 10.712 1.00 97.50 382 LEU A CA 1
ATOM 3079 C C . LEU A 1 382 ? -3.144 -3.921 9.246 1.00 97.50 382 LEU A C 1
ATOM 3081 O O . LEU A 1 382 ? -3.940 -4.696 8.722 1.00 97.50 382 LEU A O 1
ATOM 3085 N N . ASP A 1 383 ? -2.103 -3.412 8.610 1.00 96.19 383 ASP A N 1
ATOM 3086 C CA . ASP A 1 383 ? -1.669 -3.892 7.307 1.00 96.19 383 ASP A CA 1
ATOM 3087 C C . ASP A 1 383 ? -0.791 -5.130 7.495 1.00 96.19 383 ASP A C 1
ATOM 3089 O O . ASP A 1 383 ? 0.267 -5.052 8.125 1.00 96.19 383 ASP A O 1
ATOM 3093 N N . LEU A 1 384 ? -1.244 -6.289 7.007 1.00 95.19 384 LEU A N 1
ATOM 3094 C CA . LEU A 1 384 ? -0.513 -7.541 7.215 1.00 95.19 384 LEU A CA 1
ATOM 3095 C C . LEU A 1 384 ? 0.813 -7.586 6.464 1.00 95.19 384 LEU A C 1
ATOM 3097 O O . LEU A 1 384 ? 1.771 -8.159 6.985 1.00 95.19 384 LEU A O 1
ATOM 3101 N N . SER A 1 385 ? 0.880 -6.978 5.282 1.00 92.00 385 SER A N 1
ATOM 3102 C CA . SER A 1 385 ? 2.108 -6.911 4.503 1.00 92.00 385 SER A CA 1
ATOM 3103 C C . SER A 1 385 ? 3.150 -6.069 5.236 1.00 92.00 385 SER A C 1
ATOM 3105 O O . SER A 1 385 ? 4.261 -6.540 5.496 1.00 92.00 385 SER A O 1
ATOM 3107 N N . HIS A 1 386 ? 2.765 -4.873 5.688 1.00 93.81 386 HIS A N 1
ATOM 3108 C CA . HIS A 1 386 ? 3.659 -4.013 6.464 1.00 93.81 386 HIS A CA 1
ATOM 3109 C C . HIS A 1 386 ? 4.046 -4.648 7.802 1.00 93.81 386 HIS A C 1
ATOM 3111 O O . HIS A 1 386 ? 5.219 -4.626 8.172 1.00 93.81 386 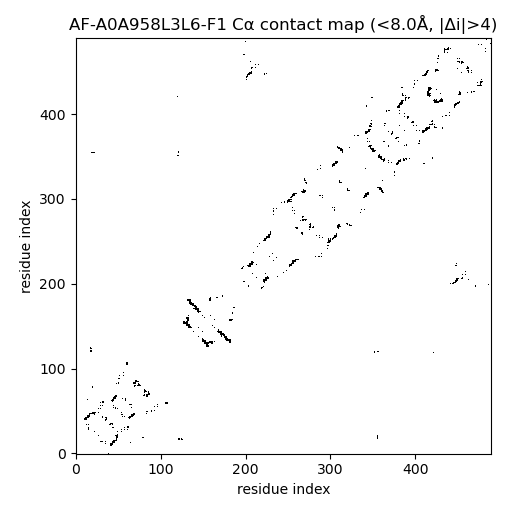HIS A O 1
ATOM 3117 N N . ALA A 1 387 ? 3.092 -5.259 8.511 1.00 94.88 387 ALA A N 1
ATOM 3118 C CA . ALA A 1 387 ? 3.351 -5.937 9.777 1.00 94.88 387 ALA A CA 1
ATOM 3119 C C . ALA A 1 387 ? 4.322 -7.115 9.612 1.00 94.88 387 ALA A C 1
ATOM 3121 O O . ALA A 1 387 ? 5.189 -7.307 10.459 1.00 94.88 387 ALA A O 1
ATOM 3122 N N . ALA A 1 388 ? 4.222 -7.886 8.526 1.00 92.62 388 ALA A N 1
ATOM 3123 C CA . ALA A 1 388 ? 5.153 -8.974 8.232 1.00 92.62 388 ALA A CA 1
ATOM 3124 C C . ALA A 1 388 ? 6.575 -8.462 7.971 1.00 92.62 388 ALA A C 1
ATOM 3126 O O . ALA A 1 388 ? 7.528 -8.990 8.545 1.00 92.62 388 ALA A O 1
ATOM 3127 N N . MET A 1 389 ? 6.719 -7.396 7.181 1.00 87.94 389 MET A N 1
ATOM 3128 C CA . MET A 1 389 ? 8.022 -6.770 6.930 1.00 87.94 389 MET A CA 1
ATOM 3129 C C . MET A 1 389 ? 8.610 -6.145 8.200 1.00 87.94 389 MET A C 1
ATOM 3131 O O . MET A 1 389 ? 9.806 -6.272 8.461 1.00 87.94 389 MET A O 1
ATOM 3135 N N . ALA A 1 390 ? 7.778 -5.486 9.009 1.00 91.56 390 ALA A N 1
ATOM 3136 C CA . ALA A 1 390 ? 8.177 -4.905 10.286 1.00 91.56 390 ALA A CA 1
ATOM 3137 C C . ALA A 1 390 ? 8.601 -5.987 11.291 1.00 91.56 390 ALA A C 1
ATOM 3139 O O . ALA A 1 390 ? 9.623 -5.837 11.958 1.00 91.56 390 ALA A O 1
ATOM 3140 N N . ALA A 1 391 ? 7.862 -7.094 11.368 1.00 91.44 391 ALA A N 1
ATOM 3141 C CA . ALA A 1 391 ? 8.183 -8.237 12.214 1.00 91.44 391 ALA A CA 1
ATOM 3142 C C . ALA A 1 391 ? 9.538 -8.861 11.835 1.00 91.44 391 ALA A C 1
ATOM 3144 O O . ALA A 1 391 ? 10.379 -9.061 12.711 1.00 91.44 391 ALA A O 1
ATOM 3145 N N . GLU A 1 392 ? 9.791 -9.076 10.539 1.00 86.81 392 GLU A N 1
ATOM 3146 C CA . GLU A 1 392 ? 11.084 -9.560 10.035 1.00 86.81 392 GLU A CA 1
ATOM 3147 C C . GLU A 1 392 ? 12.221 -8.583 10.381 1.00 86.81 392 GLU A C 1
ATOM 3149 O O . GLU A 1 392 ? 13.252 -8.985 10.918 1.00 86.81 392 GLU A O 1
ATOM 3154 N N . TYR A 1 393 ? 12.018 -7.282 10.149 1.00 85.38 393 TYR A N 1
ATOM 3155 C CA . TYR A 1 393 ? 13.011 -6.243 10.442 1.00 85.38 393 TYR A CA 1
ATOM 3156 C C . TYR A 1 393 ? 13.357 -6.136 11.934 1.00 85.38 393 TYR A C 1
ATOM 3158 O O . TYR A 1 393 ? 14.520 -5.949 12.291 1.00 85.38 393 TYR A O 1
ATOM 3166 N N . LEU A 1 394 ? 12.361 -6.275 12.811 1.00 86.88 394 LEU A N 1
ATOM 3167 C CA . LEU A 1 394 ? 12.536 -6.243 14.265 1.00 86.88 394 LEU A CA 1
ATOM 3168 C C . LEU A 1 394 ? 12.957 -7.600 14.847 1.00 86.88 394 LEU A C 1
ATOM 3170 O O . LEU A 1 394 ? 13.231 -7.685 16.045 1.00 86.88 394 LEU A O 1
ATOM 3174 N N . ASN A 1 395 ? 13.020 -8.649 14.019 1.00 89.62 395 ASN A N 1
ATOM 3175 C CA . ASN A 1 395 ? 13.270 -10.028 14.432 1.00 89.62 395 ASN A CA 1
ATOM 3176 C C . ASN A 1 395 ? 12.268 -10.514 15.505 1.00 89.62 395 ASN A C 1
ATOM 3178 O O . ASN A 1 395 ? 12.641 -11.161 16.487 1.00 89.62 395 ASN A O 1
ATOM 3182 N N . ILE A 1 396 ? 10.989 -10.177 15.314 1.00 92.69 396 ILE A N 1
ATOM 3183 C CA . ILE A 1 396 ? 9.849 -10.585 16.147 1.00 92.69 396 ILE A CA 1
ATOM 3184 C C . ILE A 1 396 ? 8.998 -11.571 15.332 1.00 92.69 396 ILE A C 1
ATOM 3186 O O . ILE A 1 396 ? 8.741 -11.315 14.157 1.00 92.69 396 ILE A O 1
ATOM 3190 N N . PRO A 1 397 ? 8.506 -12.685 15.903 1.00 94.38 397 PRO A N 1
ATOM 3191 C CA . PRO A 1 397 ? 7.572 -13.557 15.198 1.00 94.38 397 PRO A CA 1
ATOM 3192 C C . PRO A 1 397 ? 6.312 -12.801 14.743 1.00 94.38 397 PRO A C 1
ATOM 3194 O O . PRO A 1 397 ? 5.647 -12.150 15.547 1.00 94.38 397 PRO A O 1
ATOM 3197 N N . PHE A 1 398 ? 5.925 -12.938 13.471 1.00 95.00 398 PHE A N 1
ATOM 3198 C CA . PHE A 1 398 ? 4.768 -12.233 12.891 1.00 95.00 398 PHE A CA 1
ATOM 3199 C C . PHE A 1 398 ? 3.474 -12.366 13.714 1.00 95.00 398 PHE A C 1
ATOM 3201 O O . PHE A 1 398 ? 2.780 -11.382 13.957 1.00 95.00 398 PHE A O 1
ATOM 3208 N N . LEU A 1 399 ? 3.148 -13.571 14.191 1.00 95.25 399 LEU A N 1
ATOM 3209 C CA . LEU A 1 399 ? 1.935 -13.772 14.990 1.00 95.25 399 LEU A CA 1
ATOM 3210 C C . LEU A 1 399 ? 2.005 -13.044 16.338 1.00 95.25 399 LEU A C 1
ATOM 3212 O O . LEU A 1 399 ? 0.994 -12.505 16.775 1.00 95.25 399 LEU A O 1
ATOM 3216 N N . GLU A 1 400 ? 3.183 -12.976 16.962 1.00 95.69 400 GLU A N 1
ATOM 3217 C CA . GLU A 1 400 ? 3.395 -12.227 18.207 1.00 95.69 400 GLU A CA 1
ATOM 3218 C C . GLU A 1 400 ? 3.230 -10.718 17.971 1.00 95.69 400 GLU A C 1
ATOM 3220 O O . GLU A 1 400 ? 2.563 -10.031 18.751 1.00 95.69 400 GLU A O 1
ATOM 3225 N N . TYR A 1 401 ? 3.747 -10.218 16.842 1.00 96.38 401 TYR A N 1
ATOM 3226 C CA . TYR A 1 401 ? 3.531 -8.842 16.396 1.00 96.38 401 TYR A CA 1
ATOM 3227 C C . TYR A 1 401 ? 2.028 -8.532 16.309 1.00 96.38 401 TYR A C 1
ATOM 3229 O O . TYR A 1 401 ? 1.541 -7.621 16.986 1.00 96.38 401 TYR A O 1
ATOM 3237 N N . CYS A 1 402 ? 1.265 -9.326 15.549 1.00 96.50 402 CYS A N 1
ATOM 3238 C CA . CYS A 1 402 ? -0.174 -9.117 15.373 1.00 96.50 402 CYS A CA 1
ATOM 3239 C C . CYS A 1 402 ? -0.960 -9.269 16.687 1.00 96.50 402 CYS A C 1
ATOM 3241 O O . CYS A 1 402 ? -1.846 -8.461 16.967 1.00 96.50 402 CYS A O 1
ATOM 3243 N N . GLN A 1 403 ? -0.631 -10.263 17.519 1.00 94.69 403 GLN A N 1
ATOM 3244 C CA . GLN A 1 403 ? -1.264 -10.476 18.828 1.00 94.69 403 GLN A CA 1
ATOM 3245 C C . GLN A 1 403 ? -1.119 -9.256 19.736 1.00 94.69 403 GLN A C 1
ATOM 3247 O O . GLN A 1 403 ? -2.078 -8.869 20.406 1.00 94.69 403 GLN A O 1
ATOM 3252 N N . SER A 1 404 ? 0.055 -8.622 19.733 1.00 95.12 404 SER A N 1
ATOM 3253 C CA . SER A 1 404 ? 0.311 -7.445 20.564 1.00 95.12 404 SER A CA 1
ATOM 3254 C C . SER A 1 404 ? -0.556 -6.235 20.185 1.00 95.12 404 SER A C 1
ATOM 3256 O O . SER A 1 404 ? -0.867 -5.412 21.048 1.00 95.12 404 SER A O 1
ATOM 3258 N N . LEU A 1 405 ? -0.989 -6.150 18.922 1.00 96.19 405 LEU A N 1
ATOM 3259 C CA . LEU A 1 405 ? -1.835 -5.074 18.399 1.00 96.19 405 LEU A CA 1
ATOM 3260 C C . LEU A 1 405 ? -3.326 -5.400 18.428 1.00 96.19 405 LEU A C 1
ATOM 3262 O O . LEU A 1 405 ? -4.137 -4.478 18.465 1.00 96.19 405 LEU A O 1
ATOM 3266 N N . LYS A 1 406 ? -3.693 -6.686 18.451 1.00 94.88 406 LYS A N 1
ATOM 3267 C CA . LYS A 1 406 ? -5.070 -7.200 18.356 1.00 94.88 406 LYS A CA 1
ATOM 3268 C C . LYS A 1 406 ? -6.131 -6.404 19.142 1.00 94.88 406 LYS A C 1
ATOM 3270 O O . LYS A 1 406 ? -7.184 -6.162 18.558 1.00 94.88 406 LYS A O 1
ATOM 3275 N N . PRO A 1 407 ? -5.910 -5.951 20.397 1.00 95.62 407 PRO A N 1
ATOM 3276 C CA . PRO A 1 407 ? -6.915 -5.173 21.135 1.00 95.62 407 PRO A CA 1
ATOM 3277 C C . PRO A 1 407 ? -7.259 -3.810 20.514 1.00 95.62 407 PRO A C 1
ATOM 3279 O O . PRO A 1 407 ? -8.331 -3.271 20.777 1.00 95.62 407 PRO A O 1
ATOM 3282 N N . PHE A 1 408 ? -6.353 -3.250 19.713 1.00 96.50 408 PHE A N 1
ATOM 3283 C CA . PHE A 1 408 ? -6.451 -1.907 19.141 1.00 96.50 408 PHE A CA 1
ATOM 3284 C C . PHE A 1 408 ? -6.842 -1.920 17.655 1.00 96.50 408 PHE A C 1
ATOM 3286 O O . PHE A 1 408 ? -7.161 -0.873 17.095 1.00 96.50 408 PHE A O 1
ATOM 3293 N N . VAL A 1 409 ? -6.834 -3.085 17.000 1.00 97.25 409 VAL A N 1
ATOM 3294 C CA . VAL A 1 409 ? -7.135 -3.209 15.567 1.00 97.25 409 VAL A CA 1
ATOM 3295 C C . VAL A 1 409 ? -8.624 -2.977 15.303 1.00 97.25 409 VAL A C 1
ATOM 3297 O O . VAL A 1 409 ? -9.482 -3.648 15.880 1.00 97.25 409 VAL A O 1
ATOM 3300 N N . LYS A 1 410 ? -8.938 -2.055 14.385 1.00 96.81 410 LYS A N 1
ATOM 3301 C CA . LYS A 1 410 ? -10.316 -1.761 13.923 1.00 96.81 410 LYS A CA 1
ATOM 3302 C C . LYS A 1 410 ? -10.529 -2.075 12.444 1.00 96.81 410 LYS A C 1
ATOM 3304 O O . LYS A 1 410 ? -11.644 -2.417 12.028 1.00 96.81 410 LYS A O 1
ATOM 3309 N N . HIS A 1 411 ? -9.454 -1.971 11.671 1.00 97.69 411 HIS A N 1
ATOM 3310 C CA . HIS A 1 411 ? -9.426 -2.239 10.244 1.00 97.69 411 HIS A CA 1
ATOM 3311 C C . HIS A 1 411 ? -8.192 -3.075 9.883 1.00 97.69 411 HIS A C 1
ATOM 3313 O O . HIS A 1 411 ? -7.160 -2.946 10.544 1.00 97.69 411 HIS A O 1
ATOM 3319 N N . ILE A 1 412 ? -8.306 -3.960 8.891 1.00 97.50 412 ILE A N 1
ATOM 3320 C CA . ILE A 1 412 ? -7.216 -4.841 8.454 1.00 97.50 412 ILE A CA 1
ATOM 3321 C C . ILE A 1 412 ? -7.079 -4.774 6.937 1.00 97.50 412 ILE A C 1
ATOM 3323 O O . ILE A 1 412 ? -8.030 -5.085 6.217 1.00 97.50 412 ILE A O 1
ATOM 3327 N N . HIS A 1 413 ? -5.880 -4.457 6.460 1.00 96.44 413 HIS A N 1
ATOM 3328 C CA . HIS A 1 413 ? -5.532 -4.642 5.058 1.00 96.44 413 HIS A CA 1
ATOM 3329 C C . HIS A 1 413 ? -4.890 -6.015 4.871 1.00 96.44 413 HIS A C 1
ATOM 3331 O O . HIS A 1 413 ? -3.916 -6.377 5.536 1.00 96.44 413 HIS A O 1
ATOM 3337 N N . LEU A 1 414 ? -5.480 -6.810 3.981 1.00 93.75 414 LEU A N 1
ATOM 3338 C CA . LEU A 1 414 ? -5.040 -8.160 3.671 1.00 93.75 414 LEU A CA 1
ATOM 3339 C C . LEU A 1 414 ? -4.256 -8.166 2.366 1.00 93.75 414 LEU A C 1
ATOM 3341 O O . LEU A 1 414 ? -4.821 -8.093 1.274 1.00 93.75 414 LEU A O 1
ATOM 3345 N N . SER A 1 415 ? -2.954 -8.330 2.490 1.00 89.44 415 SER A N 1
ATOM 3346 C CA . SER A 1 415 ? -2.044 -8.605 1.390 1.00 89.44 415 SER A CA 1
ATOM 3347 C C . SER A 1 415 ? -0.890 -9.451 1.912 1.00 89.44 415 SER A C 1
ATOM 3349 O O . SER A 1 415 ? -0.680 -9.542 3.123 1.00 89.44 415 SER A O 1
ATOM 3351 N N . ASP A 1 416 ? -0.214 -10.169 1.020 1.00 87.06 416 ASP A N 1
ATOM 3352 C CA . ASP A 1 416 ? 0.930 -10.993 1.402 1.00 87.06 416 ASP A CA 1
ATOM 3353 C C . ASP A 1 416 ? 2.226 -10.187 1.265 1.00 87.06 416 ASP A C 1
ATOM 3355 O O . ASP A 1 416 ? 2.282 -9.191 0.546 1.00 87.06 416 ASP A O 1
ATOM 3359 N N . ALA A 1 417 ? 3.284 -10.632 1.929 1.00 85.12 417 ALA A N 1
ATOM 3360 C CA . ALA A 1 417 ? 4.597 -10.007 1.847 1.00 85.12 417 ALA A CA 1
ATOM 3361 C C . ALA A 1 417 ? 5.702 -11.049 1.917 1.00 85.12 417 ALA A C 1
ATOM 3363 O O . ALA A 1 417 ? 5.513 -12.158 2.433 1.00 85.12 417 ALA A O 1
ATOM 3364 N N . ARG A 1 418 ? 6.883 -10.692 1.412 1.00 79.00 418 ARG A N 1
ATOM 3365 C CA . ARG A 1 418 ? 8.074 -11.534 1.507 1.00 79.00 418 ARG A CA 1
ATOM 3366 C C . ARG A 1 418 ? 9.297 -10.713 1.906 1.00 79.00 418 ARG A C 1
ATOM 3368 O O . ARG A 1 418 ? 9.683 -9.763 1.231 1.00 79.00 418 ARG A O 1
ATOM 3375 N N . GLY A 1 419 ? 9.963 -11.150 2.974 1.00 75.00 419 GLY A N 1
ATOM 3376 C CA . GLY A 1 419 ? 11.141 -10.458 3.496 1.00 75.00 419 GLY A CA 1
ATOM 3377 C C . GLY A 1 419 ? 10.801 -9.035 3.945 1.00 75.00 419 GLY A C 1
ATOM 3378 O O . GLY A 1 419 ? 9.755 -8.813 4.545 1.00 75.00 419 GLY A O 1
ATOM 3379 N N . ILE A 1 420 ? 11.688 -8.084 3.646 1.00 70.06 420 ILE A N 1
ATOM 3380 C CA . ILE A 1 420 ? 11.559 -6.676 4.064 1.00 70.06 420 ILE A CA 1
ATOM 3381 C C . ILE A 1 420 ? 11.285 -5.711 2.901 1.00 70.06 420 ILE A C 1
ATOM 3383 O O . ILE A 1 420 ? 11.264 -4.504 3.126 1.00 70.06 420 ILE A O 1
ATOM 3387 N N . GLU A 1 421 ? 11.128 -6.216 1.671 1.00 63.44 421 GLU A N 1
ATOM 3388 C CA . GLU A 1 421 ? 11.069 -5.377 0.458 1.00 63.44 421 GLU A CA 1
ATOM 3389 C C . GLU A 1 421 ? 9.894 -5.677 -0.476 1.00 63.44 421 GLU A C 1
ATOM 3391 O O . GLU A 1 421 ? 9.540 -4.795 -1.253 1.00 63.44 421 GLU A O 1
ATOM 3396 N N . ASP A 1 422 ? 9.322 -6.887 -0.436 1.00 68.56 422 ASP A N 1
ATOM 3397 C CA . ASP A 1 422 ? 8.215 -7.276 -1.314 1.00 68.56 422 ASP A CA 1
ATOM 3398 C C . ASP A 1 422 ? 6.882 -7.125 -0.559 1.00 68.56 422 ASP A C 1
ATOM 3400 O O . ASP A 1 422 ? 6.467 -8.045 0.154 1.00 68.56 422 ASP A O 1
ATOM 3404 N N . GLU A 1 423 ? 6.224 -5.975 -0.719 1.00 80.62 423 GLU A N 1
ATOM 3405 C CA . GLU A 1 423 ? 4.944 -5.634 -0.075 1.00 80.62 423 GLU A CA 1
ATOM 3406 C C . GLU A 1 423 ? 3.748 -5.805 -1.029 1.00 80.62 423 GLU A C 1
ATOM 3408 O O . GLU A 1 423 ? 3.880 -5.660 -2.248 1.00 80.62 423 GLU A O 1
ATOM 3413 N N . GLY A 1 424 ? 2.554 -6.078 -0.497 1.00 75.25 424 GLY A N 1
ATOM 3414 C CA . GLY A 1 424 ? 1.314 -6.054 -1.283 1.00 75.25 424 GLY A CA 1
ATOM 3415 C C . GLY A 1 424 ? 1.170 -7.204 -2.293 1.00 75.25 424 GLY A C 1
ATOM 3416 O O . GLY A 1 424 ? 0.447 -7.072 -3.289 1.00 75.25 424 GLY A O 1
ATOM 3417 N N . LEU A 1 425 ? 1.873 -8.320 -2.073 1.00 80.75 425 LEU A N 1
ATOM 3418 C CA . LEU A 1 425 ? 1.832 -9.513 -2.917 1.00 80.75 425 LEU A CA 1
ATOM 3419 C C . LEU A 1 425 ? 0.450 -10.175 -2.884 1.00 80.75 425 LEU A C 1
ATOM 3421 O O . LEU A 1 425 ? -0.344 -10.006 -1.955 1.00 80.75 425 LEU A O 1
ATOM 3425 N N . GLN A 1 426 ? 0.177 -10.989 -3.904 1.00 83.56 426 GLN A N 1
ATOM 3426 C CA . GLN A 1 426 ? -1.027 -11.808 -3.931 1.00 83.56 426 GLN A CA 1
ATOM 3427 C C . GLN A 1 426 ? -1.011 -12.831 -2.782 1.00 83.56 426 GLN A C 1
ATOM 3429 O O . GLN A 1 426 ? 0.029 -13.394 -2.449 1.00 83.56 426 GLN A O 1
ATOM 3434 N N . ILE A 1 427 ? -2.184 -13.102 -2.211 1.00 85.25 427 ILE A N 1
ATOM 3435 C CA . ILE A 1 427 ? -2.369 -14.010 -1.071 1.00 85.25 427 ILE A CA 1
ATOM 3436 C C . ILE A 1 427 ? -1.766 -15.384 -1.375 1.00 85.25 427 ILE A C 1
ATOM 3438 O O . ILE A 1 427 ? -2.148 -16.012 -2.360 1.00 85.25 427 ILE A O 1
ATOM 3442 N N . GLY A 1 428 ? -0.837 -15.864 -0.551 1.00 81.81 428 GLY A N 1
ATOM 3443 C CA . GLY A 1 428 ? -0.155 -17.148 -0.725 1.00 81.81 428 GLY A CA 1
ATOM 3444 C C . GLY A 1 428 ? 1.088 -17.104 -1.621 1.00 81.81 428 GLY A C 1
ATOM 3445 O O . GLY A 1 428 ? 1.772 -18.121 -1.745 1.00 81.81 428 GLY A O 1
ATOM 3446 N N . ASP A 1 429 ? 1.404 -15.960 -2.233 1.00 80.88 429 ASP A N 1
ATOM 3447 C CA . ASP A 1 429 ? 2.660 -15.782 -2.966 1.00 80.88 429 ASP A CA 1
ATOM 3448 C C . ASP A 1 429 ? 3.802 -15.337 -2.031 1.00 80.88 429 ASP A C 1
ATOM 3450 O O . ASP A 1 429 ? 4.966 -15.416 -2.422 1.00 80.88 429 ASP A O 1
ATOM 3454 N N . GLY A 1 430 ? 3.517 -14.884 -0.809 1.00 84.38 430 GLY A N 1
ATOM 3455 C CA . GLY A 1 430 ? 4.507 -14.433 0.169 1.00 84.38 430 GLY A CA 1
ATOM 3456 C C . GLY A 1 430 ? 4.791 -15.465 1.263 1.00 84.38 430 GLY A C 1
ATOM 3457 O O . GLY A 1 430 ? 4.879 -16.667 1.002 1.00 84.38 430 GLY A O 1
ATOM 3458 N N . SER A 1 431 ? 5.042 -14.979 2.476 1.00 85.25 431 SER A N 1
ATOM 3459 C CA . SER A 1 431 ? 5.398 -15.790 3.649 1.00 85.25 431 SER A CA 1
ATOM 3460 C C . SER A 1 431 ? 4.409 -15.673 4.809 1.00 85.25 431 SER A C 1
ATOM 3462 O O . SER A 1 431 ? 4.642 -16.281 5.855 1.00 85.25 431 SER A O 1
ATOM 3464 N N . ILE A 1 432 ? 3.315 -14.921 4.655 1.00 91.31 432 ILE A N 1
ATOM 3465 C CA . ILE A 1 432 ? 2.364 -14.709 5.746 1.00 91.31 432 ILE A CA 1
ATOM 3466 C C . ILE A 1 432 ? 1.594 -16.007 6.058 1.00 91.31 432 ILE A C 1
ATOM 3468 O O . ILE A 1 432 ? 0.960 -16.592 5.175 1.00 91.31 432 ILE A O 1
ATOM 3472 N N . PRO A 1 433 ? 1.589 -16.473 7.324 1.00 91.44 433 PRO A N 1
ATOM 3473 C CA . PRO A 1 433 ? 0.867 -17.673 7.735 1.00 91.44 433 PRO A CA 1
ATOM 3474 C C . PRO A 1 433 ? -0.632 -17.380 7.942 1.00 91.44 433 PRO A C 1
ATOM 3476 O O . PRO A 1 433 ? -1.123 -17.355 9.073 1.00 91.44 433 PRO A O 1
ATOM 3479 N N . PHE A 1 434 ? -1.375 -17.150 6.851 1.00 91.25 434 PHE A N 1
ATOM 3480 C CA . PHE A 1 434 ? -2.799 -16.777 6.893 1.00 91.25 434 PHE A CA 1
ATOM 3481 C C . PHE A 1 434 ? -3.684 -17.714 7.739 1.00 91.25 434 PHE A C 1
ATOM 3483 O O . PHE A 1 434 ? -4.470 -17.195 8.530 1.00 91.25 434 PHE A O 1
ATOM 3490 N N . PRO A 1 435 ? -3.577 -19.059 7.668 1.00 89.88 435 PRO A N 1
ATOM 3491 C CA . PRO A 1 435 ? -4.409 -19.936 8.499 1.00 89.88 435 PRO A CA 1
ATOM 3492 C C . PRO A 1 435 ? -4.200 -19.718 10.004 1.00 89.88 435 PRO A C 1
ATOM 3494 O O . PRO A 1 435 ? -5.161 -19.670 10.772 1.00 89.88 435 PRO A O 1
ATOM 3497 N N . GLN A 1 436 ? -2.950 -19.546 10.439 1.00 91.19 436 GLN A N 1
ATOM 3498 C CA . GLN A 1 436 ? -2.614 -19.273 11.835 1.00 91.19 436 GLN A CA 1
ATOM 3499 C C . GLN A 1 436 ? -3.063 -17.870 12.247 1.00 91.19 436 GLN A C 1
ATOM 3501 O O . GLN A 1 436 ? -3.599 -17.700 13.340 1.00 91.19 436 GLN A O 1
ATOM 3506 N N . PHE A 1 437 ? -2.900 -16.885 11.360 1.00 93.50 437 PHE A N 1
ATOM 3507 C CA . PHE A 1 437 ? -3.408 -15.534 11.570 1.00 93.50 437 PHE A CA 1
ATOM 3508 C C . PHE A 1 437 ? -4.928 -15.537 11.782 1.00 93.50 437 PHE A C 1
ATOM 3510 O O . PHE A 1 437 ? -5.406 -15.012 12.785 1.00 93.50 437 PHE A O 1
ATOM 3517 N N . PHE A 1 438 ? -5.690 -16.196 10.905 1.00 90.94 438 PHE A N 1
ATOM 3518 C CA . PHE A 1 438 ? -7.140 -16.313 11.055 1.00 90.94 438 PHE A CA 1
ATOM 3519 C C . PHE A 1 438 ? -7.535 -17.069 12.319 1.00 90.94 438 PHE A C 1
ATOM 3521 O O . PHE A 1 438 ? -8.492 -16.666 12.973 1.00 90.94 438 PHE A O 1
ATOM 3528 N N . SER A 1 439 ? -6.793 -18.116 12.698 1.00 88.75 439 SER A N 1
ATOM 3529 C CA . SER A 1 439 ? -7.012 -18.824 13.964 1.00 88.75 439 SER A CA 1
ATOM 3530 C C . SER A 1 439 ? -6.839 -17.906 15.177 1.00 88.75 439 SER A C 1
ATOM 3532 O O . SER A 1 439 ? -7.592 -18.018 16.142 1.00 88.75 439 SER A O 1
ATOM 3534 N N . GLU A 1 440 ? -5.865 -17.000 15.141 1.00 89.25 440 GLU A N 1
ATOM 3535 C CA . GLU A 1 440 ? -5.641 -16.025 16.205 1.00 89.25 440 GLU A CA 1
ATOM 3536 C C . GLU A 1 440 ? -6.702 -14.913 16.185 1.00 89.25 440 GLU A C 1
ATOM 3538 O O . GLU A 1 440 ? -7.190 -14.494 17.231 1.00 89.25 440 GLU A O 1
ATOM 3543 N N . PHE A 1 441 ? -7.127 -14.463 15.005 1.00 91.81 441 PHE A N 1
ATOM 3544 C CA . PHE A 1 441 ? -8.098 -13.381 14.812 1.00 91.81 441 PHE A CA 1
ATOM 3545 C C . PHE A 1 441 ? -9.545 -13.877 14.617 1.00 91.81 441 PHE A C 1
ATOM 3547 O O . PHE A 1 441 ? -10.376 -13.150 14.072 1.00 91.81 441 PHE A O 1
ATOM 3554 N N . GLN A 1 442 ? -9.898 -15.081 15.092 1.00 85.38 442 GLN A N 1
ATOM 3555 C CA . GLN A 1 442 ? -11.259 -15.632 14.935 1.00 85.38 442 GLN A CA 1
ATOM 3556 C C . GLN A 1 442 ? -12.343 -14.734 15.545 1.00 85.38 442 GLN A C 1
ATOM 3558 O O . GLN A 1 442 ? -13.432 -14.627 14.995 1.00 85.38 442 GLN A O 1
ATOM 3563 N N . SER A 1 443 ? -12.045 -14.070 16.666 1.00 85.94 443 SER A N 1
ATOM 3564 C CA . SER A 1 443 ? -12.982 -13.176 17.358 1.00 85.94 443 SER A CA 1
ATOM 3565 C C . SER A 1 443 ? -12.994 -11.744 16.808 1.00 85.94 443 SER A C 1
ATOM 3567 O O . SER A 1 443 ? -13.565 -10.858 17.440 1.00 85.94 443 SER A O 1
ATOM 3569 N N . PHE A 1 444 ? -12.302 -11.475 15.698 1.00 91.19 444 PHE A N 1
ATOM 3570 C CA . PHE A 1 444 ? -12.234 -10.139 15.120 1.00 91.19 444 PHE A CA 1
ATOM 3571 C C . PHE A 1 444 ? -13.579 -9.746 14.497 1.00 91.19 444 PHE A C 1
ATOM 3573 O O . PHE A 1 444 ? -14.091 -10.422 13.608 1.00 91.19 444 PHE A O 1
ATOM 3580 N N . SER A 1 445 ? -14.134 -8.625 14.955 1.00 89.25 445 SER A N 1
ATOM 3581 C CA . SER A 1 445 ? -15.412 -8.075 14.487 1.00 89.25 445 SER A CA 1
ATOM 3582 C C . SER A 1 445 ? -15.257 -6.754 13.731 1.00 89.25 445 SER A C 1
ATOM 3584 O O . SER A 1 445 ? -16.249 -6.085 13.451 1.00 89.25 445 SER A O 1
ATOM 3586 N N . GLY A 1 446 ? -14.021 -6.329 13.458 1.00 92.88 446 GLY A N 1
ATOM 3587 C CA . GLY A 1 446 ? -13.753 -5.105 12.715 1.00 92.88 446 GLY A CA 1
ATOM 3588 C C . GLY A 1 446 ? -13.960 -5.280 11.212 1.00 92.88 446 GLY A C 1
ATOM 3589 O O . GLY A 1 446 ? -14.569 -6.238 10.732 1.00 92.88 446 GLY A O 1
ATOM 3590 N N . SER A 1 447 ? -13.442 -4.317 10.461 1.00 95.38 447 SER A N 1
ATOM 3591 C CA . SER A 1 447 ? -13.534 -4.303 8.997 1.00 95.38 447 SER A CA 1
ATOM 3592 C C . SER A 1 447 ? -12.231 -4.775 8.357 1.00 95.38 447 SER A C 1
ATOM 3594 O O . SER A 1 447 ? -11.178 -4.678 8.980 1.00 95.38 447 SER A O 1
ATOM 3596 N N . TRP A 1 448 ? -12.293 -5.290 7.135 1.00 95.25 448 TRP A N 1
ATOM 3597 C CA . TRP A 1 448 ? -11.104 -5.676 6.381 1.00 95.25 448 TRP A CA 1
ATOM 3598 C C . TRP A 1 448 ? -11.317 -5.534 4.878 1.00 95.25 448 TRP A C 1
ATOM 3600 O O . TRP A 1 448 ? -12.440 -5.671 4.385 1.00 95.25 448 TRP A O 1
ATOM 3610 N N . ILE A 1 449 ? -10.227 -5.299 4.153 1.00 93.38 449 ILE A N 1
ATOM 3611 C CA . ILE A 1 449 ? -10.199 -5.267 2.688 1.00 93.38 449 ILE A CA 1
ATOM 3612 C C . ILE A 1 449 ? -8.962 -6.011 2.162 1.00 93.38 449 ILE A C 1
ATOM 3614 O O . ILE A 1 449 ? -7.940 -6.054 2.845 1.00 93.38 449 ILE A O 1
ATOM 3618 N N . PRO A 1 450 ? -9.019 -6.641 0.975 1.00 89.81 450 PRO A N 1
ATOM 3619 C CA . PRO A 1 450 ? -7.825 -7.123 0.297 1.00 89.81 450 PRO A CA 1
ATOM 3620 C C . PRO A 1 450 ? -7.098 -5.948 -0.374 1.00 89.81 450 PRO A C 1
ATOM 3622 O O . PRO A 1 450 ? -7.599 -5.379 -1.345 1.00 89.81 450 PRO A O 1
ATOM 3625 N N . GLU A 1 451 ? -5.904 -5.608 0.110 1.00 84.19 451 GLU A N 1
ATOM 3626 C CA . GLU A 1 451 ? -5.059 -4.534 -0.434 1.00 84.19 451 GLU A CA 1
ATOM 3627 C C . GLU A 1 451 ? -3.943 -5.108 -1.312 1.00 84.19 451 GLU A C 1
ATOM 3629 O O . GLU A 1 451 ? -2.748 -4.896 -1.114 1.00 84.19 451 GLU A O 1
ATOM 3634 N N . ILE A 1 452 ? -4.334 -5.913 -2.297 1.00 79.25 452 ILE A N 1
ATOM 3635 C CA . ILE A 1 452 ? -3.366 -6.433 -3.259 1.00 79.25 452 ILE A CA 1
ATOM 3636 C C . ILE A 1 452 ? -2.918 -5.290 -4.152 1.00 79.25 452 ILE A C 1
ATOM 3638 O O . ILE A 1 452 ? -3.736 -4.476 -4.597 1.00 79.25 452 ILE A O 1
ATOM 3642 N N . TRP A 1 453 ? -1.633 -5.263 -4.484 1.00 63.25 453 TRP A N 1
ATOM 3643 C CA . TRP A 1 453 ? -1.121 -4.300 -5.438 1.00 63.25 453 TRP A CA 1
ATOM 3644 C C . TRP A 1 453 ? -1.913 -4.369 -6.756 1.00 63.25 453 TRP A C 1
ATOM 3646 O O . TRP A 1 453 ? -2.034 -5.420 -7.387 1.00 63.25 453 TRP A O 1
ATOM 3656 N N . GLN A 1 454 ? -2.503 -3.234 -7.149 1.00 62.41 454 GLN A N 1
ATOM 3657 C CA . GLN A 1 454 ? -3.432 -3.113 -8.286 1.00 62.41 454 GLN A CA 1
ATOM 3658 C C . GLN A 1 454 ? -4.704 -3.970 -8.198 1.00 62.41 454 GLN A C 1
ATOM 3660 O O . GLN A 1 454 ? -5.313 -4.291 -9.217 1.00 62.41 454 GLN A O 1
ATOM 3665 N N . GLY A 1 455 ? -5.160 -4.265 -6.980 1.00 50.44 455 GLY A N 1
ATOM 3666 C CA . GLY A 1 455 ? -6.347 -5.069 -6.688 1.00 50.44 455 GLY A CA 1
ATOM 3667 C C . GLY A 1 455 ? -7.616 -4.634 -7.423 1.00 50.44 455 GLY A C 1
ATOM 3668 O O . GLY A 1 455 ? -8.371 -5.497 -7.858 1.00 50.44 455 GLY A O 1
ATOM 3669 N N . HIS A 1 456 ? -7.818 -3.322 -7.597 1.00 62.75 456 HIS A N 1
ATOM 3670 C CA . HIS A 1 456 ? -8.989 -2.703 -8.238 1.00 62.75 456 HIS A CA 1
ATOM 3671 C C . HIS A 1 456 ? -8.892 -2.616 -9.774 1.00 62.75 456 HIS A C 1
ATOM 3673 O O . HIS A 1 456 ? -9.904 -2.461 -10.460 1.00 62.75 456 HIS A O 1
ATOM 3679 N N . VAL A 1 457 ? -7.690 -2.750 -10.347 1.00 60.66 457 VAL A N 1
ATOM 3680 C CA . VAL A 1 457 ? -7.479 -2.668 -11.800 1.00 60.66 457 VAL A CA 1
ATOM 3681 C C . VAL A 1 457 ? -8.115 -3.883 -12.488 1.00 60.66 457 VAL A C 1
ATOM 3683 O O . VAL A 1 457 ? -8.190 -4.973 -11.922 1.00 60.66 457 VAL A O 1
ATOM 3686 N N . ASN A 1 458 ? -8.577 -3.702 -13.731 1.00 61.81 458 ASN A N 1
ATOM 3687 C CA . ASN A 1 458 ? -9.245 -4.743 -14.521 1.00 61.81 458 ASN A CA 1
ATOM 3688 C C . ASN A 1 458 ? -10.499 -5.316 -13.824 1.00 61.81 458 ASN A C 1
ATOM 3690 O O . ASN A 1 458 ? -10.648 -6.530 -13.695 1.00 61.81 458 ASN A O 1
ATOM 3694 N N . ASN A 1 459 ? -11.402 -4.435 -13.369 1.00 64.06 459 ASN A N 1
ATOM 3695 C CA . ASN A 1 459 ? -12.646 -4.803 -12.675 1.00 64.06 459 ASN A CA 1
ATOM 3696 C C . ASN A 1 459 ? -12.399 -5.707 -11.460 1.00 64.06 459 ASN A C 1
ATOM 3698 O O . ASN A 1 459 ? -13.008 -6.771 -11.331 1.00 64.06 459 ASN A O 1
ATOM 3702 N N . HIS A 1 460 ? -11.464 -5.299 -10.603 1.00 71.88 460 HIS A N 1
ATOM 3703 C CA . HIS A 1 460 ? -11.155 -5.991 -9.354 1.00 71.88 460 HIS A CA 1
ATOM 3704 C C . HIS A 1 460 ? -10.597 -7.419 -9.520 1.00 71.88 460 HIS A C 1
ATOM 3706 O O . HIS A 1 460 ? -10.637 -8.203 -8.577 1.00 71.88 460 HIS A O 1
ATOM 3712 N N . PHE A 1 461 ? -10.049 -7.792 -10.688 1.00 70.69 461 PHE A N 1
ATOM 3713 C CA . PHE A 1 461 ? -9.593 -9.168 -10.963 1.00 70.69 461 PHE A CA 1
ATOM 3714 C C . PHE A 1 461 ? -8.596 -9.706 -9.924 1.00 70.69 461 PHE A C 1
ATOM 3716 O O . PHE A 1 461 ? -8.733 -10.835 -9.455 1.00 70.69 461 PHE A O 1
ATOM 3723 N N . ALA A 1 462 ? -7.596 -8.912 -9.538 1.00 69.12 462 ALA A N 1
ATOM 3724 C CA . ALA A 1 462 ? -6.618 -9.343 -8.542 1.00 69.12 462 ALA A CA 1
ATOM 3725 C C . ALA A 1 462 ? -7.243 -9.479 -7.142 1.00 69.12 462 ALA A C 1
ATOM 3727 O O . ALA A 1 462 ? -6.881 -10.403 -6.411 1.00 69.12 462 ALA A O 1
ATOM 3728 N N . ALA A 1 463 ? -8.221 -8.632 -6.799 1.00 75.50 463 ALA A N 1
ATOM 3729 C CA . ALA A 1 463 ? -8.998 -8.771 -5.570 1.00 75.50 463 ALA A CA 1
ATOM 3730 C C . ALA A 1 463 ? -9.880 -10.033 -5.579 1.00 75.50 463 ALA A C 1
ATOM 3732 O O . ALA A 1 463 ? -9.967 -10.710 -4.562 1.00 75.50 463 ALA A O 1
ATOM 3733 N N . ARG A 1 464 ? -10.454 -10.425 -6.725 1.00 77.75 464 ARG A N 1
ATOM 3734 C CA . ARG A 1 464 ? -11.204 -11.690 -6.877 1.00 77.75 464 ARG A CA 1
ATOM 3735 C C . ARG A 1 464 ? -10.357 -12.915 -6.548 1.00 77.75 464 ARG A C 1
ATOM 3737 O O . ARG A 1 464 ? -10.741 -13.770 -5.751 1.00 77.75 464 ARG A O 1
ATOM 3744 N N . VAL A 1 465 ? -9.155 -12.969 -7.126 1.00 78.12 465 VAL A N 1
ATOM 3745 C CA . VAL A 1 465 ? -8.184 -14.034 -6.837 1.00 78.12 465 VAL A CA 1
ATOM 3746 C C . VAL A 1 465 ? -7.827 -14.046 -5.349 1.00 78.12 465 VAL A C 1
ATOM 3748 O O . VAL A 1 465 ? -7.766 -15.120 -4.749 1.00 78.12 465 VAL A O 1
ATOM 3751 N N . ALA A 1 466 ? -7.648 -12.867 -4.748 1.00 82.88 466 ALA A N 1
ATOM 3752 C CA . ALA A 1 466 ? -7.368 -12.733 -3.323 1.00 82.88 466 ALA A CA 1
ATOM 3753 C C . ALA A 1 466 ? -8.510 -13.281 -2.463 1.00 82.88 466 ALA A C 1
ATOM 3755 O O . ALA A 1 466 ? -8.263 -14.111 -1.595 1.00 82.88 466 ALA A O 1
ATOM 3756 N N . LEU A 1 467 ? -9.759 -12.886 -2.732 1.00 83.94 467 LEU A N 1
ATOM 3757 C CA . LEU A 1 467 ? -10.939 -13.327 -1.982 1.00 83.94 467 LEU A CA 1
ATOM 3758 C C . LEU A 1 467 ? -11.085 -14.850 -1.988 1.00 83.94 467 LEU A C 1
ATOM 3760 O O . LEU A 1 467 ? -11.335 -15.445 -0.938 1.00 83.94 467 LEU A O 1
ATOM 3764 N N . LYS A 1 468 ? -10.853 -15.496 -3.136 1.00 81.62 468 LYS A N 1
ATOM 3765 C CA . LYS A 1 468 ? -10.866 -16.960 -3.227 1.00 81.62 468 LYS A CA 1
ATOM 3766 C C . LYS A 1 468 ? -9.801 -17.596 -2.327 1.00 81.62 468 LYS A C 1
ATOM 3768 O O . LYS A 1 468 ? -10.117 -18.457 -1.510 1.00 81.62 468 LYS A O 1
ATOM 3773 N N . ARG A 1 469 ? -8.548 -17.141 -2.432 1.00 83.94 469 ARG A N 1
ATOM 3774 C CA . ARG A 1 469 ? -7.425 -17.683 -1.643 1.00 83.94 469 ARG A CA 1
ATOM 3775 C C . ARG A 1 469 ? -7.559 -17.395 -0.143 1.00 83.94 469 ARG A C 1
ATOM 3777 O O . ARG A 1 469 ? -7.188 -18.230 0.685 1.00 83.94 469 ARG A O 1
ATOM 3784 N N . LEU A 1 470 ? -8.109 -16.235 0.218 1.00 84.50 470 LEU A N 1
ATOM 3785 C CA . LEU A 1 470 ? -8.424 -15.873 1.600 1.00 84.50 470 LEU A CA 1
ATOM 3786 C C . LEU A 1 470 ? -9.515 -16.771 2.171 1.00 84.50 470 LEU A C 1
ATOM 3788 O O . LEU A 1 470 ? -9.356 -17.245 3.288 1.00 84.50 470 LEU A O 1
ATOM 3792 N N . SER A 1 471 ? -10.563 -17.064 1.399 1.00 83.25 471 SER A N 1
ATOM 3793 C CA . SER A 1 471 ? -11.636 -17.975 1.819 1.00 83.25 471 SER A CA 1
ATOM 3794 C C . SER A 1 471 ? -11.091 -19.374 2.122 1.00 83.25 471 SER A C 1
ATOM 3796 O O . SER A 1 471 ? -11.373 -19.937 3.178 1.00 83.25 471 SER A O 1
ATOM 3798 N N . GLU A 1 472 ? -10.235 -19.911 1.245 1.00 82.25 472 GLU A N 1
ATOM 3799 C CA . GLU A 1 472 ? -9.559 -21.201 1.453 1.00 82.25 472 GLU A CA 1
ATOM 3800 C C . GLU A 1 472 ? -8.672 -21.184 2.714 1.00 82.25 472 GLU A C 1
ATOM 3802 O O . GLU A 1 472 ? -8.718 -22.104 3.537 1.00 82.25 472 GLU A O 1
ATOM 3807 N N . SER A 1 473 ? -7.902 -20.109 2.906 1.00 81.81 473 SER A N 1
ATOM 3808 C CA . SER A 1 473 ? -7.013 -19.942 4.064 1.00 81.81 473 SER A CA 1
ATOM 3809 C C . SER A 1 473 ? -7.777 -19.752 5.378 1.00 81.81 473 SER A C 1
ATOM 3811 O O . SER A 1 473 ? -7.364 -20.277 6.413 1.00 81.81 473 SER A O 1
ATOM 3813 N N . TYR A 1 474 ? -8.902 -19.036 5.343 1.00 80.56 474 TYR A N 1
ATOM 3814 C CA . TYR A 1 474 ? -9.792 -18.840 6.482 1.00 80.56 474 TYR A CA 1
ATOM 3815 C C . TYR A 1 474 ? -10.405 -20.167 6.924 1.00 80.56 474 TYR A C 1
ATOM 3817 O O . TYR A 1 474 ? -10.275 -20.542 8.089 1.00 80.56 474 TYR A O 1
ATOM 3825 N N . LEU A 1 475 ? -10.959 -20.944 5.985 1.00 77.31 475 LEU A N 1
ATOM 3826 C CA . LEU A 1 475 ? -11.479 -22.284 6.271 1.00 77.31 475 LEU A CA 1
ATOM 3827 C C . LEU A 1 475 ? -10.399 -23.192 6.876 1.00 77.31 475 LEU A C 1
ATOM 3829 O O . LEU A 1 475 ? -10.667 -23.920 7.837 1.00 77.31 475 LEU A O 1
ATOM 3833 N N . ALA A 1 476 ? -9.163 -23.122 6.373 1.00 77.94 476 ALA A N 1
ATOM 3834 C CA . ALA A 1 476 ? -8.035 -23.852 6.943 1.00 77.94 476 ALA A CA 1
ATOM 3835 C C . ALA A 1 476 ? -7.709 -23.418 8.389 1.00 77.94 476 ALA A C 1
ATOM 3837 O O . ALA A 1 47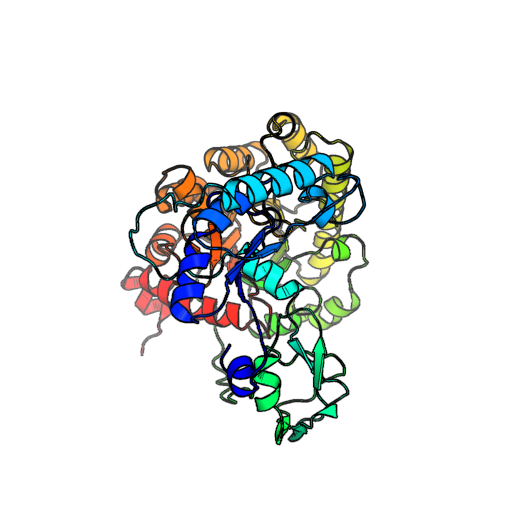6 ? -7.359 -24.269 9.208 1.00 77.94 476 ALA A O 1
ATOM 3838 N N . GLY A 1 477 ? -7.870 -22.133 8.719 1.00 72.38 477 GLY A N 1
ATOM 3839 C CA . GLY A 1 477 ? -7.672 -21.570 10.061 1.00 72.38 477 GLY A CA 1
ATOM 3840 C C . GLY A 1 477 ? -8.831 -21.787 11.047 1.00 72.38 477 GLY A C 1
ATOM 3841 O O . GLY A 1 477 ? -8.649 -21.638 12.258 1.00 72.38 477 GLY A O 1
ATOM 3842 N N . CYS A 1 478 ? -10.025 -22.156 10.573 1.00 75.88 478 CYS A N 1
ATOM 3843 C CA . CYS A 1 478 ? -11.168 -22.478 11.430 1.00 75.88 478 CYS A CA 1
ATOM 3844 C C . CYS A 1 478 ? -11.026 -23.857 12.094 1.00 75.88 478 CYS A C 1
ATOM 3846 O O . CYS A 1 478 ? -10.575 -24.827 11.473 1.00 75.88 478 CYS A O 1
ATOM 3848 N N . LYS A 1 479 ? -11.498 -23.973 13.347 1.00 64.06 479 LYS A N 1
ATOM 3849 C CA . LYS A 1 479 ? -11.664 -25.271 14.027 1.00 64.06 479 LYS A CA 1
ATOM 3850 C C . LYS A 1 479 ? -12.635 -26.169 13.235 1.00 64.06 479 LYS A C 1
ATOM 3852 O O . LYS A 1 479 ? -13.587 -25.634 12.664 1.00 64.06 479 LYS A O 1
ATOM 3857 N N . PRO A 1 480 ? -12.463 -27.508 13.233 1.00 56.12 480 PRO A N 1
ATOM 3858 C CA . PRO A 1 480 ? -13.299 -28.433 12.455 1.00 56.12 480 PRO A CA 1
ATOM 3859 C C . PRO A 1 480 ? -14.808 -28.263 12.686 1.00 56.12 480 PRO A C 1
ATOM 3861 O O . PRO A 1 480 ? -15.589 -28.339 11.747 1.00 56.12 480 PRO A O 1
ATOM 3864 N N . GLU A 1 481 ? -15.199 -27.954 13.921 1.00 49.31 481 GLU A N 1
ATOM 3865 C CA . GLU A 1 481 ? -16.590 -27.758 14.349 1.00 49.31 481 GLU A CA 1
ATOM 3866 C C . GLU A 1 481 ? -17.250 -26.532 13.685 1.00 49.31 481 GLU A C 1
ATOM 3868 O O . GLU A 1 481 ? -18.432 -26.567 13.357 1.00 49.31 481 GLU A O 1
ATOM 3873 N N . ASN A 1 482 ? -16.470 -25.485 13.386 1.00 53.59 482 ASN A N 1
ATOM 3874 C CA . ASN A 1 482 ? -16.944 -24.270 12.710 1.00 53.59 482 ASN A CA 1
ATOM 3875 C C . ASN A 1 482 ? -16.937 -24.405 11.178 1.00 53.59 482 ASN A C 1
ATOM 3877 O O . ASN A 1 482 ? -17.605 -23.635 10.493 1.00 53.59 482 ASN A O 1
ATOM 3881 N N . ARG A 1 483 ? -16.212 -25.389 10.621 1.00 54.81 483 ARG A N 1
ATOM 3882 C CA . ARG A 1 483 ? -16.206 -25.658 9.170 1.00 54.81 483 ARG A CA 1
ATOM 3883 C C . ARG A 1 483 ? -17.543 -26.225 8.693 1.00 54.81 483 ARG A C 1
ATOM 3885 O O . ARG A 1 483 ? -17.967 -25.913 7.588 1.00 54.81 483 ARG A O 1
ATOM 3892 N N . ILE A 1 484 ? -18.211 -27.010 9.541 1.00 46.59 484 ILE A N 1
ATOM 3893 C CA . ILE A 1 484 ? -19.501 -27.653 9.240 1.00 46.59 484 ILE A CA 1
ATOM 3894 C C . ILE A 1 484 ? -20.635 -26.615 9.164 1.00 46.59 484 ILE A C 1
ATOM 3896 O O . ILE A 1 484 ? -21.531 -26.746 8.339 1.00 46.59 484 ILE A O 1
ATOM 3900 N N . ALA A 1 485 ? -20.568 -25.539 9.958 1.00 47.09 485 ALA A N 1
ATOM 3901 C CA . ALA A 1 485 ? -21.535 -24.439 9.894 1.00 47.09 485 ALA A CA 1
ATOM 3902 C C . ALA A 1 485 ? -21.359 -23.542 8.649 1.00 47.09 485 ALA A C 1
ATOM 3904 O O . ALA A 1 485 ? -22.339 -22.994 8.155 1.00 47.09 485 ALA A O 1
ATOM 3905 N N . LEU A 1 486 ? -20.128 -23.411 8.136 1.00 46.38 486 LEU A N 1
ATOM 3906 C CA . LEU A 1 486 ? -19.780 -22.540 7.001 1.00 46.38 486 LEU A CA 1
ATOM 3907 C C . LEU A 1 486 ? -19.935 -23.208 5.626 1.00 46.38 486 LEU A C 1
ATOM 3909 O O . LEU A 1 486 ? -20.150 -22.513 4.639 1.00 46.38 486 LEU A O 1
ATOM 3913 N N . LEU A 1 487 ? -19.806 -24.535 5.544 1.00 49.16 487 LEU A N 1
ATOM 3914 C CA . LEU A 1 487 ? -19.891 -25.273 4.276 1.00 49.16 487 LEU A CA 1
ATOM 3915 C C . LEU A 1 487 ? -21.320 -25.682 3.894 1.00 49.16 487 LEU A C 1
ATOM 3917 O O . LEU A 1 487 ? -21.531 -26.153 2.782 1.00 49.16 487 LEU A O 1
ATOM 3921 N N . GLY A 1 488 ? -22.301 -25.457 4.776 1.00 38.53 488 GLY A N 1
ATOM 3922 C CA . GLY A 1 488 ? -23.653 -25.980 4.602 1.00 38.53 488 GLY A CA 1
ATOM 3923 C C . GLY A 1 488 ? -23.676 -27.508 4.714 1.00 38.53 488 GLY A C 1
ATOM 3924 O O . GLY A 1 488 ? -22.708 -28.197 4.403 1.00 38.53 488 GLY A O 1
ATOM 3925 N N . ASN A 1 489 ? -24.782 -28.059 5.207 1.00 35.66 489 ASN A N 1
ATOM 3926 C CA . ASN A 1 489 ? -25.005 -29.498 5.106 1.00 35.66 489 ASN A CA 1
ATOM 3927 C C . ASN A 1 489 ? -25.115 -29.850 3.613 1.00 35.66 489 ASN A C 1
ATOM 3929 O O . ASN A 1 489 ? -26.105 -29.462 2.991 1.00 35.66 489 ASN A O 1
ATOM 3933 N N . GLU A 1 490 ? -24.106 -30.528 3.056 1.00 34.25 490 GLU A N 1
ATOM 3934 C CA . GLU A 1 490 ? -24.257 -31.279 1.799 1.00 34.25 490 GLU A CA 1
ATOM 3935 C C . GLU A 1 490 ? -25.363 -32.336 1.914 1.00 34.25 490 GLU A C 1
ATOM 3937 O O . GLU A 1 490 ? -25.453 -32.999 2.980 1.00 34.25 490 GLU A O 1
#

pLDDT: mean 81.17, std 15.79, range [28.73, 97.69]

Sequence (490 aa):
VGFLSKNSVRFALMHCVSCYPVDTQNAHLENVKHLAARYRCPVGYSGHDIGTSLSLVAVSLGACIIEKHFTLDRSMEGPDHRVSLLPEEFQRLAASLRTHKANGKRLFSKKPRRKEALLQGEQLNKQLFRKSVVAARPIRMGQIIGQDDLMLRCPGTGLSGQALGQLFGTPAAKDYSTEEIFFEIAPTLARSREEETFFEWGHGGLVVRYHDFETALSFSPRVLEFHLTYADTEREIPLEKFERFRDRLNGLKLRVHCCEYLGEQLFDLCTGYREVYKRSLRTLERVIEITHQLNRFFLDESPMIVFNCGAMTLKEDVRQVAIDRARFLRDLQHLSNHGIELLAQTMPPSPWYFGGQWKGHFLIDPQELRWYAQETGNGVCLDLSHAAMAAEYLNIPFLEYCQSLKPFVKHIHLSDARGIEDEGLQIGDGSIPFPQFFSEFQSFSGSWIPEIWQGHVNNHFAARVALKRLSESYLAGCKPENRIALLGNE

Solvent-accessible surface area (backbone atoms only — not comparable to full-atom values): 26801 Å² total; per-residue (Å²): 106,71,71,44,59,76,68,73,54,90,73,68,46,65,43,59,56,63,21,65,48,34,53,85,88,70,53,60,57,67,47,36,44,50,50,28,68,74,68,72,44,57,24,17,36,40,51,36,33,75,79,53,65,64,62,54,50,32,40,48,58,60,30,79,43,82,45,68,55,72,28,94,51,52,85,47,93,58,81,63,25,66,41,26,34,39,68,69,55,46,49,48,44,53,50,53,53,53,52,50,67,73,65,73,69,79,66,85,83,90,82,89,87,80,92,82,78,85,51,64,38,36,53,55,41,44,26,61,71,31,40,6,31,19,24,61,40,72,41,52,55,64,39,66,33,50,74,86,40,50,39,75,41,70,49,27,81,33,29,49,56,87,54,52,76,68,38,52,75,36,58,33,89,47,72,40,51,58,67,38,69,37,68,65,84,63,76,76,87,70,79,70,84,65,81,69,69,77,62,100,55,51,34,40,30,41,61,30,40,96,88,48,42,75,64,53,58,76,52,69,50,45,25,44,30,38,57,41,49,43,67,61,67,76,45,82,76,70,57,74,62,53,59,78,41,26,83,78,35,45,78,25,40,47,35,35,34,54,41,61,42,58,78,97,41,64,33,17,60,36,44,71,48,67,66,52,22,55,51,28,50,52,48,51,54,44,49,49,53,48,50,57,63,54,36,76,40,18,67,43,87,69,32,34,34,39,34,72,61,35,32,67,33,85,60,94,54,69,74,53,65,66,64,53,60,69,59,48,52,53,52,61,71,66,50,88,47,90,72,46,44,59,18,49,38,43,29,36,50,40,44,80,54,91,36,21,70,26,39,43,76,52,42,42,52,62,67,50,47,48,49,49,25,68,76,68,70,29,40,27,26,45,28,45,15,25,42,42,18,18,15,58,75,70,72,43,60,49,69,60,49,51,60,74,42,52,92,41,50,45,34,33,37,47,27,10,20,41,70,59,68,46,64,28,32,55,61,84,74,39,68,66,61,53,29,62,50,38,48,71,48,66,84,48,73,38,38,34,29,50,51,29,70,66,12,54,50,80,85,29,48,54,34,53,57,32,52,54,47,48,43,56,30,42,56,67,21,46,56,75,79,59,46,56,73,73,69,50,88,127

Nearest PDB structures (foldseek):
  8h2c-assembly2_C  TM=5.169E-01  e=1.178E-11  Campylobacter jejuni
  8h2c-assembly2_D  TM=5.185E-01  e=2.173E-11  Campylobacter jejuni
  6ppw-assembly1_A  TM=5.494E-01  e=3.709E-10  Neisseria meningitidis serogroup B
  2wqp-assembly1_A-2  TM=5.502E-01  e=1.334E-09  Neisseria meningitidis serogroup B
  6ncs-assembly1_B  TM=8.712E-01  e=2.982E-05  Leptospira borgpetersenii serovar Hardjo-bovis str. JB197

Foldseek 3Di:
DVVCVVVVHADEAEQEQQFQADDPVRSPLLVQVVCCVPVVHAYAYEHNHAAQVSNLVSVLSPHPDYHFAEDCALPDDDSSSVSGDHPVRVVVNVVSVVVCVVVDDRDDDDDDDDDDDRFPLSVVVLQQPFWFKFAQAKAAAQGADAPNRIDTDDRPQAHGPVCVVLSHRDGHHHIHHHRHTHHDSHPPPPPPPPLLAFFPDAFEAAEDELVQVVLRLSSVGLEYEYEDALVNLVDDRPVVSLVVCLVSLARHAYEYEQHQDNDPDGLACQFPDPVSNVSNLSSVLSSLVVQVSSCVSNVHQEYEYEYENDLKAPDPPVNSQPGPVVSSLVSLVVRPNPRYAYAYEQAAQWDDDPSHTIGHRANLQLVRQVVVCVSNVGAHEYELQRLVLSCLVVVHPSLVSCLSRLVRHQEYEDAAYAHRRGGQHAPPPHDDQLLQNLLSCVVPNHYYYHRHDCCPPPSSVSSSSNSVSSNVSNLSNDDPVVNDVRVDDD

Mean predicted aligned error: 15.19 Å

Secondary structure (DSSP, 8-state):
-HHHHHTT----EEEE---SSPPGGGG-TTHHHHHHHHH-S-EEEEE-SSSSHHHHHHHHHT---EEE-B-S-TTSSSHHHHHSBPHHHHHHHHHHHHHHHHT------------PPPPHHHHHHHHHHSPEEEESS-B-TTPBP-GGGEEEES---SSBGGGHHHHTTPBPSS-B-TTPBP--SS----------PPPSSSEEEEEE-TTTHHHHGGG--SEEEEE--HHHHHS---HHHHHHTHHHHTTPEEEEEPPSB-SSSB--SS-S-HHHHHHHHHHHHHHHHHHHHHHHHH--SS-EEEE----EESS--GGGS---HHHHHHHHHHS--TT-EEEEEPPPSS-EETTEE-EE-SS-SHHHHHHHHHHH---EEEEHHHHHHHHHHHT--HHHHHHHHGGGEEEEEE-EEETTTEEEEPTTSSS--HHHHHHHTTT--SEEEE--TTTTHHHHHHHHHHHHHHHHHHHHHS-HHHHHHHS---